Protein AF-A0A7S3HTL2-F1 (afdb_monomer)

pLDDT: mean 77.8, std 16.2, range [26.31, 96.69]

Structure (mmCIF, N/CA/C/O backbone):
data_AF-A0A7S3HTL2-F1
#
_entry.id   AF-A0A7S3HTL2-F1
#
loop_
_atom_site.group_PDB
_atom_site.id
_atom_site.type_symbol
_atom_site.label_atom_id
_atom_site.label_alt_id
_atom_site.label_comp_id
_atom_site.label_asym_id
_atom_site.label_entity_id
_atom_site.label_seq_id
_atom_site.pdbx_PDB_ins_code
_atom_site.Cartn_x
_atom_site.Cartn_y
_atom_site.Cartn_z
_atom_site.occupancy
_atom_site.B_iso_or_equiv
_atom_site.auth_seq_id
_atom_site.auth_comp_id
_atom_site.auth_asym_id
_atom_site.auth_atom_id
_atom_site.pdbx_PDB_model_num
ATOM 1 N N . MET A 1 1 ? 9.806 7.928 18.919 1.00 41.25 1 MET A N 1
ATOM 2 C CA . MET A 1 1 ? 9.685 8.512 20.273 1.00 41.25 1 MET A CA 1
ATOM 3 C C . MET A 1 1 ? 8.745 7.746 21.211 1.00 41.25 1 MET A C 1
ATOM 5 O O . MET A 1 1 ? 9.225 7.345 22.255 1.00 41.25 1 MET A O 1
ATOM 9 N N . SER A 1 2 ? 7.459 7.492 20.903 1.00 50.81 2 SER A N 1
ATOM 10 C CA . SER A 1 2 ? 6.555 6.780 21.851 1.00 50.81 2 SER A CA 1
ATOM 11 C C . SER A 1 2 ? 6.896 5.288 22.041 1.00 50.81 2 SER A C 1
ATOM 13 O O . SER A 1 2 ? 7.137 4.877 23.166 1.00 50.81 2 SER A O 1
ATOM 15 N N . VAL A 1 3 ? 7.064 4.512 20.963 1.00 52.12 3 VAL A N 1
ATOM 16 C CA . VAL A 1 3 ? 7.414 3.069 21.042 1.00 52.12 3 VAL A CA 1
ATOM 17 C C . VAL A 1 3 ? 8.802 2.819 21.659 1.00 52.12 3 VAL A C 1
ATOM 19 O O . VAL A 1 3 ? 9.073 1.770 22.239 1.00 52.12 3 VAL A O 1
ATOM 22 N N . GLU A 1 4 ? 9.711 3.784 21.521 1.00 53.56 4 GLU A N 1
ATOM 23 C CA . GLU A 1 4 ? 11.085 3.688 22.029 1.00 53.56 4 GLU A CA 1
ATOM 24 C C . GLU A 1 4 ? 11.150 3.918 23.541 1.00 53.56 4 GLU A C 1
ATOM 26 O O . GLU A 1 4 ? 11.912 3.234 24.226 1.00 53.56 4 GLU A O 1
ATOM 31 N N . ASN A 1 5 ? 10.309 4.814 24.069 1.00 58.06 5 ASN A N 1
ATOM 32 C CA . ASN A 1 5 ? 10.156 4.996 25.509 1.00 58.06 5 ASN A CA 1
ATOM 33 C C . ASN A 1 5 ? 9.540 3.745 26.143 1.00 58.06 5 ASN A C 1
ATOM 35 O O . ASN A 1 5 ? 10.072 3.257 27.136 1.00 58.06 5 ASN A O 1
ATOM 39 N N . ASP A 1 6 ? 8.510 3.161 25.524 1.00 61.03 6 ASP A N 1
ATOM 40 C CA . ASP A 1 6 ? 7.848 1.956 26.040 1.00 61.03 6 ASP A CA 1
ATOM 41 C C . ASP A 1 6 ? 8.816 0.765 26.155 1.00 61.03 6 ASP A C 1
ATOM 43 O O . ASP A 1 6 ? 8.832 0.065 27.166 1.00 61.03 6 ASP A O 1
ATOM 47 N N . ARG A 1 7 ? 9.704 0.568 25.171 1.00 66.50 7 ARG A N 1
ATOM 48 C CA . ARG A 1 7 ? 10.726 -0.498 25.221 1.00 66.50 7 ARG A CA 1
ATOM 49 C C . ARG A 1 7 ? 11.843 -0.227 26.221 1.00 66.50 7 ARG A C 1
ATOM 51 O O . ARG A 1 7 ? 12.312 -1.155 26.873 1.00 66.50 7 ARG A O 1
ATOM 58 N N . THR A 1 8 ? 12.235 1.033 26.386 1.00 71.94 8 THR A N 1
ATOM 59 C CA . THR A 1 8 ? 13.209 1.434 27.414 1.00 71.94 8 THR A CA 1
ATOM 60 C C . THR A 1 8 ? 12.638 1.202 28.820 1.00 71.94 8 THR A C 1
ATOM 62 O O . THR A 1 8 ? 13.351 0.730 29.705 1.00 71.94 8 THR A O 1
ATOM 65 N N . HIS A 1 9 ? 11.336 1.446 29.013 1.00 71.81 9 HIS A N 1
ATOM 66 C CA . HIS A 1 9 ? 10.619 1.131 30.251 1.00 71.81 9 HIS A CA 1
ATOM 67 C C . HIS A 1 9 ? 10.512 -0.377 30.503 1.00 71.81 9 HIS A C 1
ATOM 69 O O . HIS A 1 9 ? 10.766 -0.815 31.624 1.00 71.81 9 HIS A O 1
ATOM 75 N N . ILE A 1 10 ? 10.215 -1.180 29.475 1.00 74.62 10 ILE A N 1
ATOM 76 C CA . ILE A 1 10 ? 10.205 -2.649 29.581 1.00 74.62 10 ILE A CA 1
ATOM 77 C C . ILE A 1 10 ? 11.594 -3.170 29.974 1.00 74.62 10 ILE A C 1
ATOM 79 O O . ILE A 1 10 ? 11.705 -3.971 30.898 1.00 74.62 10 ILE A O 1
ATOM 83 N N . LEU A 1 11 ? 12.661 -2.687 29.330 1.00 74.69 11 LEU A N 1
ATOM 84 C CA . LEU A 1 11 ? 14.029 -3.119 29.630 1.00 74.69 11 LEU A CA 1
ATOM 85 C C . LEU A 1 11 ? 14.462 -2.711 31.047 1.00 74.69 11 LEU A C 1
ATOM 87 O O . LEU A 1 11 ? 15.056 -3.514 31.759 1.00 74.69 11 LEU A O 1
ATOM 91 N N . SER A 1 12 ? 14.101 -1.503 31.491 1.00 75.06 12 SER A N 1
ATOM 92 C CA . SER A 1 12 ? 14.340 -1.028 32.861 1.00 75.06 12 SER A CA 1
ATOM 93 C C . SER A 1 12 ? 13.610 -1.887 33.906 1.00 75.06 12 SER A C 1
ATOM 95 O O . SER A 1 12 ? 14.241 -2.306 34.878 1.00 75.06 12 SER A O 1
ATOM 97 N N . SER A 1 13 ? 12.339 -2.232 33.657 1.00 74.50 13 SER A N 1
ATOM 98 C CA . SER A 1 13 ? 11.526 -3.099 34.524 1.00 74.50 13 SER A CA 1
ATOM 99 C C . SER A 1 13 ? 12.073 -4.527 34.596 1.00 74.50 13 SER A C 1
ATOM 101 O O . SER A 1 13 ? 12.152 -5.105 35.675 1.00 74.50 13 SER A O 1
ATOM 103 N N . LEU A 1 14 ? 12.498 -5.100 33.465 1.00 71.38 14 LEU A N 1
ATOM 104 C CA . LEU A 1 14 ? 13.080 -6.446 33.427 1.00 71.38 14 LEU A CA 1
ATOM 105 C C . LEU A 1 14 ? 14.423 -6.515 34.154 1.00 71.38 14 LEU A C 1
ATOM 107 O O . LEU A 1 14 ? 14.706 -7.501 34.827 1.00 71.38 14 LEU A O 1
ATOM 111 N N . LEU A 1 15 ? 15.249 -5.475 34.035 1.00 72.81 15 LEU A N 1
ATOM 112 C CA . LEU A 1 15 ? 16.503 -5.390 34.777 1.00 72.81 15 LEU A CA 1
ATOM 113 C C . LEU A 1 15 ? 16.267 -5.209 36.291 1.00 72.81 15 LEU A C 1
ATOM 115 O O . LEU A 1 15 ? 17.137 -5.576 37.075 1.00 72.81 15 LEU A O 1
ATOM 119 N N . ASP A 1 16 ? 15.143 -4.613 36.713 1.00 70.31 16 ASP A N 1
ATOM 120 C CA . ASP A 1 16 ? 14.785 -4.440 38.134 1.00 70.31 16 ASP A CA 1
ATOM 121 C C . ASP A 1 16 ? 14.221 -5.724 38.764 1.00 70.31 16 ASP A C 1
ATOM 123 O O . ASP A 1 16 ? 14.429 -5.968 39.951 1.00 70.31 16 ASP A O 1
ATOM 127 N N . GLU A 1 17 ? 13.536 -6.563 37.983 1.00 67.44 17 GLU A N 1
ATOM 128 C CA . GLU A 1 17 ? 12.958 -7.825 38.465 1.00 67.44 17 GLU A CA 1
ATOM 129 C C . GLU A 1 17 ? 13.960 -8.982 38.572 1.00 67.44 17 GLU A C 1
ATOM 131 O O . GLU A 1 17 ? 13.698 -9.956 39.280 1.00 67.44 17 GLU A O 1
ATOM 136 N N . VAL A 1 18 ? 15.085 -8.913 37.857 1.00 64.12 18 VAL A N 1
ATOM 137 C CA . VAL A 1 18 ? 16.090 -9.981 37.835 1.00 64.12 18 VAL A CA 1
ATOM 138 C C . VAL A 1 18 ? 17.200 -9.668 38.837 1.00 64.12 18 VAL A C 1
ATOM 140 O O . VAL A 1 18 ? 17.943 -8.699 38.684 1.00 64.12 18 VAL A O 1
ATOM 143 N N . ASP A 1 19 ? 17.350 -10.514 39.858 1.00 61.75 19 ASP A N 1
ATOM 144 C CA . ASP A 1 19 ? 18.478 -10.417 40.783 1.00 61.75 19 ASP A CA 1
ATOM 145 C C . ASP A 1 19 ? 19.725 -11.085 40.185 1.00 61.75 19 ASP A C 1
ATOM 147 O O . ASP A 1 19 ? 19.813 -12.306 40.075 1.00 61.75 19 ASP A O 1
ATOM 151 N N . PHE A 1 20 ? 20.707 -10.268 39.805 1.00 63.69 20 PHE A N 1
ATOM 152 C CA . PHE A 1 20 ? 21.983 -10.710 39.232 1.00 63.69 20 PHE A CA 1
ATOM 153 C C . PHE A 1 20 ? 23.051 -11.050 40.290 1.00 63.69 20 PHE A C 1
ATOM 155 O O . PHE A 1 20 ? 24.230 -11.179 39.949 1.00 63.69 20 PHE A O 1
ATOM 162 N N . ARG A 1 21 ? 22.682 -11.122 41.580 1.00 58.19 21 ARG A N 1
ATOM 163 C CA . ARG A 1 21 ? 23.605 -11.420 42.693 1.00 58.19 21 ARG A CA 1
ATOM 164 C C . ARG A 1 21 ? 23.717 -12.914 43.003 1.00 58.19 21 ARG A C 1
ATOM 166 O O . ARG A 1 21 ? 24.769 -13.339 43.477 1.00 58.19 21 ARG A O 1
ATOM 173 N N . ASP A 1 22 ? 22.682 -13.697 42.700 1.00 50.69 22 ASP A N 1
ATOM 174 C CA . ASP A 1 22 ? 22.650 -15.144 42.926 1.00 50.69 22 ASP A CA 1
ATOM 175 C C . ASP A 1 22 ? 22.856 -15.898 41.601 1.00 50.69 22 ASP A C 1
ATOM 177 O O . ASP A 1 22 ? 22.060 -15.784 40.674 1.00 50.69 22 ASP A O 1
ATOM 181 N N . ASN A 1 23 ? 23.892 -16.741 41.521 1.00 49.59 23 ASN A N 1
ATOM 182 C CA . ASN A 1 23 ? 24.189 -17.629 40.378 1.00 49.59 23 ASN A CA 1
ATOM 183 C C . ASN A 1 23 ? 23.154 -18.771 40.179 1.00 49.59 23 ASN A C 1
ATOM 185 O O . ASN A 1 23 ? 23.486 -19.832 39.650 1.00 49.59 23 ASN A O 1
ATOM 189 N N . LEU A 1 24 ? 21.910 -18.598 40.630 1.00 51.59 24 LEU A N 1
ATOM 190 C CA . LEU A 1 24 ? 20.838 -19.588 40.542 1.00 51.59 24 LEU A CA 1
ATOM 191 C C . LEU A 1 24 ? 19.718 -19.055 39.637 1.00 51.59 24 LEU A C 1
ATOM 193 O O . LEU A 1 24 ? 19.118 -18.028 39.960 1.00 51.59 24 LEU A O 1
ATOM 197 N N . PRO A 1 25 ? 19.397 -19.743 38.525 1.00 51.69 25 PRO A N 1
ATOM 198 C CA . PRO A 1 25 ? 18.390 -19.282 37.582 1.00 51.69 25 PRO A CA 1
ATOM 199 C C . PRO A 1 25 ? 17.004 -19.498 38.193 1.00 51.69 25 PRO A C 1
ATOM 201 O O . PRO A 1 25 ? 16.420 -20.570 38.069 1.00 51.69 25 PRO A O 1
ATOM 204 N N . LYS A 1 26 ? 16.471 -18.496 38.898 1.00 55.06 26 LYS A N 1
ATOM 205 C CA . LYS A 1 26 ? 15.093 -18.566 39.409 1.00 55.06 26 LYS A CA 1
ATOM 206 C C . LYS A 1 26 ? 14.050 -18.346 38.304 1.00 55.06 26 LYS A C 1
ATOM 208 O O . LYS A 1 26 ? 12.941 -18.835 38.459 1.00 55.06 26 LYS A O 1
ATOM 213 N N . ASP A 1 27 ? 14.421 -17.720 37.178 1.00 65.56 27 ASP A N 1
ATOM 214 C CA . ASP A 1 27 ? 13.508 -17.395 36.069 1.00 65.56 27 ASP A CA 1
ATOM 215 C C . ASP A 1 27 ? 14.180 -17.481 34.673 1.00 65.56 27 ASP A C 1
ATOM 217 O O . ASP A 1 27 ? 14.493 -16.466 34.043 1.00 65.56 27 ASP A O 1
ATOM 221 N N . GLU A 1 28 ? 14.382 -18.690 34.133 1.00 68.88 28 GLU A N 1
ATOM 222 C CA . GLU A 1 28 ? 14.991 -18.900 32.797 1.00 68.88 28 GLU A CA 1
ATOM 223 C C . GLU A 1 28 ? 14.257 -18.163 31.655 1.00 68.88 28 GLU A C 1
ATOM 225 O O . GLU A 1 28 ? 14.883 -17.676 30.711 1.00 68.88 28 GLU A O 1
ATOM 230 N N . LEU A 1 29 ? 12.927 -18.032 31.744 1.00 71.75 29 LEU A N 1
ATOM 231 C CA . LEU A 1 29 ? 12.112 -17.350 30.731 1.00 71.75 29 LEU A CA 1
ATOM 232 C C . LEU A 1 29 ? 12.328 -15.831 30.724 1.00 71.75 29 LEU A C 1
ATOM 234 O O . LEU A 1 29 ? 12.401 -15.232 29.650 1.00 71.75 29 LEU A O 1
ATOM 238 N N . LYS A 1 30 ? 12.475 -15.209 31.901 1.00 72.94 30 LYS A N 1
ATOM 239 C CA . LYS A 1 30 ? 12.748 -13.768 32.009 1.00 72.94 30 LYS A CA 1
ATOM 240 C C . LYS A 1 30 ? 14.154 -13.439 31.519 1.00 72.94 30 LYS A C 1
ATOM 242 O O . LYS A 1 30 ? 14.331 -12.459 30.804 1.00 72.94 30 LYS A O 1
ATOM 247 N N . LEU A 1 31 ? 15.130 -14.296 31.829 1.00 74.94 31 LEU A N 1
ATOM 248 C CA . LEU A 1 31 ? 16.500 -14.169 31.323 1.00 74.94 31 LEU A CA 1
ATOM 249 C C . LEU A 1 31 ? 16.555 -14.272 29.795 1.00 74.94 31 LEU A C 1
ATOM 251 O O . LEU A 1 31 ? 17.228 -13.471 29.146 1.00 74.94 31 LEU A O 1
ATOM 255 N N . LYS A 1 32 ? 15.800 -15.206 29.202 1.00 77.56 32 LYS A N 1
ATOM 256 C CA . LYS A 1 32 ? 15.692 -15.328 27.742 1.00 77.56 32 LYS A CA 1
ATOM 257 C C . LYS A 1 32 ? 15.056 -14.087 27.108 1.00 77.56 32 LYS A C 1
ATOM 259 O O . LYS A 1 32 ? 15.578 -13.579 26.122 1.00 77.56 32 LYS A O 1
ATOM 264 N N . TYR A 1 33 ? 13.983 -13.567 27.700 1.00 80.31 33 TYR A N 1
ATOM 265 C CA . TYR A 1 33 ? 13.313 -12.367 27.198 1.00 80.31 33 TYR A CA 1
ATOM 266 C C . TYR A 1 33 ? 14.192 -11.111 27.312 1.00 80.31 33 TYR A C 1
ATOM 268 O O . TYR A 1 33 ? 14.291 -10.331 26.367 1.00 80.31 33 TYR A O 1
ATOM 276 N N . LEU A 1 34 ? 14.908 -10.951 28.432 1.00 79.62 34 LEU A N 1
ATOM 277 C CA . LEU A 1 34 ? 15.870 -9.866 28.629 1.00 79.62 34 LEU A CA 1
ATOM 278 C C . LEU A 1 34 ? 17.011 -9.922 27.602 1.00 79.62 34 LEU A C 1
ATOM 280 O O . LEU A 1 34 ? 17.409 -8.891 27.058 1.00 79.62 34 LEU A O 1
ATOM 284 N N . LYS A 1 35 ? 17.516 -11.127 27.309 1.00 80.69 35 LYS A N 1
ATOM 285 C CA . LYS A 1 35 ? 18.524 -11.344 26.268 1.00 80.69 35 LYS A CA 1
ATOM 286 C C . LYS A 1 35 ? 18.015 -10.895 24.897 1.00 80.69 35 LYS A C 1
ATOM 288 O O . LYS A 1 35 ? 18.709 -10.144 24.216 1.00 80.69 35 LYS A O 1
ATOM 293 N N . ASP A 1 36 ? 16.818 -11.331 24.510 1.00 80.88 36 ASP A N 1
ATOM 294 C CA . ASP A 1 36 ? 16.240 -11.025 23.199 1.00 80.88 36 ASP A CA 1
ATOM 295 C C . ASP A 1 36 ? 15.981 -9.518 23.024 1.00 80.88 36 ASP A C 1
ATOM 297 O O . ASP A 1 36 ? 16.262 -8.965 21.956 1.00 80.88 36 ASP A O 1
ATOM 301 N N . GLU A 1 37 ? 15.538 -8.822 24.077 1.00 81.00 37 GLU A N 1
ATOM 302 C CA . GLU A 1 37 ? 15.310 -7.373 24.022 1.00 81.00 37 GLU A CA 1
ATOM 303 C C . GLU A 1 37 ? 16.631 -6.580 23.956 1.00 81.00 37 GLU A C 1
ATOM 305 O O . GLU A 1 37 ? 16.741 -5.642 23.161 1.00 81.00 37 GLU A O 1
ATOM 310 N N . LEU A 1 38 ? 17.671 -6.990 24.700 1.00 80.25 38 LEU A N 1
ATOM 311 C CA . LEU A 1 38 ? 19.011 -6.383 24.628 1.00 80.25 38 LEU A CA 1
ATOM 312 C C . LEU A 1 38 ? 19.663 -6.586 23.254 1.00 80.25 38 LEU A C 1
ATOM 314 O O . LEU A 1 38 ? 20.155 -5.631 22.652 1.00 80.25 38 LEU A O 1
ATOM 318 N N . VAL A 1 39 ? 19.608 -7.801 22.702 1.00 81.62 39 VAL A N 1
ATOM 319 C CA . VAL A 1 39 ? 20.095 -8.080 21.339 1.00 81.62 39 VAL A CA 1
ATOM 320 C C . VAL A 1 39 ? 19.277 -7.305 20.302 1.00 81.62 39 VAL A C 1
ATOM 322 O O . VAL A 1 39 ? 19.821 -6.802 19.315 1.00 81.62 39 VAL A O 1
ATOM 325 N N . GLY A 1 40 ? 17.974 -7.144 20.536 1.00 80.31 40 GLY A N 1
ATOM 326 C CA . GLY A 1 40 ? 17.106 -6.279 19.747 1.00 80.31 40 GLY A CA 1
ATOM 327 C C . GLY A 1 40 ? 17.526 -4.806 19.788 1.00 80.31 40 GLY A C 1
ATOM 328 O O . GLY A 1 40 ? 17.455 -4.133 18.757 1.00 80.31 40 GLY A O 1
ATOM 329 N N . ALA A 1 41 ? 17.989 -4.309 20.938 1.00 79.50 41 ALA A N 1
ATOM 330 C CA . ALA A 1 41 ? 18.520 -2.955 21.092 1.00 79.50 41 ALA A CA 1
ATOM 331 C C . ALA A 1 41 ? 19.858 -2.770 20.354 1.00 79.50 41 ALA A C 1
ATOM 333 O O . ALA A 1 41 ? 20.038 -1.759 19.674 1.00 79.50 41 ALA A O 1
ATOM 334 N N . PHE A 1 42 ? 20.745 -3.772 20.371 1.00 80.19 42 PHE A N 1
ATOM 335 C CA . PHE A 1 42 ? 22.040 -3.735 19.666 1.00 80.19 42 PHE A CA 1
ATOM 336 C C . PHE A 1 42 ? 21.912 -3.600 18.141 1.00 80.19 42 PHE A C 1
ATOM 338 O O . PHE A 1 42 ? 22.820 -3.094 17.476 1.00 80.19 42 PHE A O 1
ATOM 345 N N . ARG A 1 43 ? 20.770 -4.004 17.571 1.00 78.94 43 ARG A N 1
ATOM 346 C CA . ARG A 1 43 ? 20.462 -3.870 16.137 1.00 78.94 43 ARG A CA 1
ATOM 347 C C . ARG A 1 43 ? 20.094 -2.446 15.710 1.00 78.94 43 ARG A C 1
ATOM 349 O O . ARG A 1 43 ? 19.949 -2.213 14.513 1.00 78.94 43 ARG A O 1
ATOM 356 N N . ARG A 1 44 ? 19.911 -1.505 16.641 1.00 77.62 44 ARG A N 1
ATOM 357 C CA . ARG A 1 44 ? 19.421 -0.142 16.360 1.00 77.62 44 ARG A CA 1
ATOM 358 C C . ARG A 1 44 ? 20.534 0.899 16.459 1.00 77.62 44 ARG A C 1
ATOM 360 O O . ARG A 1 44 ? 21.484 0.736 17.220 1.00 77.62 44 ARG A O 1
ATOM 367 N N . SER A 1 45 ? 20.397 2.001 15.724 1.00 72.94 45 SER A N 1
ATOM 368 C CA . SER A 1 45 ? 21.364 3.110 15.727 1.00 72.94 45 SER A CA 1
ATOM 369 C C . SER A 1 45 ? 21.423 3.863 17.063 1.00 72.94 45 SER A C 1
ATOM 371 O O . SER A 1 45 ? 22.471 4.389 17.422 1.00 72.94 45 SER A O 1
ATOM 373 N N . ASN A 1 46 ? 20.337 3.861 17.845 1.00 77.69 46 ASN A N 1
ATOM 374 C CA . ASN A 1 46 ? 20.239 4.491 19.168 1.00 77.69 46 ASN A CA 1
ATOM 375 C C . ASN A 1 46 ? 20.530 3.540 20.347 1.00 77.69 46 ASN A C 1
ATOM 377 O O . ASN A 1 46 ? 20.197 3.862 21.489 1.00 77.69 46 ASN A O 1
ATOM 381 N N . CYS A 1 47 ? 21.178 2.399 20.084 1.00 81.38 47 CYS A N 1
ATOM 382 C CA . CYS A 1 47 ? 21.540 1.376 21.070 1.00 81.38 47 CYS A CA 1
ATOM 383 C C . CYS A 1 47 ? 22.151 1.954 22.357 1.00 81.38 47 CYS A C 1
ATOM 385 O O . CYS A 1 47 ? 21.698 1.632 23.452 1.00 81.38 47 CYS A O 1
ATOM 387 N N . VAL A 1 48 ? 23.151 2.833 22.230 1.00 80.06 48 VAL A N 1
ATOM 388 C CA . VAL A 1 48 ? 23.870 3.406 23.380 1.00 80.06 48 VAL A CA 1
ATOM 389 C C . VAL A 1 48 ? 22.913 4.166 24.299 1.00 80.06 48 VAL A C 1
ATOM 391 O O . VAL A 1 48 ? 22.887 3.911 25.496 1.00 80.06 48 VAL A O 1
ATOM 394 N N . SER A 1 49 ? 22.064 5.036 23.744 1.00 80.19 49 SER A N 1
ATOM 395 C CA . SER A 1 49 ? 21.096 5.795 24.542 1.00 80.19 49 SER A CA 1
ATOM 396 C C . SER A 1 49 ? 20.058 4.884 25.195 1.00 80.19 49 SER A C 1
ATOM 398 O O . SER A 1 49 ? 19.755 5.074 26.364 1.00 80.19 49 SER A O 1
ATOM 400 N N . GLN A 1 50 ? 19.526 3.892 24.473 1.00 78.69 50 GLN A N 1
ATOM 401 C CA . GLN A 1 50 ? 18.496 2.991 25.007 1.00 78.69 50 GLN A CA 1
ATOM 402 C C . GLN A 1 50 ? 19.026 2.135 26.159 1.00 78.69 50 GLN A C 1
ATOM 404 O O . GLN A 1 50 ? 18.378 2.024 27.199 1.00 78.69 50 GLN A O 1
ATOM 409 N N . VAL A 1 51 ? 20.220 1.561 25.991 1.00 80.19 51 VAL A N 1
ATOM 410 C CA . VAL A 1 51 ? 20.862 0.737 27.017 1.00 80.19 51 VAL A CA 1
ATOM 411 C C . VAL A 1 51 ? 21.253 1.601 28.214 1.00 80.19 51 VAL A C 1
ATOM 413 O O . VAL A 1 51 ? 20.878 1.265 29.331 1.00 80.19 51 VAL A O 1
ATOM 416 N N . CYS A 1 52 ? 21.910 2.750 28.017 1.00 80.19 52 CYS A N 1
ATOM 417 C CA . CYS A 1 52 ? 22.259 3.635 29.133 1.00 80.19 52 CYS A CA 1
ATOM 418 C C . CYS A 1 52 ? 21.019 4.085 29.909 1.00 80.19 52 CYS A C 1
ATOM 420 O O . CYS A 1 52 ? 20.954 3.884 31.116 1.00 80.19 52 CYS A O 1
ATOM 422 N N . THR A 1 53 ? 19.990 4.599 29.229 1.00 79.44 53 THR A N 1
ATOM 423 C CA . THR A 1 53 ? 18.771 5.083 29.890 1.00 79.44 53 THR A CA 1
ATOM 424 C C . THR A 1 53 ? 18.035 3.972 30.641 1.00 79.44 53 THR A C 1
ATOM 426 O O . THR A 1 53 ? 17.516 4.212 31.727 1.00 79.44 53 THR A O 1
ATOM 429 N N . ALA A 1 54 ? 18.008 2.742 30.126 1.00 77.00 54 ALA A N 1
ATOM 430 C CA . ALA A 1 54 ? 17.359 1.637 30.826 1.00 77.00 54 ALA A CA 1
ATOM 431 C C . ALA A 1 54 ? 18.135 1.155 32.066 1.00 77.00 54 ALA A C 1
ATOM 433 O O . ALA A 1 54 ? 17.525 0.766 33.063 1.00 77.00 54 ALA A O 1
ATOM 434 N N . PHE A 1 55 ? 19.469 1.211 32.029 1.00 74.12 55 PHE A N 1
ATOM 435 C CA . PHE A 1 55 ? 20.319 0.900 33.182 1.00 74.12 55 PHE A CA 1
ATOM 436 C C . PHE A 1 55 ? 20.299 2.011 34.241 1.00 74.12 55 PHE A C 1
ATOM 438 O O . PHE A 1 55 ? 20.394 1.720 35.435 1.00 74.12 55 PHE A O 1
ATOM 445 N N . GLU A 1 56 ? 20.144 3.263 33.807 1.00 73.94 56 GLU A N 1
ATOM 446 C CA . GLU A 1 56 ? 20.102 4.473 34.639 1.00 73.94 56 GLU A CA 1
ATOM 447 C C . GLU A 1 56 ? 18.720 4.723 35.281 1.00 73.94 56 GLU A C 1
ATOM 449 O O . GLU A 1 56 ? 18.623 5.385 36.319 1.00 73.94 56 GLU A O 1
ATOM 454 N N . ASN A 1 57 ? 17.649 4.166 34.709 1.00 70.62 57 ASN A N 1
ATOM 455 C CA . ASN A 1 57 ? 16.281 4.267 35.223 1.00 70.62 57 ASN A CA 1
ATOM 456 C C . ASN A 1 57 ? 15.883 3.045 36.075 1.00 70.62 57 ASN A C 1
ATOM 458 O O . ASN A 1 57 ? 16.336 1.926 35.818 1.00 70.62 57 ASN A O 1
ATOM 462 N N . GLY A 1 58 ? 14.998 3.264 37.059 1.00 68.06 58 GLY A N 1
ATOM 463 C CA . GLY A 1 58 ? 14.407 2.212 37.905 1.00 68.06 58 GLY A CA 1
ATOM 464 C C . GLY A 1 58 ? 14.856 2.235 39.374 1.00 68.06 58 GLY A C 1
ATOM 465 O O . GLY A 1 58 ? 15.439 3.214 39.852 1.00 68.06 58 GLY A O 1
ATOM 466 N N . SER A 1 59 ? 14.618 1.137 40.098 1.00 60.25 59 SER A N 1
ATOM 467 C CA . SER A 1 59 ? 14.974 0.961 41.523 1.00 60.25 59 SER A CA 1
ATOM 468 C C . SER A 1 59 ? 16.489 1.005 41.795 1.00 60.25 59 SER A C 1
ATOM 470 O O . SER A 1 59 ? 16.925 1.218 42.928 1.00 60.25 59 SER A O 1
ATOM 472 N N . ARG A 1 60 ? 17.323 0.885 40.752 1.00 66.75 60 ARG A N 1
ATOM 473 C CA . ARG A 1 60 ? 18.789 1.032 40.825 1.00 66.75 60 ARG A CA 1
ATOM 474 C C . ARG A 1 60 ? 19.264 2.452 41.151 1.00 66.75 60 ARG A C 1
ATOM 476 O O . ARG A 1 60 ? 20.389 2.600 41.624 1.00 66.75 60 ARG A O 1
ATOM 483 N N . GLN A 1 61 ? 18.438 3.489 40.974 1.00 63.00 61 GLN A N 1
ATOM 484 C CA . GLN A 1 61 ? 18.797 4.874 41.334 1.00 63.00 61 GLN A CA 1
ATOM 485 C C . GLN A 1 61 ? 19.162 5.039 42.812 1.00 63.00 61 GLN A C 1
ATOM 487 O O . GLN A 1 61 ? 20.072 5.800 43.149 1.00 63.00 61 GLN A O 1
ATOM 492 N N . GLU A 1 62 ? 18.509 4.290 43.699 1.00 60.09 62 GLU A N 1
ATOM 493 C CA . GLU A 1 62 ? 18.864 4.266 45.119 1.00 60.09 62 GLU A CA 1
ATOM 494 C C . GLU A 1 62 ? 20.182 3.520 45.363 1.00 60.09 62 GLU A C 1
ATOM 496 O O . GLU A 1 62 ? 21.007 3.967 46.160 1.00 60.09 62 GLU A O 1
ATOM 501 N N . MET A 1 63 ? 20.446 2.448 44.610 1.00 62.00 63 MET A N 1
ATOM 502 C CA . MET A 1 63 ? 21.702 1.695 44.680 1.00 62.00 63 MET A CA 1
ATOM 503 C C . MET A 1 63 ? 22.910 2.493 44.159 1.00 62.00 63 MET A C 1
ATOM 505 O O . MET A 1 63 ? 24.006 2.361 44.711 1.00 62.00 63 MET A O 1
ATOM 509 N N . PHE A 1 64 ? 22.718 3.350 43.146 1.00 63.03 64 PHE A N 1
ATOM 510 C CA . PHE A 1 64 ? 23.738 4.295 42.674 1.00 63.03 64 PHE A CA 1
ATOM 511 C C . PHE A 1 64 ? 24.064 5.352 43.735 1.00 63.03 64 PHE A C 1
ATOM 513 O O . PHE A 1 64 ? 25.236 5.653 43.956 1.00 63.03 64 PHE A O 1
ATOM 520 N N . LYS A 1 65 ? 23.051 5.871 44.446 1.00 61.03 65 LYS A N 1
ATOM 521 C CA . LYS A 1 65 ? 23.243 6.812 45.567 1.00 61.03 65 LYS A CA 1
ATOM 522 C C . LYS A 1 65 ? 23.959 6.171 46.761 1.00 61.03 65 LYS A C 1
ATOM 524 O O . LYS A 1 65 ? 24.681 6.861 47.472 1.00 61.03 65 LYS A O 1
ATOM 529 N N . GLN A 1 66 ? 23.780 4.865 46.967 1.00 59.88 66 GLN A N 1
ATOM 530 C CA . GLN A 1 66 ? 24.411 4.093 48.046 1.00 59.88 66 GLN A CA 1
ATOM 531 C C . GLN A 1 66 ? 25.814 3.556 47.698 1.00 59.88 66 GLN A C 1
ATOM 533 O O . GLN A 1 66 ? 26.460 2.964 48.560 1.00 59.88 66 GLN A O 1
ATOM 538 N N . GLY A 1 67 ? 26.302 3.740 46.463 1.00 58.78 67 GLY A N 1
ATOM 539 C CA . GLY A 1 67 ? 27.648 3.311 46.058 1.00 58.78 67 GLY A CA 1
ATOM 540 C C . GLY A 1 67 ? 27.869 1.795 46.142 1.00 58.78 67 GLY A C 1
ATOM 541 O O . GLY A 1 67 ? 28.943 1.342 46.539 1.00 58.78 67 GLY A O 1
ATOM 542 N N . SER A 1 68 ? 26.845 0.996 45.823 1.00 66.56 68 SER A N 1
ATOM 543 C CA . SER A 1 68 ? 26.9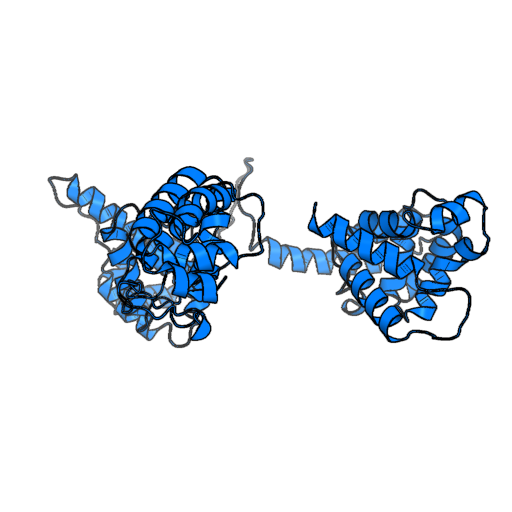12 -0.462 45.967 1.00 66.56 68 SER A CA 1
ATOM 544 C C . SER A 1 68 ? 27.953 -1.092 45.034 1.00 66.56 68 SER A C 1
ATOM 546 O O . SER A 1 68 ? 27.838 -0.999 43.812 1.00 66.56 68 SER A O 1
ATOM 548 N N . LYS A 1 69 ? 28.918 -1.830 45.604 1.00 65.69 69 LYS A N 1
ATOM 549 C CA . LYS A 1 69 ? 29.921 -2.613 44.849 1.00 65.69 69 LYS A CA 1
ATOM 550 C C . LYS A 1 69 ? 29.303 -3.669 43.925 1.00 65.69 69 LYS A C 1
ATOM 552 O O . LYS A 1 69 ? 29.938 -4.077 42.963 1.00 65.69 69 LYS A O 1
ATOM 557 N N . ALA A 1 70 ? 28.061 -4.088 44.178 1.00 65.31 70 ALA A N 1
ATOM 558 C CA . ALA A 1 70 ? 27.354 -5.039 43.318 1.00 65.31 70 ALA A CA 1
ATOM 559 C C . ALA A 1 70 ? 27.065 -4.477 41.912 1.00 65.31 70 ALA A C 1
ATOM 561 O O . ALA A 1 70 ? 26.914 -5.244 40.967 1.00 65.31 70 ALA A O 1
ATOM 562 N N . LEU A 1 71 ? 26.996 -3.147 41.762 1.00 67.25 71 LEU A N 1
ATOM 563 C CA . LEU A 1 71 ? 26.824 -2.498 40.459 1.00 67.25 71 LEU A CA 1
ATOM 564 C C . LEU A 1 71 ? 28.129 -2.432 39.660 1.00 67.25 71 LEU A C 1
ATOM 566 O O . LEU A 1 71 ? 28.082 -2.342 38.438 1.00 67.25 71 LEU A O 1
ATOM 570 N N . GLU A 1 72 ? 29.280 -2.509 40.332 1.00 71.62 72 GLU A N 1
ATOM 571 C CA . GLU A 1 72 ? 30.590 -2.495 39.679 1.00 71.62 72 GLU A CA 1
ATOM 572 C C . GLU A 1 72 ? 30.783 -3.758 38.830 1.00 71.62 72 GLU A C 1
ATOM 574 O O . GLU A 1 72 ? 31.255 -3.661 37.708 1.00 71.62 72 GLU A O 1
ATOM 579 N N . THR A 1 73 ? 30.343 -4.925 39.318 1.00 74.56 73 THR A N 1
ATOM 580 C CA . THR A 1 73 ? 30.449 -6.222 38.616 1.00 74.56 73 THR A CA 1
ATOM 581 C C . THR A 1 73 ? 29.204 -6.590 37.801 1.00 74.56 73 THR A C 1
ATOM 583 O O . THR A 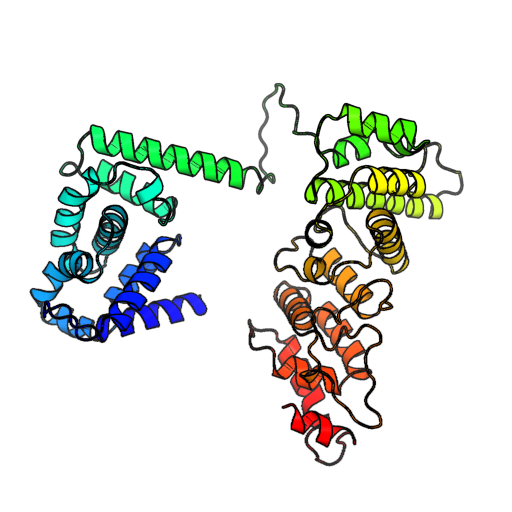1 73 ? 29.084 -7.707 37.302 1.00 74.56 73 THR A O 1
ATOM 586 N N . LEU A 1 74 ? 28.229 -5.685 37.687 1.00 76.94 74 LEU A N 1
ATOM 587 C CA . LEU A 1 74 ? 26.988 -5.951 36.958 1.00 76.94 74 LEU A CA 1
ATOM 588 C C . LEU A 1 74 ? 27.214 -6.240 35.458 1.00 76.94 74 LEU A C 1
ATOM 590 O O . LEU A 1 74 ? 26.593 -7.179 34.956 1.00 76.94 74 LEU A O 1
ATOM 594 N N . PRO A 1 75 ? 28.089 -5.513 34.727 1.00 79.56 75 PRO A N 1
ATOM 595 C CA . PRO A 1 75 ? 28.349 -5.801 33.315 1.00 79.56 75 PRO A CA 1
ATOM 596 C C . PRO A 1 75 ? 28.875 -7.224 33.084 1.00 79.56 75 PRO A C 1
ATOM 598 O O . PRO A 1 75 ? 28.405 -7.920 32.181 1.00 79.56 75 PRO A O 1
ATOM 601 N N . SER A 1 76 ? 29.815 -7.683 33.915 1.00 77.06 76 SER A N 1
ATOM 602 C CA . SER A 1 76 ? 30.371 -9.038 33.826 1.00 77.06 76 SER A CA 1
ATOM 603 C C . SER A 1 76 ? 29.344 -10.105 34.195 1.00 77.06 76 SER A C 1
ATOM 605 O O . SER A 1 76 ? 29.209 -11.083 33.457 1.00 77.06 76 SER A O 1
ATOM 607 N N . ASN A 1 77 ? 28.557 -9.884 35.251 1.00 77.06 77 ASN A N 1
ATOM 608 C CA . ASN A 1 77 ? 27.475 -10.792 35.640 1.00 77.06 77 ASN A CA 1
ATOM 609 C C . ASN A 1 77 ? 26.390 -10.902 34.558 1.00 77.06 77 ASN A C 1
ATOM 611 O O . ASN A 1 77 ? 25.872 -11.984 34.307 1.00 77.06 77 ASN A O 1
ATOM 615 N N . LEU A 1 78 ? 26.063 -9.816 33.856 1.00 76.88 78 LEU A N 1
ATOM 616 C CA . LEU A 1 78 ? 25.112 -9.863 32.742 1.00 76.88 78 LEU A CA 1
ATOM 617 C C . LEU A 1 78 ? 25.637 -10.685 31.568 1.00 76.88 78 LEU A C 1
ATOM 619 O O . LEU A 1 78 ? 24.895 -11.477 30.989 1.00 76.88 78 LEU A O 1
ATOM 623 N N . CYS A 1 79 ? 26.918 -10.527 31.234 1.00 79.31 79 CYS A N 1
ATOM 624 C CA . CYS A 1 79 ? 27.542 -11.296 30.163 1.00 79.31 79 CYS A CA 1
ATOM 625 C C . CYS A 1 79 ? 27.524 -12.804 30.455 1.00 79.31 79 CYS A C 1
ATOM 627 O O . CYS A 1 79 ? 27.287 -13.598 29.542 1.00 79.31 79 CYS A O 1
ATOM 629 N N . THR A 1 80 ? 27.740 -13.199 31.715 1.00 79.50 80 THR A N 1
ATOM 630 C CA . THR A 1 80 ? 27.742 -14.609 32.133 1.00 79.50 80 THR A CA 1
ATOM 631 C C . THR A 1 80 ? 26.331 -15.179 32.266 1.00 79.50 80 THR A C 1
ATOM 633 O O . THR A 1 80 ? 26.061 -16.241 31.710 1.00 79.50 80 THR A O 1
ATOM 636 N N . VAL A 1 81 ? 25.413 -14.469 32.929 1.00 76.88 81 VAL A N 1
ATOM 637 C CA . VAL A 1 81 ? 24.036 -14.931 33.188 1.00 76.88 81 VAL A CA 1
ATOM 638 C C . VAL A 1 81 ? 23.207 -15.012 31.902 1.00 76.88 81 VAL A C 1
ATOM 640 O O . VAL A 1 81 ? 22.435 -15.952 31.727 1.00 76.88 81 VAL A O 1
ATOM 643 N N . LEU A 1 82 ? 23.383 -14.072 30.965 1.00 76.06 82 LEU A N 1
ATOM 644 C CA . LEU A 1 82 ? 22.650 -14.063 29.689 1.00 76.06 82 LEU A CA 1
ATOM 645 C C . LEU A 1 82 ? 23.335 -14.895 28.592 1.00 76.06 82 LEU A C 1
ATOM 647 O O . LEU A 1 82 ? 22.783 -15.057 27.496 1.00 76.06 82 LEU A O 1
ATOM 651 N N . ASN A 1 83 ? 24.515 -15.458 28.877 1.00 79.00 83 ASN A N 1
ATOM 652 C CA . ASN A 1 83 ? 25.320 -16.234 27.935 1.00 79.00 83 ASN A CA 1
ATOM 653 C C . ASN A 1 83 ? 25.509 -15.485 26.598 1.00 79.00 83 ASN A C 1
ATOM 655 O O . ASN A 1 83 ? 25.103 -15.964 25.531 1.00 79.00 83 ASN A O 1
ATOM 659 N N . PHE A 1 84 ? 26.010 -14.248 26.675 1.00 80.69 84 PHE A N 1
ATOM 660 C CA . PHE A 1 84 ? 26.236 -13.401 25.503 1.00 80.69 84 PHE A CA 1
ATOM 661 C C . PHE A 1 84 ? 27.450 -13.863 24.691 1.00 80.69 84 PHE A C 1
ATOM 663 O O . PHE A 1 84 ? 28.456 -14.332 25.225 1.00 80.69 84 PHE A O 1
ATOM 670 N N . SER A 1 85 ? 27.366 -13.699 23.371 1.00 81.06 85 SER A N 1
ATOM 671 C CA . SER A 1 85 ? 28.511 -13.862 22.476 1.00 81.06 85 SER A CA 1
ATOM 672 C C . SER A 1 85 ? 29.558 -12.769 22.718 1.00 81.06 85 SER A C 1
ATOM 674 O O . SER A 1 85 ? 29.248 -11.688 23.220 1.00 81.06 85 SER A O 1
ATOM 676 N N . ALA A 1 86 ? 30.809 -13.004 22.307 1.00 76.38 86 ALA A N 1
ATOM 677 C CA . ALA A 1 86 ? 31.889 -12.027 22.485 1.00 76.38 86 ALA A CA 1
ATOM 678 C C . ALA A 1 86 ? 31.550 -10.637 21.903 1.00 76.38 86 ALA A C 1
ATOM 680 O O . ALA A 1 86 ? 31.889 -9.623 22.507 1.00 76.38 86 ALA A O 1
ATOM 681 N N . ALA A 1 87 ? 30.829 -10.576 20.779 1.00 75.56 87 ALA A N 1
ATOM 682 C CA . ALA A 1 87 ? 30.428 -9.319 20.148 1.00 75.56 87 ALA A CA 1
ATOM 683 C C . ALA A 1 87 ? 29.306 -8.589 20.914 1.00 75.56 87 ALA A C 1
ATOM 685 O O . ALA A 1 87 ? 29.317 -7.360 21.013 1.00 75.56 87 ALA A O 1
ATOM 686 N N . GLU A 1 88 ? 28.363 -9.331 21.497 1.00 80.88 88 GLU A N 1
ATOM 687 C CA . GLU A 1 88 ? 27.306 -8.782 22.356 1.00 80.88 88 GLU A CA 1
ATOM 688 C C . GLU A 1 88 ? 27.894 -8.243 23.667 1.00 80.88 88 GLU A C 1
ATOM 690 O O . GLU A 1 88 ? 27.565 -7.128 24.067 1.00 80.88 88 GLU A O 1
ATOM 695 N N . CYS A 1 89 ? 28.848 -8.962 24.272 1.00 81.25 89 CYS A N 1
ATOM 696 C CA . CYS A 1 89 ? 29.591 -8.502 25.450 1.00 81.25 89 CYS A CA 1
ATOM 697 C C . CYS A 1 89 ? 30.345 -7.194 25.176 1.00 81.25 89 CYS A C 1
ATOM 699 O O . CYS A 1 89 ? 30.294 -6.265 25.979 1.00 81.25 89 CYS A O 1
ATOM 701 N N . VAL A 1 90 ? 31.024 -7.101 24.026 1.00 79.81 90 VAL A N 1
ATOM 702 C CA . VAL A 1 90 ? 31.748 -5.890 23.606 1.00 79.81 90 VAL A CA 1
ATOM 703 C C . VAL A 1 90 ? 30.787 -4.719 23.380 1.00 79.81 90 VAL A C 1
ATOM 705 O O . VAL A 1 90 ? 31.081 -3.598 23.788 1.00 79.81 90 VAL A O 1
ATOM 708 N N . THR A 1 91 ? 29.620 -4.972 22.784 1.00 81.56 91 THR A N 1
ATOM 709 C CA . THR A 1 91 ? 28.609 -3.934 22.524 1.00 81.56 91 THR A CA 1
ATOM 710 C C . THR A 1 91 ? 27.988 -3.416 23.816 1.00 81.56 91 THR A C 1
ATOM 712 O O . THR A 1 91 ? 27.894 -2.203 24.004 1.00 81.56 91 THR A O 1
ATOM 715 N N . LEU A 1 92 ? 27.621 -4.315 24.735 1.00 83.12 92 LEU A N 1
ATOM 716 C CA . LEU A 1 92 ? 27.096 -3.954 26.050 1.00 83.12 92 LEU A CA 1
ATOM 717 C C . LEU A 1 92 ? 28.120 -3.146 26.850 1.00 83.12 92 LEU A C 1
ATOM 719 O O . LEU A 1 92 ? 27.796 -2.077 27.361 1.00 83.12 92 LEU A O 1
ATOM 723 N N . ALA A 1 93 ? 29.362 -3.631 26.914 1.00 82.19 93 ALA A N 1
ATOM 724 C CA . ALA A 1 93 ? 30.437 -2.958 27.628 1.00 82.19 93 ALA A CA 1
ATOM 725 C C . ALA A 1 93 ? 30.708 -1.563 27.050 1.00 82.19 93 ALA A C 1
ATOM 727 O O . ALA A 1 93 ? 30.831 -0.602 27.802 1.00 82.19 93 ALA A O 1
ATOM 728 N N . TYR A 1 94 ? 30.722 -1.413 25.724 1.00 81.62 94 TYR A N 1
ATOM 729 C CA . TYR A 1 94 ? 30.855 -0.100 25.099 1.00 81.62 94 TYR A CA 1
ATOM 730 C C . TYR A 1 94 ? 29.684 0.838 25.418 1.00 81.62 94 TYR A C 1
ATOM 732 O O . TYR A 1 94 ? 29.907 2.012 25.686 1.00 81.62 94 TYR A O 1
ATOM 740 N N . CYS A 1 95 ? 28.440 0.353 25.430 1.00 82.44 95 CYS A N 1
ATOM 741 C CA . CYS A 1 95 ? 27.307 1.199 25.813 1.00 82.44 95 CYS A CA 1
ATOM 742 C C . CYS A 1 95 ? 27.465 1.691 27.257 1.00 82.44 95 CYS A C 1
ATOM 744 O O . CYS A 1 95 ? 27.348 2.882 27.522 1.00 82.44 95 CYS A O 1
ATOM 746 N N . LEU A 1 96 ? 27.820 0.796 28.180 1.00 81.31 96 LEU A N 1
ATOM 747 C CA . LEU A 1 96 ? 27.952 1.128 29.597 1.00 81.31 96 LEU A CA 1
ATOM 748 C C . LEU A 1 96 ? 29.173 2.008 29.917 1.00 81.31 96 LEU A C 1
ATOM 750 O O . LEU A 1 96 ? 29.129 2.737 30.908 1.00 81.31 96 LEU A O 1
ATOM 754 N N . THR A 1 97 ? 30.222 2.042 29.081 1.00 78.81 97 THR A N 1
ATOM 755 C CA . THR A 1 97 ? 31.290 3.056 29.224 1.00 78.81 97 THR A CA 1
ATOM 756 C C . THR A 1 97 ? 30.827 4.469 28.865 1.00 78.81 97 THR A C 1
ATOM 758 O O . THR A 1 97 ? 31.451 5.429 29.314 1.00 78.81 97 THR A O 1
ATOM 761 N N . GLN A 1 98 ? 29.737 4.609 28.102 1.00 81.00 98 GLN A N 1
ATOM 762 C CA . GLN A 1 98 ? 29.111 5.894 27.768 1.00 81.00 98 GLN A CA 1
ATOM 763 C C . GLN A 1 98 ? 28.009 6.305 28.762 1.00 81.00 98 GLN A C 1
ATOM 765 O O . GLN A 1 98 ? 27.351 7.325 28.556 1.00 81.00 98 GLN A O 1
ATOM 770 N N . SER A 1 99 ? 27.777 5.522 29.822 1.00 79.00 99 SER A N 1
ATOM 771 C CA . SER A 1 99 ? 26.801 5.863 30.862 1.00 79.00 99 SER A CA 1
ATOM 772 C C . SER A 1 99 ? 27.237 7.094 31.662 1.00 79.00 99 SER A C 1
ATOM 774 O O . SER A 1 99 ? 28.426 7.360 31.855 1.00 79.00 99 SER A O 1
ATOM 776 N N . GLN A 1 100 ? 26.255 7.824 32.195 1.00 74.19 100 GLN A N 1
ATOM 777 C CA . GLN A 1 100 ? 26.481 8.961 33.089 1.00 74.19 100 GLN A CA 1
ATOM 778 C C . GLN A 1 100 ? 27.138 8.540 34.417 1.00 74.19 100 GLN A C 1
ATOM 780 O O . GLN A 1 100 ? 27.796 9.353 35.074 1.00 74.19 100 GLN A O 1
ATOM 785 N N . TYR A 1 101 ? 27.012 7.266 34.809 1.00 74.75 101 TYR A N 1
ATOM 786 C CA . TYR A 1 101 ? 27.612 6.726 36.026 1.00 74.75 101 TYR A CA 1
ATOM 787 C C . TYR A 1 101 ? 28.940 6.015 35.744 1.00 74.75 101 TYR A C 1
ATOM 789 O O . TYR A 1 101 ? 28.991 4.934 35.161 1.00 74.75 101 TYR A O 1
ATOM 797 N N . ARG A 1 102 ? 30.040 6.564 36.279 1.00 71.00 102 ARG A N 1
ATOM 798 C CA . ARG A 1 102 ? 31.391 5.986 36.124 1.00 71.00 102 ARG A CA 1
ATOM 799 C C . ARG A 1 102 ? 31.599 4.635 36.817 1.00 71.00 102 ARG A C 1
ATOM 801 O O . ARG A 1 102 ? 32.623 4.001 36.583 1.00 71.00 102 ARG A O 1
ATOM 808 N N . ILE A 1 103 ? 30.647 4.185 37.636 1.00 73.25 103 ILE A N 1
ATOM 809 C CA . ILE A 1 103 ? 30.721 2.901 38.350 1.00 73.25 103 ILE A CA 1
ATOM 810 C C . ILE A 1 103 ? 30.839 1.706 37.391 1.00 73.25 103 ILE A C 1
ATOM 812 O O . ILE A 1 103 ? 31.505 0.730 37.716 1.00 73.25 103 ILE A O 1
ATOM 816 N N . PHE A 1 104 ? 30.270 1.809 36.185 1.00 75.38 104 PHE A N 1
ATOM 817 C CA . PHE A 1 104 ? 30.325 0.751 35.173 1.00 75.38 104 PHE A CA 1
ATOM 818 C C . PHE A 1 104 ? 31.593 0.772 34.320 1.00 75.38 104 PHE A C 1
ATOM 820 O O . PHE A 1 104 ? 31.906 -0.223 33.663 1.00 75.38 104 PHE A O 1
ATOM 827 N N . ALA A 1 105 ? 32.328 1.887 34.308 1.00 73.56 105 ALA A N 1
ATOM 828 C CA . ALA A 1 105 ? 33.432 2.093 33.377 1.00 73.56 105 ALA A CA 1
ATOM 829 C C . ALA A 1 105 ? 34.580 1.099 33.612 1.00 73.56 105 ALA A C 1
ATOM 831 O O . ALA A 1 105 ? 35.140 0.579 32.651 1.00 73.56 105 ALA A O 1
ATOM 832 N N . GLY A 1 106 ? 34.897 0.793 34.875 1.00 74.00 106 GLY A N 1
ATOM 833 C CA . GLY A 1 106 ? 36.001 -0.103 35.232 1.00 74.00 106 GLY A CA 1
ATOM 834 C C . GLY A 1 106 ? 35.801 -1.542 34.748 1.00 74.00 106 GLY A C 1
ATOM 835 O O . GLY A 1 106 ? 36.684 -2.105 34.101 1.00 74.00 106 GLY A O 1
ATOM 836 N N . ASP A 1 107 ? 34.639 -2.136 35.024 1.00 76.88 107 ASP A N 1
ATOM 837 C CA . ASP A 1 107 ? 34.332 -3.516 34.621 1.00 76.88 107 ASP A CA 1
ATOM 838 C C . ASP A 1 107 ? 34.068 -3.627 33.116 1.00 76.88 107 ASP A C 1
ATOM 840 O O . ASP A 1 107 ? 34.591 -4.520 32.450 1.00 76.88 107 ASP A O 1
ATOM 844 N N . SER A 1 108 ? 33.374 -2.642 32.538 1.00 78.31 108 SER A N 1
ATOM 845 C CA . SER A 1 108 ? 33.159 -2.571 31.089 1.00 78.31 108 SER A CA 1
ATOM 846 C C . SER A 1 108 ? 34.483 -2.497 30.321 1.00 78.31 108 SER A C 1
ATOM 848 O O . SER A 1 108 ? 34.668 -3.188 29.320 1.00 78.31 108 SER A O 1
ATOM 850 N N . PHE A 1 109 ? 35.460 -1.738 30.820 1.00 74.31 109 PHE A N 1
ATOM 851 C CA . PHE A 1 109 ? 36.794 -1.672 30.226 1.00 74.31 109 PHE A CA 1
ATOM 852 C C . PHE A 1 109 ? 37.546 -3.012 30.301 1.00 74.31 109 PHE A C 1
ATOM 854 O O . PHE A 1 109 ? 38.187 -3.421 29.329 1.00 74.31 109 PHE A O 1
ATOM 861 N N . ARG A 1 110 ? 37.430 -3.747 31.417 1.00 76.25 110 ARG A N 1
ATOM 862 C CA . ARG A 1 110 ? 37.997 -5.104 31.541 1.00 76.25 110 ARG A CA 1
ATOM 863 C C . ARG A 1 110 ? 37.369 -6.073 30.538 1.00 76.25 110 ARG A C 1
ATOM 865 O O . ARG A 1 110 ? 38.099 -6.835 29.904 1.00 76.25 110 ARG A O 1
ATOM 872 N N . ILE A 1 111 ? 36.048 -6.017 30.353 1.00 77.19 111 ILE A N 1
ATOM 873 C CA . ILE A 1 111 ? 35.328 -6.845 29.374 1.00 77.19 111 ILE A CA 1
ATOM 874 C C . ILE A 1 111 ? 35.800 -6.530 27.957 1.00 77.19 111 ILE A C 1
ATOM 876 O O . ILE A 1 111 ? 36.122 -7.454 27.212 1.00 77.19 111 ILE A O 1
ATOM 880 N N . LEU A 1 112 ? 35.914 -5.248 27.596 1.00 74.88 112 LEU A N 1
ATOM 881 C CA . LEU A 1 112 ? 36.436 -4.840 26.290 1.00 74.88 112 LEU A CA 1
ATOM 882 C C . LEU A 1 112 ? 37.852 -5.385 26.064 1.00 74.88 112 LEU A C 1
ATOM 884 O O . LEU A 1 112 ? 38.130 -5.962 25.016 1.00 74.88 112 LEU A O 1
ATOM 888 N N . LYS A 1 113 ? 38.734 -5.304 27.065 1.00 72.44 113 LYS A N 1
ATOM 889 C CA . LYS A 1 113 ? 40.106 -5.821 26.959 1.00 72.44 113 LYS A CA 1
ATOM 890 C C . LYS A 1 113 ? 40.168 -7.336 26.715 1.00 72.44 113 LYS A C 1
ATOM 892 O O . LYS A 1 113 ? 41.012 -7.790 25.946 1.00 72.44 113 LYS A O 1
ATOM 897 N N . ILE A 1 114 ? 39.292 -8.112 27.355 1.00 74.69 114 ILE A N 1
ATOM 898 C CA . ILE A 1 114 ? 39.293 -9.583 27.276 1.00 74.69 114 ILE A CA 1
ATOM 899 C C . ILE A 1 114 ? 38.538 -10.088 26.039 1.00 74.69 114 ILE A C 1
ATOM 901 O O . ILE A 1 114 ? 38.986 -11.035 25.399 1.00 74.69 114 ILE A O 1
ATOM 905 N N . LYS A 1 115 ? 37.399 -9.472 25.695 1.00 76.25 115 LYS A N 1
ATOM 906 C CA . LYS A 1 115 ? 36.468 -9.979 24.673 1.00 76.25 115 LYS A CA 1
ATOM 907 C C . LYS A 1 115 ? 36.644 -9.370 23.286 1.00 76.25 115 LYS A C 1
ATOM 909 O O . LYS A 1 115 ? 36.321 -10.049 22.315 1.00 76.25 115 LYS A O 1
ATOM 914 N N . CYS A 1 116 ? 37.222 -8.173 23.144 1.00 69.38 116 CYS A N 1
ATOM 915 C CA . CYS A 1 116 ? 37.546 -7.617 21.820 1.00 69.38 116 CYS A CA 1
ATOM 916 C C . CYS A 1 116 ? 38.462 -8.527 20.968 1.00 69.38 116 CYS A C 1
ATOM 918 O O . CYS A 1 116 ? 38.177 -8.677 19.780 1.00 69.38 116 CYS A O 1
ATOM 920 N N . PRO A 1 117 ? 39.511 -9.181 21.517 1.00 66.25 117 PRO A N 1
ATOM 921 C CA . PRO A 1 117 ? 40.355 -10.107 20.753 1.00 66.25 117 PRO A CA 1
ATOM 922 C C . PRO A 1 117 ? 39.640 -11.384 20.273 1.00 66.25 117 PRO A C 1
ATOM 924 O O . PRO A 1 117 ? 40.113 -12.032 19.342 1.00 66.25 117 PRO A O 1
ATOM 927 N N . GLU A 1 118 ? 38.521 -11.769 20.898 1.00 69.19 118 GLU A N 1
ATOM 928 C CA . GLU A 1 118 ? 37.757 -12.979 20.550 1.00 69.19 118 GLU A CA 1
ATOM 929 C C . GLU A 1 118 ? 36.811 -12.758 19.349 1.00 69.19 118 GLU A C 1
ATOM 931 O O . GLU A 1 118 ? 36.319 -13.721 18.751 1.00 69.19 118 GLU A O 1
ATOM 936 N N . VAL A 1 119 ? 36.569 -11.502 18.949 1.00 66.94 119 VAL A N 1
ATOM 937 C CA . VAL A 1 119 ? 35.708 -11.144 17.811 1.00 66.94 119 VAL A CA 1
ATOM 938 C C . VAL A 1 119 ? 36.471 -11.351 16.498 1.00 66.94 119 VAL A C 1
ATOM 940 O O . VAL A 1 119 ? 37.055 -10.430 15.932 1.00 66.94 119 VAL A O 1
ATOM 943 N N . ASN A 1 120 ? 36.493 -12.598 16.022 1.00 57.34 120 ASN A N 1
ATOM 944 C CA . ASN A 1 120 ? 37.323 -12.997 14.881 1.00 57.34 120 ASN A CA 1
ATOM 945 C C . ASN A 1 120 ? 36.601 -13.014 13.521 1.00 57.34 120 ASN A C 1
ATOM 947 O O . ASN A 1 120 ? 37.265 -12.857 12.497 1.00 57.34 120 ASN A O 1
ATOM 951 N N . ASN A 1 121 ? 35.270 -13.172 13.489 1.00 61.66 121 ASN A N 1
ATOM 952 C CA . ASN A 1 121 ? 34.518 -13.459 12.258 1.00 61.66 121 ASN A CA 1
ATOM 953 C C . ASN A 1 121 ? 33.363 -12.476 12.015 1.00 61.66 121 ASN A C 1
ATOM 955 O O . ASN A 1 121 ? 32.780 -11.939 12.946 1.00 61.66 121 ASN A O 1
ATOM 959 N N . PHE A 1 122 ? 32.980 -12.295 10.749 1.00 53.16 122 PHE A N 1
ATOM 960 C CA . PHE A 1 122 ? 31.861 -11.431 10.347 1.00 53.16 122 PHE A CA 1
ATOM 961 C C . PHE A 1 122 ? 30.506 -11.883 10.924 1.00 53.16 122 PHE A C 1
ATOM 963 O O . PHE A 1 122 ? 29.686 -11.055 11.317 1.00 53.16 122 PHE A O 1
ATOM 970 N N . GLU A 1 123 ? 30.289 -13.196 11.032 1.00 57.53 123 GLU A N 1
ATOM 971 C CA . GLU A 1 123 ? 29.045 -13.778 11.552 1.00 57.53 123 GLU A CA 1
ATOM 972 C C . GLU A 1 123 ? 28.774 -13.405 13.013 1.00 57.53 123 GLU A C 1
ATOM 974 O O . GLU A 1 123 ? 27.617 -13.224 13.390 1.00 57.53 123 GLU A O 1
ATOM 979 N N . SER A 1 124 ? 29.818 -13.201 13.827 1.00 60.41 124 SER A N 1
ATOM 980 C CA . SER A 1 124 ? 29.635 -12.831 15.235 1.00 60.41 124 SER A CA 1
ATOM 981 C C . SER A 1 124 ? 29.117 -11.402 15.407 1.00 60.41 124 SER A C 1
ATOM 983 O O . SER A 1 124 ? 28.557 -11.079 16.447 1.00 60.41 124 SER A O 1
ATOM 985 N N . VAL A 1 125 ? 29.245 -10.556 14.380 1.00 64.19 125 VAL A N 1
ATOM 986 C CA . VAL A 1 125 ? 28.911 -9.124 14.424 1.00 64.19 125 VAL A CA 1
ATOM 987 C C . VAL A 1 125 ? 27.705 -8.773 13.536 1.00 64.19 125 VAL A C 1
ATOM 989 O O . VAL A 1 125 ? 27.357 -7.600 13.345 1.00 64.19 125 VAL A O 1
ATOM 992 N N . ALA A 1 126 ? 27.036 -9.787 12.976 1.00 61.56 126 ALA A N 1
ATOM 993 C CA . ALA A 1 126 ? 25.894 -9.616 12.080 1.00 61.56 126 ALA A CA 1
ATOM 994 C C . ALA A 1 126 ? 24.751 -8.832 12.753 1.00 61.56 126 ALA A C 1
ATOM 996 O O . ALA A 1 126 ? 24.195 -7.909 12.155 1.00 61.56 126 ALA A O 1
ATOM 997 N N . ASN A 1 127 ? 24.493 -9.120 14.032 1.00 67.00 127 ASN A N 1
ATOM 998 C CA . ASN A 1 127 ? 23.370 -8.592 14.810 1.00 67.00 127 ASN A CA 1
ATOM 999 C C . ASN A 1 127 ? 23.583 -7.186 15.403 1.00 67.00 127 ASN A C 1
ATOM 1001 O O . ASN A 1 127 ? 22.722 -6.721 16.138 1.00 67.00 127 ASN A O 1
ATOM 1005 N N . ILE A 1 128 ? 24.697 -6.503 15.124 1.00 72.56 128 ILE A N 1
ATOM 1006 C CA . ILE A 1 128 ? 25.003 -5.191 15.727 1.00 72.56 128 ILE A CA 1
ATOM 1007 C C . ILE A 1 128 ? 24.904 -4.081 14.677 1.00 72.56 128 ILE A C 1
ATOM 1009 O O . ILE A 1 128 ? 25.350 -4.255 13.540 1.00 72.56 128 ILE A O 1
ATOM 1013 N N . HIS A 1 129 ? 24.340 -2.927 15.033 1.00 75.06 129 HIS A N 1
ATOM 1014 C CA . HIS A 1 129 ? 24.201 -1.801 14.110 1.00 75.06 129 HIS A CA 1
ATOM 1015 C C . HIS A 1 129 ? 25.573 -1.254 13.639 1.00 75.06 129 HIS A C 1
ATOM 1017 O O . HIS A 1 129 ? 26.470 -1.073 14.465 1.00 75.06 129 HIS A O 1
ATOM 1023 N N . PRO A 1 130 ? 25.777 -0.948 12.342 1.00 68.00 130 PRO A N 1
ATOM 1024 C CA . PRO A 1 130 ? 27.095 -0.553 11.810 1.00 68.00 130 PRO A CA 1
ATOM 1025 C C . PRO A 1 130 ? 27.679 0.742 12.377 1.00 68.00 130 PRO A C 1
ATOM 1027 O O . PRO A 1 130 ? 28.892 0.824 12.577 1.00 68.00 130 PRO A O 1
ATOM 1030 N N . ASP A 1 131 ? 26.833 1.715 12.714 1.00 69.75 131 ASP A N 1
ATOM 1031 C CA . ASP A 1 131 ? 27.282 2.951 13.371 1.00 69.75 131 ASP A CA 1
ATOM 1032 C C . ASP A 1 131 ? 27.857 2.674 14.765 1.00 69.75 131 ASP A C 1
ATOM 1034 O O . ASP A 1 131 ? 28.888 3.229 15.138 1.00 69.75 131 ASP A O 1
ATOM 1038 N N . VAL A 1 132 ? 27.247 1.740 15.505 1.00 74.38 132 VAL A N 1
ATOM 1039 C CA . VAL A 1 132 ? 27.711 1.324 16.836 1.00 74.38 132 VAL A CA 1
ATOM 1040 C C . VAL A 1 132 ? 29.048 0.593 16.721 1.00 74.38 132 VAL A C 1
ATOM 1042 O O . VAL A 1 132 ? 29.959 0.855 17.496 1.00 74.38 132 VAL A O 1
ATOM 1045 N N . LEU A 1 133 ? 29.222 -0.257 15.704 1.00 70.81 133 LEU A N 1
ATOM 1046 C CA . LEU A 1 133 ? 30.503 -0.924 15.434 1.00 70.81 133 LEU A CA 1
ATOM 1047 C C . LEU A 1 133 ? 31.615 0.049 15.057 1.00 70.81 133 LEU A C 1
ATOM 1049 O O . LEU A 1 133 ? 32.757 -0.121 15.482 1.00 70.81 133 LEU A O 1
ATOM 1053 N N . THR A 1 134 ? 31.281 1.075 14.278 1.00 71.50 134 THR A N 1
ATOM 1054 C CA . THR A 1 134 ? 32.224 2.134 13.911 1.00 71.50 134 THR A CA 1
ATOM 1055 C C . THR A 1 134 ? 32.644 2.922 15.152 1.00 71.50 134 THR A C 1
ATOM 1057 O O . THR A 1 134 ? 33.835 3.160 15.349 1.00 71.50 134 THR A O 1
ATOM 1060 N N . ALA A 1 135 ? 31.692 3.245 16.030 1.00 71.81 135 ALA A N 1
ATOM 1061 C CA . ALA A 1 135 ? 31.945 3.949 17.283 1.00 71.81 135 ALA A CA 1
ATOM 1062 C C . ALA A 1 135 ? 32.786 3.113 18.273 1.00 71.81 135 ALA A C 1
ATOM 1064 O O . ALA A 1 135 ? 33.737 3.630 18.859 1.00 71.81 135 ALA A O 1
ATOM 1065 N N . ILE A 1 136 ? 32.519 1.804 18.386 1.00 72.19 136 ILE A N 1
ATOM 1066 C CA . ILE A 1 136 ? 33.350 0.857 19.151 1.00 72.19 136 ILE A CA 1
ATOM 1067 C C . ILE A 1 136 ? 34.775 0.826 18.587 1.00 72.19 136 ILE A C 1
ATOM 1069 O O . ILE A 1 136 ? 35.740 0.936 19.341 1.00 72.19 136 ILE A O 1
ATOM 1073 N N . GLY A 1 137 ? 34.924 0.710 17.264 1.00 68.75 137 GLY A N 1
ATOM 1074 C CA . GLY A 1 137 ? 36.231 0.681 16.604 1.00 68.75 137 GLY A CA 1
ATOM 1075 C C . GLY A 1 137 ? 37.043 1.958 16.835 1.00 68.75 137 GLY A C 1
ATOM 1076 O O . GLY A 1 137 ? 38.232 1.880 17.139 1.00 68.75 137 GLY A O 1
ATOM 1077 N N . GLN A 1 138 ? 36.399 3.126 16.757 1.00 69.44 138 GLN A N 1
ATOM 1078 C CA . GLN A 1 138 ? 37.024 4.415 17.068 1.00 69.44 138 GLN A CA 1
ATOM 1079 C C . GLN A 1 138 ? 37.433 4.508 18.541 1.00 69.44 138 GLN A C 1
ATOM 1081 O O . GLN A 1 138 ? 38.550 4.917 18.837 1.00 69.44 138 GLN A O 1
ATOM 1086 N N . TYR A 1 139 ? 36.577 4.065 19.462 1.00 70.75 139 TYR A N 1
ATOM 1087 C CA . TYR A 1 139 ? 36.872 4.080 20.895 1.00 70.75 139 TYR A CA 1
ATOM 1088 C C . TYR A 1 139 ? 38.045 3.165 21.271 1.00 70.75 139 TYR A C 1
ATOM 1090 O O . TYR A 1 139 ? 38.911 3.547 22.060 1.00 70.75 139 TYR A O 1
ATOM 1098 N N . VAL A 1 140 ? 38.118 1.977 20.663 1.00 68.44 140 VAL A N 1
ATOM 1099 C CA . VAL A 1 140 ? 39.244 1.044 20.823 1.00 68.44 140 VAL A CA 1
ATOM 1100 C C . VAL A 1 140 ? 40.530 1.625 20.228 1.00 68.44 140 VAL A C 1
ATOM 1102 O O . VAL A 1 140 ? 41.593 1.459 20.816 1.00 68.44 140 VAL A O 1
ATOM 1105 N N . TYR A 1 141 ? 40.442 2.341 19.102 1.00 63.88 141 TYR A N 1
ATOM 1106 C CA . TYR A 1 141 ? 41.587 3.000 18.466 1.00 63.88 141 TYR A CA 1
ATOM 1107 C C . TYR A 1 141 ? 42.121 4.193 19.276 1.00 63.88 141 TYR A C 1
ATOM 1109 O O . TYR A 1 141 ? 43.330 4.383 19.367 1.00 63.88 141 TYR A O 1
ATOM 1117 N N . SER A 1 142 ? 41.232 4.983 19.882 1.00 63.62 142 SER A N 1
ATOM 1118 C CA . SER A 1 142 ? 41.589 6.148 20.701 1.00 63.62 142 SER A CA 1
ATOM 1119 C C . SER A 1 142 ? 42.111 5.794 22.096 1.00 63.62 142 SER A C 1
ATOM 1121 O O . SER A 1 142 ? 42.681 6.654 22.762 1.00 63.62 142 SER A O 1
ATOM 1123 N N . SER A 1 143 ? 41.923 4.555 22.552 1.00 62.47 143 SER A N 1
ATOM 1124 C CA . SER A 1 143 ? 42.364 4.103 23.873 1.00 62.47 143 SER A CA 1
ATOM 1125 C C . SER A 1 143 ? 43.758 3.469 23.784 1.00 62.47 143 SER A C 1
ATOM 1127 O O . SER A 1 143 ? 43.886 2.326 23.344 1.00 62.47 143 SER A O 1
ATOM 1129 N N . GLU A 1 144 ? 44.802 4.176 24.236 1.00 56.53 144 GLU A N 1
ATOM 1130 C CA . GLU A 1 144 ? 46.203 3.695 24.225 1.00 56.53 144 GLU A CA 1
ATOM 1131 C C . GLU A 1 144 ? 46.381 2.305 24.869 1.00 56.53 144 GLU A C 1
ATOM 1133 O O . GLU A 1 144 ? 47.203 1.515 24.416 1.00 56.53 144 GLU A O 1
ATOM 1138 N N . GLU A 1 145 ? 45.568 1.960 25.871 1.00 56.53 145 GLU A N 1
ATOM 1139 C CA . GLU A 1 145 ? 45.638 0.680 26.592 1.00 56.53 145 GLU A CA 1
ATOM 1140 C C . GLU A 1 145 ? 44.933 -0.509 25.898 1.00 56.53 145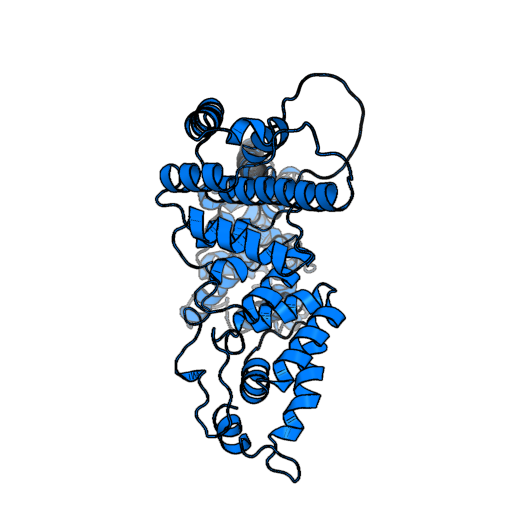 GLU A C 1
ATOM 1142 O O . GLU A 1 145 ? 45.191 -1.662 26.255 1.00 56.53 145 GLU A O 1
ATOM 1147 N N . LEU A 1 146 ? 44.043 -0.260 24.925 1.00 58.03 146 LEU A N 1
ATOM 1148 C CA . LEU A 1 146 ? 43.352 -1.301 24.135 1.00 58.03 146 LEU A CA 1
ATOM 1149 C C . LEU A 1 146 ? 43.925 -1.461 22.723 1.00 58.03 146 LEU A C 1
ATOM 1151 O O . LEU A 1 146 ? 43.593 -2.424 22.022 1.00 58.03 146 LEU A O 1
ATOM 1155 N N . SER A 1 147 ? 44.769 -0.525 22.295 1.00 51.09 147 SER A N 1
ATOM 1156 C CA . SER A 1 147 ? 45.317 -0.480 20.948 1.00 51.09 147 SER A CA 1
ATOM 1157 C C . SER A 1 147 ? 46.384 -1.560 20.757 1.00 51.09 147 SER A C 1
ATOM 1159 O O . SER A 1 147 ? 47.578 -1.339 20.936 1.00 51.09 147 SER A O 1
ATOM 1161 N N . SER A 1 148 ? 45.959 -2.765 20.366 1.00 55.91 148 SER A N 1
ATOM 1162 C CA . SER A 1 148 ? 46.837 -3.648 19.600 1.00 55.91 148 SER A CA 1
ATOM 1163 C C . SER A 1 148 ? 46.566 -3.415 18.105 1.00 55.91 148 SER A C 1
ATOM 1165 O O . SER A 1 148 ? 45.405 -3.480 17.680 1.00 55.91 148 SER A O 1
ATOM 1167 N N . PRO A 1 149 ? 47.598 -3.161 17.280 1.00 53.94 149 PRO A N 1
ATOM 1168 C CA . PRO A 1 149 ? 47.421 -2.842 15.860 1.00 53.94 149 PRO A CA 1
ATOM 1169 C C . PRO A 1 149 ? 46.720 -3.965 15.073 1.00 53.94 149 PRO A C 1
ATOM 1171 O O . PRO A 1 149 ? 46.060 -3.706 14.073 1.00 53.94 149 PRO A O 1
ATOM 1174 N N . ALA A 1 150 ? 46.781 -5.209 15.560 1.00 54.09 150 ALA A N 1
ATOM 1175 C CA . ALA A 1 150 ? 46.113 -6.357 14.950 1.00 54.09 150 ALA A CA 1
ATOM 1176 C C . ALA A 1 150 ? 44.583 -6.377 15.150 1.00 54.09 150 ALA A C 1
ATOM 1178 O O . ALA A 1 150 ? 43.870 -6.931 14.313 1.00 54.09 150 ALA A O 1
ATOM 1179 N N . ILE A 1 151 ? 44.062 -5.804 16.243 1.00 56.16 151 ILE A N 1
ATOM 1180 C CA . ILE A 1 151 ? 42.617 -5.776 16.539 1.00 56.16 151 ILE A CA 1
ATOM 1181 C C . ILE A 1 151 ? 41.945 -4.618 15.795 1.00 56.16 151 ILE A C 1
ATOM 1183 O O . ILE A 1 151 ? 40.883 -4.802 15.198 1.00 56.16 151 ILE A O 1
ATOM 1187 N N . SER A 1 152 ? 42.582 -3.444 15.766 1.00 54.25 152 SER A N 1
ATOM 1188 C CA . SER A 1 152 ? 42.057 -2.269 15.064 1.00 54.25 152 SER A 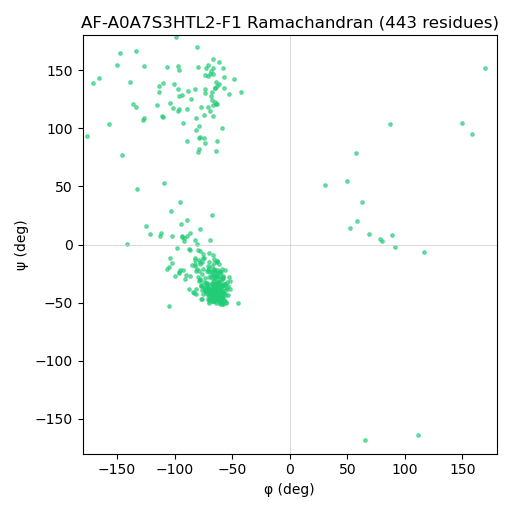CA 1
ATOM 1189 C C . SER A 1 152 ? 41.989 -2.495 13.552 1.00 54.25 152 SER A C 1
ATOM 1191 O O . SER A 1 152 ? 40.956 -2.223 12.942 1.00 54.25 152 SER A O 1
ATOM 1193 N N . GLU A 1 153 ? 43.018 -3.092 12.942 1.00 56.00 153 GLU A N 1
ATOM 1194 C CA . GLU A 1 153 ? 43.019 -3.384 11.503 1.00 56.00 153 GLU A CA 1
ATOM 1195 C C . GLU A 1 153 ? 41.941 -4.418 11.114 1.00 56.00 153 GLU A C 1
ATOM 1197 O O . GLU A 1 153 ? 41.309 -4.302 10.059 1.00 56.00 153 GLU A O 1
ATOM 1202 N N . LYS A 1 154 ? 41.671 -5.402 11.985 1.00 60.28 154 LYS A N 1
ATOM 1203 C CA . LYS A 1 154 ? 40.608 -6.404 11.788 1.00 60.28 154 LYS A CA 1
ATOM 1204 C C . LYS A 1 154 ? 39.209 -5.801 11.907 1.00 60.28 154 LYS A C 1
ATOM 1206 O O . LYS A 1 154 ? 38.381 -6.032 11.026 1.00 60.28 154 LYS A O 1
ATOM 1211 N N . LEU A 1 155 ? 38.949 -4.991 12.935 1.00 58.56 155 LEU A N 1
ATOM 1212 C CA . LEU A 1 155 ? 37.662 -4.306 13.099 1.00 58.56 155 LEU A CA 1
ATOM 1213 C C . LEU A 1 155 ? 37.403 -3.319 11.954 1.00 58.56 155 LEU A C 1
ATOM 1215 O O . LEU A 1 155 ? 36.292 -3.274 11.434 1.00 58.56 155 LEU A O 1
ATOM 1219 N N . ILE A 1 156 ? 38.432 -2.612 11.474 1.00 59.00 156 ILE A N 1
ATOM 1220 C CA . ILE A 1 156 ? 38.325 -1.728 10.304 1.00 59.00 156 ILE A CA 1
ATOM 1221 C C . ILE A 1 156 ? 37.983 -2.522 9.034 1.00 59.00 156 ILE A C 1
ATOM 1223 O O . ILE A 1 156 ? 37.158 -2.066 8.244 1.00 59.00 156 ILE A O 1
ATOM 1227 N N . LYS A 1 157 ? 38.560 -3.716 8.827 1.00 59.91 157 LYS A N 1
ATOM 1228 C CA . LYS A 1 157 ? 38.203 -4.590 7.690 1.00 59.91 157 LYS A CA 1
ATOM 1229 C C . LYS A 1 157 ? 36.750 -5.071 7.771 1.00 59.91 157 LYS A C 1
ATOM 1231 O O . LYS A 1 157 ? 36.054 -5.037 6.760 1.00 59.91 157 LYS A O 1
ATOM 1236 N N . ILE A 1 158 ? 36.271 -5.444 8.959 1.00 58.28 158 ILE A N 1
ATOM 1237 C CA . ILE A 1 158 ? 34.879 -5.876 9.184 1.00 58.28 158 ILE A CA 1
ATOM 1238 C C . ILE A 1 158 ? 33.896 -4.711 8.981 1.00 58.28 158 ILE A C 1
ATOM 1240 O O . ILE A 1 158 ? 32.877 -4.876 8.309 1.00 58.28 158 ILE A O 1
ATOM 1244 N N . VAL A 1 159 ? 34.216 -3.519 9.495 1.00 57.56 159 VAL A N 1
ATOM 1245 C CA . VAL A 1 159 ? 33.404 -2.304 9.317 1.00 57.56 159 VAL A CA 1
ATOM 1246 C C . VAL A 1 159 ? 33.361 -1.885 7.849 1.00 57.56 159 VAL A C 1
ATOM 1248 O O . VAL A 1 159 ? 32.277 -1.618 7.339 1.00 57.56 159 VAL A O 1
ATOM 1251 N N . LYS A 1 160 ? 34.496 -1.908 7.136 1.00 58.31 160 LYS A N 1
ATOM 1252 C CA . LYS A 1 160 ? 34.543 -1.618 5.694 1.00 58.31 160 LYS A CA 1
ATOM 1253 C C . LYS A 1 160 ? 33.733 -2.626 4.882 1.00 58.31 160 LYS A C 1
ATOM 1255 O O . LYS A 1 160 ? 32.979 -2.209 4.014 1.00 58.31 160 LYS A O 1
ATOM 1260 N N . ALA A 1 161 ? 33.816 -3.922 5.190 1.00 57.84 161 ALA A N 1
ATOM 1261 C CA . ALA A 1 161 ? 33.007 -4.943 4.523 1.00 57.84 161 ALA A CA 1
ATOM 1262 C C . ALA A 1 161 ? 31.498 -4.729 4.757 1.00 57.84 161 ALA A C 1
ATOM 1264 O O . ALA A 1 161 ? 30.712 -4.810 3.814 1.00 57.84 161 ALA A O 1
ATOM 1265 N N . LYS A 1 162 ? 31.089 -4.377 5.987 1.00 57.41 162 LYS A N 1
ATOM 1266 C CA . LYS A 1 162 ? 29.684 -4.094 6.330 1.00 57.41 162 LYS A CA 1
ATOM 1267 C C . LYS A 1 162 ? 29.184 -2.780 5.719 1.00 57.41 162 LYS A C 1
ATOM 1269 O O . LYS A 1 162 ? 28.061 -2.746 5.227 1.00 57.41 162 LYS A O 1
ATOM 1274 N N . GLN A 1 163 ? 30.020 -1.739 5.669 1.00 55.56 163 GLN A N 1
ATOM 1275 C CA . GLN A 1 163 ? 29.735 -0.494 4.948 1.00 55.56 163 GLN A CA 1
ATOM 1276 C C . GLN A 1 163 ? 29.651 -0.715 3.441 1.00 55.56 163 GLN A C 1
ATOM 1278 O O . GLN A 1 163 ? 28.799 -0.111 2.813 1.00 55.56 163 GLN A O 1
ATOM 1283 N N . GLN A 1 164 ? 30.459 -1.596 2.851 1.00 56.03 164 GLN A N 1
ATOM 1284 C CA . GLN A 1 164 ? 30.399 -1.897 1.420 1.00 56.03 164 GLN A CA 1
ATOM 1285 C C . GLN A 1 164 ? 29.133 -2.697 1.068 1.00 56.03 164 GLN A C 1
ATOM 1287 O O . GLN A 1 164 ? 28.496 -2.419 0.057 1.00 56.03 164 GLN A O 1
ATOM 1292 N N . GLN A 1 165 ? 28.691 -3.611 1.942 1.00 54.38 165 GLN A N 1
ATOM 1293 C CA . GLN A 1 165 ? 27.395 -4.294 1.823 1.00 54.38 165 GLN A CA 1
ATOM 1294 C C . GLN A 1 165 ? 26.209 -3.343 2.059 1.00 54.38 165 GLN A C 1
ATOM 1296 O O . GLN A 1 165 ? 25.223 -3.398 1.327 1.00 54.38 165 GLN A O 1
ATOM 1301 N N . GLN A 1 166 ? 26.316 -2.420 3.020 1.00 51.22 166 GLN A N 1
ATOM 1302 C CA . GLN A 1 166 ? 25.336 -1.350 3.210 1.00 51.22 166 GLN A CA 1
ATOM 1303 C C . GLN A 1 166 ? 25.376 -0.304 2.100 1.00 51.22 166 GLN A C 1
ATOM 1305 O O . GLN A 1 166 ? 24.338 0.266 1.828 1.00 51.22 166 GLN A O 1
ATOM 1310 N N . GLN A 1 167 ? 26.502 -0.068 1.424 1.00 46.03 167 GLN A N 1
ATOM 1311 C CA . GLN A 1 167 ? 26.607 0.798 0.247 1.00 46.03 167 GLN A CA 1
ATOM 1312 C C . GLN A 1 167 ? 26.091 0.097 -1.008 1.00 46.03 167 GLN A C 1
ATOM 1314 O O . GLN A 1 167 ? 25.506 0.757 -1.854 1.00 46.03 167 GLN A O 1
ATOM 1319 N N . LEU A 1 168 ? 26.198 -1.227 -1.127 1.00 43.56 168 LEU A N 1
ATOM 1320 C CA . LEU A 1 168 ? 25.457 -2.003 -2.130 1.00 43.56 168 LEU A CA 1
ATOM 1321 C C . LEU A 1 168 ? 23.939 -1.964 -1.852 1.00 43.56 168 LEU A C 1
ATOM 1323 O O . LEU A 1 168 ? 23.150 -1.857 -2.787 1.00 43.56 168 LEU A O 1
ATOM 1327 N N . ALA A 1 169 ? 23.530 -1.933 -0.578 1.00 39.84 169 ALA A N 1
ATOM 1328 C CA . ALA A 1 169 ? 22.133 -1.732 -0.180 1.00 39.84 169 ALA A CA 1
ATOM 1329 C C . ALA A 1 169 ? 21.659 -0.258 -0.266 1.00 39.84 169 ALA A C 1
ATOM 1331 O O . ALA A 1 169 ? 20.491 -0.012 -0.542 1.00 39.84 169 ALA A O 1
ATOM 1332 N N . ALA A 1 170 ? 22.544 0.729 -0.080 1.00 35.50 170 ALA A N 1
ATOM 1333 C CA . ALA A 1 170 ? 22.234 2.166 -0.059 1.00 35.50 170 ALA A CA 1
ATOM 1334 C C . ALA A 1 170 ? 22.451 2.858 -1.415 1.00 35.50 170 ALA A C 1
ATOM 1336 O O . ALA A 1 170 ? 21.802 3.859 -1.698 1.00 35.50 170 ALA A O 1
ATOM 1337 N N . SER A 1 171 ? 23.274 2.295 -2.307 1.00 35.84 171 SER A N 1
ATOM 1338 C CA . SER A 1 171 ? 23.298 2.664 -3.735 1.00 35.84 171 SER A CA 1
ATOM 1339 C C . SER A 1 171 ? 22.041 2.205 -4.481 1.00 35.84 171 SER A C 1
ATOM 1341 O O . SER A 1 171 ? 21.826 2.620 -5.615 1.00 35.84 171 SER A O 1
ATOM 1343 N N . SER A 1 172 ? 21.185 1.421 -3.817 1.00 39.47 172 SER A N 1
ATOM 1344 C CA . SER A 1 172 ? 19.807 1.143 -4.235 1.00 39.47 172 SER A CA 1
ATOM 1345 C C . SER A 1 172 ? 18.791 2.135 -3.631 1.00 39.47 172 SER A C 1
ATOM 1347 O O . SER A 1 172 ? 17.593 1.941 -3.791 1.00 39.47 172 SER A O 1
ATOM 1349 N N . GLY A 1 173 ? 19.230 3.184 -2.913 1.00 38.03 173 GLY A N 1
ATOM 1350 C CA . GLY A 1 173 ? 18.336 4.028 -2.104 1.00 38.03 173 GLY A CA 1
ATOM 1351 C C . GLY A 1 173 ? 18.596 5.538 -2.079 1.00 38.03 173 GLY A C 1
ATOM 1352 O O . GLY A 1 173 ? 17.846 6.240 -1.409 1.00 38.03 173 GLY A O 1
ATOM 1353 N N . ALA A 1 174 ? 19.599 6.080 -2.776 1.00 30.84 174 ALA A N 1
ATOM 1354 C CA . ALA A 1 174 ? 19.785 7.533 -2.831 1.00 30.84 174 ALA A CA 1
ATOM 1355 C C . ALA A 1 174 ? 20.574 7.986 -4.069 1.00 30.84 174 ALA A C 1
ATOM 1357 O O . ALA A 1 174 ? 21.802 7.921 -4.092 1.00 30.84 174 ALA A O 1
ATOM 1358 N N . PHE A 1 175 ? 19.879 8.534 -5.068 1.00 30.72 175 PHE A N 1
ATOM 1359 C CA . PHE A 1 175 ? 20.464 9.553 -5.937 1.00 30.72 175 PHE A CA 1
ATOM 1360 C C . PHE A 1 175 ? 19.523 10.753 -5.964 1.00 30.72 175 PHE A C 1
ATOM 1362 O O . PHE A 1 175 ? 18.428 10.702 -6.515 1.00 30.72 175 PHE A O 1
ATOM 1369 N N . GLY A 1 176 ? 19.941 11.826 -5.303 1.00 28.39 176 GLY A N 1
ATOM 1370 C CA . GLY A 1 176 ? 19.190 13.066 -5.236 1.00 28.39 176 GLY A CA 1
ATOM 1371 C C . GLY A 1 176 ? 19.970 14.133 -4.488 1.00 28.39 176 GLY A C 1
ATOM 1372 O O . GLY A 1 176 ? 19.836 14.249 -3.277 1.00 28.39 176 GLY A O 1
ATOM 1373 N N . SER A 1 177 ? 20.710 14.931 -5.263 1.00 30.20 177 SER A N 1
ATOM 1374 C CA . SER A 1 177 ? 21.329 16.216 -4.912 1.00 30.20 177 SER A CA 1
ATOM 1375 C C . SER A 1 177 ? 22.726 16.179 -4.276 1.00 30.20 177 SER A C 1
ATOM 1377 O O . SER A 1 177 ? 22.882 15.978 -3.076 1.00 30.20 177 SER A O 1
ATOM 1379 N N . LEU A 1 178 ? 23.750 16.500 -5.076 1.00 26.31 178 LEU A N 1
ATOM 1380 C CA . LEU A 1 178 ? 24.344 17.846 -5.067 1.00 26.31 178 LEU A CA 1
ATOM 1381 C C . LEU A 1 178 ? 25.340 18.015 -6.226 1.00 26.31 178 LEU A C 1
ATOM 1383 O O . LEU A 1 178 ? 26.111 17.123 -6.563 1.00 26.31 178 LEU A O 1
ATOM 1387 N N . SER A 1 179 ? 25.284 19.193 -6.836 1.00 31.17 179 SER A N 1
ATOM 1388 C CA . SER A 1 179 ? 26.164 19.695 -7.890 1.00 31.17 179 SER A CA 1
ATOM 1389 C C . SER A 1 179 ? 27.628 19.798 -7.452 1.00 31.17 179 SER A C 1
ATOM 1391 O O . SER A 1 179 ? 27.884 20.383 -6.402 1.00 31.17 179 SER A O 1
ATOM 1393 N N . LEU A 1 180 ? 28.573 19.402 -8.311 1.00 27.38 180 LEU A N 1
ATOM 1394 C CA . LEU A 1 180 ? 29.698 20.259 -8.705 1.00 27.38 180 LEU A CA 1
ATOM 1395 C C . LEU A 1 180 ? 30.415 19.699 -9.944 1.00 27.38 180 LEU A C 1
ATOM 1397 O O . LEU A 1 180 ? 30.546 18.495 -10.131 1.00 27.38 180 LEU A O 1
ATOM 1401 N N . SER A 1 181 ? 30.847 20.634 -10.777 1.00 33.66 181 SER A N 1
ATOM 1402 C CA . SER A 1 181 ? 31.528 20.527 -12.062 1.00 33.66 181 SER A CA 1
ATOM 1403 C C . SER A 1 181 ? 32.726 19.570 -12.088 1.00 33.66 181 SER A C 1
ATOM 1405 O O . SER A 1 181 ? 33.549 19.584 -11.176 1.00 33.66 181 SER A O 1
ATOM 1407 N N . GLY A 1 182 ? 32.892 18.842 -13.195 1.00 27.64 182 GLY A N 1
ATOM 1408 C CA . GLY A 1 182 ? 34.121 18.106 -13.495 1.00 27.64 182 GLY A CA 1
ATOM 1409 C C . GLY A 1 182 ? 33.894 16.969 -14.482 1.00 27.64 182 GLY A C 1
ATOM 1410 O O . GLY A 1 182 ? 33.490 15.883 -14.090 1.00 27.64 182 GLY A O 1
ATOM 1411 N N . ASP A 1 183 ? 34.139 17.259 -15.756 1.00 31.69 183 ASP A N 1
ATOM 1412 C CA . ASP A 1 183 ? 34.149 16.341 -16.895 1.00 31.69 183 ASP A CA 1
ATOM 1413 C C . ASP A 1 183 ? 34.837 14.992 -16.615 1.00 31.69 183 ASP A C 1
ATOM 1415 O O . ASP A 1 183 ? 35.976 14.966 -16.151 1.00 31.69 183 ASP A O 1
ATOM 1419 N N . LEU A 1 184 ? 34.146 13.901 -16.978 1.00 32.44 184 LEU A N 1
ATOM 1420 C CA . LEU A 1 184 ? 34.612 12.743 -17.769 1.00 32.44 184 LEU A CA 1
ATOM 1421 C C . LEU A 1 184 ? 33.878 11.449 -17.367 1.00 32.44 184 LEU A C 1
ATOM 1423 O O . LEU A 1 184 ? 34.206 10.790 -16.387 1.00 32.44 184 LEU A O 1
ATOM 1427 N N . SER A 1 185 ? 32.942 11.046 -18.236 1.00 39.50 185 SER A N 1
ATOM 1428 C CA . SER A 1 185 ? 32.607 9.646 -18.540 1.00 39.50 185 SER A CA 1
ATOM 1429 C C . SER A 1 185 ? 32.173 8.746 -17.363 1.00 39.50 185 SER A C 1
ATOM 1431 O O . SER A 1 185 ? 32.901 7.845 -16.942 1.00 39.50 185 SER A O 1
ATOM 1433 N N . LEU A 1 186 ? 30.913 8.877 -16.942 1.00 30.17 186 LEU A N 1
ATOM 1434 C CA . LEU A 1 186 ? 30.173 7.834 -16.222 1.00 30.17 186 LEU A CA 1
ATOM 1435 C C . LEU A 1 186 ? 28.852 7.588 -16.959 1.00 30.17 186 LEU A C 1
ATOM 1437 O O . LEU A 1 186 ? 27.969 8.441 -16.955 1.00 30.17 186 LEU A O 1
ATOM 1441 N N . GLN A 1 187 ? 28.718 6.436 -17.617 1.00 29.17 187 GLN A N 1
ATOM 1442 C CA . GLN A 1 187 ? 27.416 5.987 -18.112 1.00 29.17 187 GLN A CA 1
ATOM 1443 C C . GLN A 1 187 ? 26.526 5.643 -16.901 1.00 29.17 187 GLN A C 1
ATOM 1445 O O . GLN A 1 187 ? 26.970 4.880 -16.035 1.00 29.17 187 GLN A O 1
ATOM 1450 N N . PRO A 1 188 ? 25.298 6.184 -16.801 1.00 36.12 188 PRO A N 1
ATOM 1451 C CA . PRO A 1 188 ? 24.348 5.761 -15.782 1.00 36.12 188 PRO A CA 1
ATOM 1452 C C . PRO A 1 188 ? 23.933 4.315 -16.071 1.00 36.12 188 PRO A C 1
ATOM 1454 O O . PRO A 1 188 ? 23.857 3.913 -17.231 1.00 36.12 188 PRO A O 1
ATOM 1457 N N . LYS A 1 189 ? 23.665 3.512 -15.032 1.00 36.81 189 LYS A N 1
ATOM 1458 C CA . LYS A 1 189 ? 22.981 2.224 -15.217 1.00 36.81 189 LYS A CA 1
ATOM 1459 C C . LYS A 1 189 ? 21.627 2.532 -15.863 1.00 36.81 189 LYS A C 1
ATOM 1461 O O . LYS A 1 189 ? 20.726 2.989 -15.169 1.00 36.81 189 LYS A O 1
ATOM 1466 N N . SER A 1 190 ? 21.509 2.353 -17.172 1.00 53.12 190 SER A N 1
ATOM 1467 C CA . SER A 1 190 ? 20.270 2.592 -17.899 1.00 53.1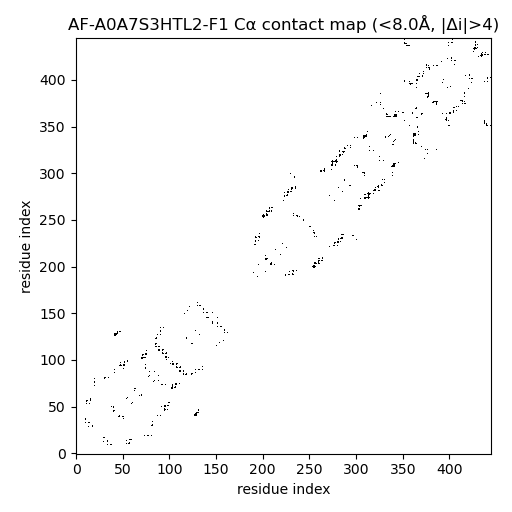2 190 SER A CA 1
ATOM 1468 C C . SER A 1 190 ? 19.239 1.564 -17.439 1.00 53.12 190 SER A C 1
ATOM 1470 O O . SER A 1 190 ? 19.381 0.366 -17.690 1.00 53.12 190 SER A O 1
ATOM 1472 N N . SER A 1 191 ? 18.217 2.018 -16.709 1.00 71.06 191 SER A N 1
ATOM 1473 C CA . SER A 1 191 ? 17.033 1.198 -16.451 1.00 71.06 191 SER A CA 1
ATOM 1474 C C . SER A 1 191 ? 16.437 0.783 -17.796 1.00 71.06 191 SER A C 1
ATOM 1476 O O . SER A 1 191 ? 16.446 1.576 -18.743 1.00 71.06 191 SER A O 1
ATOM 1478 N N . ILE A 1 192 ? 15.896 -0.438 -17.904 1.00 82.00 192 ILE A N 1
ATOM 1479 C CA . ILE A 1 192 ? 15.225 -0.885 -19.140 1.00 82.00 192 ILE A CA 1
ATOM 1480 C C . ILE A 1 192 ? 14.127 0.117 -19.504 1.00 82.00 192 ILE A C 1
ATOM 1482 O O . ILE A 1 192 ? 13.958 0.472 -20.667 1.00 82.00 192 ILE A O 1
ATOM 1486 N N . ALA A 1 193 ? 13.424 0.619 -18.489 1.00 81.94 193 ALA A N 1
ATOM 1487 C CA . ALA A 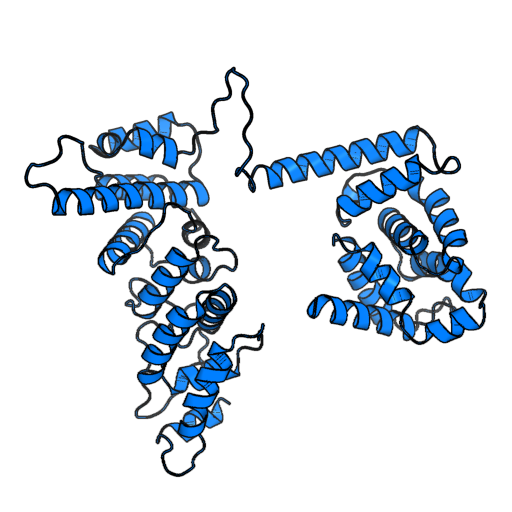1 193 ? 12.375 1.609 -18.644 1.00 81.94 193 ALA A CA 1
ATOM 1488 C C . ALA A 1 193 ? 12.886 2.935 -19.234 1.00 81.94 193 ALA A C 1
ATOM 1490 O O . ALA A 1 193 ? 12.209 3.503 -20.087 1.00 81.94 193 ALA A O 1
ATOM 1491 N N . ASP A 1 194 ? 14.072 3.402 -18.836 1.00 81.56 194 ASP A N 1
ATOM 1492 C CA . ASP A 1 194 ? 14.657 4.647 -19.351 1.00 81.56 194 ASP A CA 1
ATOM 1493 C C . ASP A 1 194 ? 15.093 4.479 -20.807 1.00 81.56 194 ASP A C 1
ATOM 1495 O O . ASP A 1 194 ? 14.747 5.301 -21.652 1.00 81.56 194 ASP A O 1
ATOM 1499 N N . ALA A 1 195 ? 15.752 3.360 -21.126 1.00 82.06 195 ALA A N 1
ATOM 1500 C CA . ALA A 1 195 ? 16.140 3.036 -22.497 1.00 82.06 195 ALA A CA 1
ATOM 1501 C C . ALA A 1 195 ? 14.916 2.908 -23.423 1.00 82.06 195 ALA A C 1
ATOM 1503 O O . ALA A 1 195 ? 14.914 3.422 -24.541 1.00 82.06 195 ALA A O 1
ATOM 1504 N N . LEU A 1 196 ? 13.840 2.266 -22.955 1.00 83.81 196 LEU A N 1
ATOM 1505 C CA . LEU A 1 196 ? 12.570 2.205 -23.683 1.00 83.81 196 LEU A CA 1
ATOM 1506 C C . LEU A 1 196 ? 11.920 3.591 -23.810 1.00 83.81 196 LEU A C 1
ATOM 1508 O O . LEU A 1 196 ? 11.370 3.919 -24.860 1.00 83.81 196 LEU A O 1
ATOM 1512 N N . GLY A 1 197 ? 12.012 4.419 -22.769 1.00 81.31 197 GLY A N 1
ATOM 1513 C CA . GLY A 1 197 ? 11.541 5.800 -22.778 1.00 81.31 197 GLY A CA 1
ATOM 1514 C C . GLY A 1 197 ? 12.254 6.676 -23.813 1.00 81.31 197 GLY A C 1
ATOM 1515 O O . GLY A 1 197 ? 11.595 7.494 -24.452 1.00 81.31 197 GLY A O 1
ATOM 1516 N N . GLU A 1 198 ? 13.563 6.486 -24.005 1.00 81.88 198 GLU A N 1
ATOM 1517 C CA . GLU A 1 198 ? 14.373 7.192 -25.010 1.00 81.88 198 GLU A CA 1
ATOM 1518 C C . GLU A 1 198 ? 14.086 6.724 -26.442 1.00 81.88 198 GLU A C 1
ATOM 1520 O O . GLU A 1 198 ? 14.001 7.544 -27.355 1.00 81.88 198 GLU A O 1
ATOM 1525 N N . LEU A 1 199 ? 13.894 5.416 -26.646 1.00 79.31 199 LEU A N 1
ATOM 1526 C CA . LEU A 1 199 ? 13.528 4.853 -27.952 1.00 79.31 199 LEU A CA 1
ATOM 1527 C C . LEU A 1 199 ? 12.112 5.265 -28.393 1.00 79.31 199 LEU A C 1
ATOM 1529 O O . LEU A 1 199 ? 11.810 5.273 -29.590 1.00 79.31 199 LEU A O 1
ATOM 1533 N N . GLY A 1 200 ? 11.248 5.611 -27.434 1.00 80.44 200 GLY A N 1
ATOM 1534 C CA . GLY A 1 200 ? 9.882 6.068 -27.672 1.00 80.44 200 GLY A CA 1
ATOM 1535 C C . GLY A 1 200 ? 8.977 4.998 -28.292 1.00 80.44 200 GLY A C 1
ATOM 1536 O O . GLY A 1 200 ? 9.328 3.820 -28.385 1.00 80.44 200 GLY A O 1
ATOM 1537 N N . GLY A 1 201 ? 7.793 5.404 -28.762 1.00 79.19 201 GLY A N 1
ATOM 1538 C CA . GLY A 1 201 ? 6.777 4.475 -29.274 1.00 79.19 201 GLY A CA 1
ATOM 1539 C C . GLY A 1 201 ? 7.193 3.682 -30.522 1.00 79.19 201 GLY A C 1
ATOM 1540 O O . GLY A 1 201 ? 6.586 2.650 -30.813 1.00 79.19 201 GLY A O 1
ATOM 1541 N N . ALA A 1 202 ? 8.275 4.071 -31.211 1.00 79.81 202 ALA A N 1
ATOM 1542 C CA . ALA A 1 202 ? 8.828 3.337 -32.353 1.00 79.81 202 ALA A CA 1
ATOM 1543 C C . ALA A 1 202 ? 9.192 1.885 -32.002 1.00 79.81 202 ALA A C 1
ATOM 1545 O O . ALA A 1 202 ? 8.940 0.979 -32.801 1.00 79.81 202 ALA A O 1
ATOM 1546 N N . CYS A 1 203 ? 9.714 1.646 -30.790 1.00 81.75 203 CYS A N 1
ATOM 1547 C CA . CYS A 1 203 ? 10.071 0.297 -30.340 1.00 81.75 203 CYS A CA 1
ATOM 1548 C C . CYS A 1 203 ? 8.849 -0.623 -30.186 1.00 81.75 203 CYS A C 1
ATOM 1550 O O . CYS A 1 203 ? 8.985 -1.839 -30.265 1.00 81.75 203 CYS A O 1
ATOM 1552 N N . SER A 1 204 ? 7.651 -0.051 -30.027 1.00 85.12 204 SER A N 1
ATOM 1553 C CA . SER A 1 204 ? 6.386 -0.780 -29.890 1.00 85.12 204 SER A CA 1
ATOM 1554 C C . SER A 1 204 ? 5.632 -0.975 -31.212 1.00 85.12 204 SER A C 1
ATOM 1556 O O . SER A 1 204 ? 4.508 -1.470 -31.210 1.00 85.12 204 SER A O 1
ATOM 1558 N N . SER A 1 205 ? 6.226 -0.615 -32.358 1.00 83.19 205 SER A N 1
ATOM 1559 C CA . SER A 1 205 ? 5.555 -0.721 -33.665 1.00 83.19 205 SER A CA 1
ATOM 1560 C C . SER A 1 205 ? 5.229 -2.168 -34.071 1.00 83.19 205 SER A C 1
ATOM 1562 O O . SER A 1 205 ? 4.255 -2.409 -34.783 1.00 83.19 205 SER A O 1
ATOM 1564 N N . SER A 1 206 ? 6.012 -3.141 -33.591 1.00 86.81 206 SER A N 1
ATOM 1565 C CA . SER A 1 206 ? 5.773 -4.576 -33.769 1.00 86.81 206 SER A CA 1
ATOM 1566 C C . SER A 1 206 ? 6.319 -5.383 -32.588 1.00 86.81 206 SER A C 1
ATOM 1568 O O . SER A 1 206 ? 7.264 -4.967 -31.915 1.00 86.81 206 SER A O 1
ATOM 1570 N N . ALA A 1 207 ? 5.742 -6.565 -32.352 1.00 86.19 207 ALA A N 1
ATOM 1571 C CA . ALA A 1 207 ? 6.151 -7.444 -31.254 1.00 86.19 207 ALA A CA 1
ATOM 1572 C C . ALA A 1 207 ? 7.608 -7.919 -31.386 1.00 86.19 207 ALA A C 1
ATOM 1574 O O . ALA A 1 207 ? 8.312 -8.057 -30.389 1.00 86.19 207 ALA A O 1
ATOM 1575 N N . GLU A 1 208 ? 8.078 -8.141 -32.616 1.00 86.62 208 GLU A N 1
ATOM 1576 C CA . GLU A 1 208 ? 9.455 -8.560 -32.897 1.00 86.62 208 GLU A CA 1
ATOM 1577 C C . GLU A 1 208 ? 10.464 -7.456 -32.580 1.00 86.62 208 GLU A C 1
ATOM 1579 O O . GLU A 1 208 ? 11.491 -7.729 -31.961 1.00 86.62 208 GLU A O 1
ATOM 1584 N N . GLN A 1 209 ? 10.154 -6.205 -32.940 1.00 85.25 209 GLN A N 1
ATOM 1585 C CA . GLN A 1 209 ? 11.015 -5.067 -32.620 1.00 85.25 209 GLN A CA 1
ATOM 1586 C C . GLN A 1 209 ? 11.094 -4.841 -31.113 1.00 85.25 209 GLN A C 1
ATOM 1588 O O . GLN A 1 209 ? 12.200 -4.726 -30.588 1.00 85.25 209 GLN A O 1
ATOM 1593 N N . PHE A 1 210 ? 9.958 -4.872 -30.411 1.00 86.88 210 PHE A N 1
ATOM 1594 C CA . PHE A 1 210 ? 9.939 -4.687 -28.961 1.00 86.88 210 PHE A CA 1
ATOM 1595 C C . PHE A 1 210 ? 10.681 -5.815 -28.226 1.00 86.88 210 PHE A C 1
ATOM 1597 O O . PHE A 1 210 ? 11.447 -5.580 -27.292 1.00 86.88 210 PHE A O 1
ATOM 1604 N N . ARG A 1 211 ? 10.525 -7.063 -28.685 1.00 87.31 211 ARG A N 1
ATOM 1605 C CA . ARG A 1 211 ? 11.283 -8.201 -28.151 1.00 87.31 211 ARG A CA 1
ATOM 1606 C C . ARG A 1 211 ? 12.780 -8.064 -28.434 1.00 87.31 211 ARG A C 1
ATOM 1608 O O . ARG A 1 211 ? 13.598 -8.317 -27.553 1.00 87.31 211 ARG A O 1
ATOM 1615 N N . SER A 1 212 ? 13.154 -7.635 -29.639 1.00 83.94 212 SER A N 1
ATOM 1616 C CA . SER A 1 212 ? 14.556 -7.400 -29.979 1.00 83.94 212 SER A CA 1
ATOM 1617 C C . SER A 1 212 ? 15.165 -6.301 -29.113 1.00 83.94 212 SER A C 1
ATOM 1619 O O . SER A 1 212 ? 16.297 -6.468 -28.665 1.00 83.94 212 SER A O 1
ATOM 1621 N N . THR A 1 213 ? 14.446 -5.207 -28.841 1.00 84.44 213 THR A N 1
ATOM 1622 C CA . THR A 1 213 ? 14.947 -4.143 -27.961 1.00 84.44 213 THR A CA 1
ATOM 1623 C C . THR A 1 213 ? 15.125 -4.647 -26.534 1.00 84.44 213 THR A C 1
ATOM 1625 O O . THR A 1 213 ? 16.173 -4.397 -25.948 1.00 84.44 213 THR A O 1
ATOM 1628 N N . LEU A 1 214 ? 14.183 -5.437 -26.006 1.00 84.19 214 LEU A N 1
ATOM 1629 C CA . LEU A 1 214 ? 14.328 -6.065 -24.688 1.00 84.19 214 LEU A CA 1
ATOM 1630 C C . LEU A 1 214 ? 15.540 -7.010 -24.616 1.00 84.19 214 LEU A C 1
ATOM 1632 O O . LEU A 1 214 ? 16.339 -6.912 -23.687 1.00 84.19 214 LEU A O 1
ATOM 1636 N N . HIS A 1 215 ? 15.739 -7.885 -25.607 1.00 83.25 215 HIS A N 1
ATOM 1637 C CA . HIS A 1 215 ? 16.888 -8.800 -25.614 1.00 83.25 215 HIS A CA 1
ATOM 1638 C C . HIS A 1 215 ? 18.232 -8.084 -25.797 1.00 83.25 215 HIS A C 1
ATOM 1640 O O . HIS A 1 215 ? 19.237 -8.505 -25.217 1.00 83.25 215 HIS A O 1
ATOM 1646 N N . ASN A 1 216 ? 18.262 -6.990 -26.561 1.00 82.75 216 ASN A N 1
ATOM 1647 C CA . ASN A 1 216 ? 19.475 -6.203 -26.777 1.00 82.75 216 ASN A CA 1
ATOM 1648 C C . ASN A 1 216 ? 19.970 -5.525 -25.491 1.00 82.75 216 ASN A C 1
ATOM 1650 O O . ASN A 1 216 ? 21.175 -5.322 -25.346 1.00 82.75 216 ASN A O 1
ATOM 1654 N N . LEU A 1 217 ? 19.075 -5.240 -24.540 1.00 77.56 217 LEU A N 1
ATOM 1655 C CA . LEU A 1 217 ? 19.426 -4.637 -23.251 1.00 77.56 217 LEU A CA 1
ATOM 1656 C C . LEU A 1 217 ? 20.112 -5.625 -22.284 1.00 77.56 217 LEU A C 1
ATOM 1658 O O . LEU A 1 217 ? 20.715 -5.191 -21.307 1.00 77.56 217 LEU A O 1
ATOM 1662 N N . ARG A 1 218 ? 20.103 -6.941 -22.580 1.00 69.88 218 ARG A N 1
ATOM 1663 C CA . ARG A 1 218 ? 20.794 -8.031 -21.842 1.00 69.88 218 ARG A CA 1
ATOM 1664 C C . ARG A 1 218 ? 20.535 -8.094 -20.327 1.00 69.88 218 ARG A C 1
ATOM 1666 O O . ARG A 1 218 ? 21.230 -8.814 -19.610 1.00 69.88 218 ARG A O 1
ATOM 1673 N N . THR A 1 219 ? 19.530 -7.388 -19.836 1.00 73.88 219 THR A N 1
ATOM 1674 C CA . THR A 1 219 ? 19.106 -7.360 -18.438 1.00 73.88 219 THR A CA 1
ATOM 1675 C C . THR A 1 219 ? 17.889 -8.259 -18.250 1.00 73.88 219 THR A C 1
ATOM 1677 O O . THR A 1 219 ? 16.984 -8.305 -19.082 1.00 73.88 219 THR A O 1
ATOM 1680 N N . LYS A 1 220 ? 17.875 -9.029 -17.158 1.00 79.75 220 LYS A N 1
ATOM 1681 C CA . LYS A 1 220 ? 16.716 -9.852 -16.807 1.00 79.75 220 LYS A CA 1
ATOM 1682 C C . LYS A 1 220 ? 15.605 -8.937 -16.294 1.00 79.75 220 LYS A C 1
ATOM 1684 O O . LYS A 1 220 ? 15.870 -8.083 -15.454 1.00 79.75 220 LYS A O 1
ATOM 1689 N N . ILE A 1 221 ? 14.381 -9.144 -16.774 1.00 85.88 221 ILE A N 1
ATOM 1690 C CA . ILE A 1 221 ? 13.205 -8.441 -16.259 1.00 85.88 221 ILE A CA 1
ATOM 1691 C C . ILE A 1 221 ? 12.857 -9.050 -14.896 1.00 85.88 221 ILE A C 1
ATOM 1693 O O . ILE A 1 221 ? 12.475 -10.219 -14.812 1.00 85.88 221 ILE A O 1
ATOM 1697 N N . ASP A 1 222 ? 13.052 -8.273 -13.837 1.00 89.25 222 ASP A N 1
ATOM 1698 C CA . ASP A 1 222 ? 12.556 -8.557 -12.491 1.00 89.25 222 ASP A CA 1
ATOM 1699 C C . ASP A 1 222 ? 11.262 -7.765 -12.217 1.00 89.25 222 ASP A C 1
ATOM 1701 O O . ASP A 1 222 ? 10.762 -7.028 -13.074 1.00 89.25 222 ASP A O 1
ATOM 1705 N N . GLU A 1 223 ? 10.672 -7.945 -11.034 1.00 91.31 223 GLU A N 1
ATOM 1706 C CA . GLU A 1 223 ? 9.416 -7.289 -10.665 1.00 91.31 223 GLU A CA 1
ATOM 1707 C C . GLU A 1 223 ? 9.506 -5.757 -10.629 1.00 91.31 223 GLU A C 1
ATOM 1709 O O . GLU A 1 223 ? 8.519 -5.080 -10.923 1.00 91.31 223 GLU A O 1
ATOM 1714 N N . GLU A 1 224 ? 10.671 -5.212 -10.280 1.00 90.00 224 GLU A N 1
ATOM 1715 C CA . GLU A 1 224 ? 10.911 -3.771 -10.197 1.00 90.00 224 GLU A CA 1
ATOM 1716 C C . GLU A 1 224 ? 11.071 -3.163 -11.594 1.00 90.00 224 GLU A C 1
ATOM 1718 O O . GLU A 1 224 ? 10.406 -2.180 -11.926 1.00 90.00 224 GLU A O 1
ATOM 1723 N N . GLN A 1 225 ? 11.877 -3.793 -12.453 1.00 89.31 225 GLN A N 1
ATOM 1724 C CA . GLN A 1 225 ? 12.042 -3.401 -13.848 1.00 89.31 225 GLN A CA 1
ATOM 1725 C C . GLN A 1 225 ? 10.717 -3.486 -14.599 1.00 89.31 225 GLN A C 1
ATOM 1727 O O . GLN A 1 225 ? 10.391 -2.570 -15.350 1.00 89.31 225 GLN A O 1
ATOM 1732 N N . LEU A 1 226 ? 9.911 -4.530 -14.377 1.00 92.12 226 LEU A N 1
ATOM 1733 C CA . LEU A 1 226 ? 8.595 -4.618 -15.007 1.00 92.12 226 LEU A CA 1
ATOM 1734 C C . LEU A 1 226 ? 7.676 -3.476 -14.564 1.00 92.12 226 LEU A C 1
ATOM 1736 O O . LEU A 1 226 ? 7.016 -2.867 -15.405 1.00 92.12 226 LEU A O 1
ATOM 1740 N N . ALA A 1 227 ? 7.640 -3.156 -13.269 1.00 91.56 227 ALA A N 1
ATOM 1741 C CA . ALA A 1 227 ? 6.839 -2.042 -12.776 1.00 91.56 227 ALA A CA 1
ATOM 1742 C C . ALA A 1 227 ? 7.310 -0.699 -13.359 1.00 91.56 227 ALA A C 1
ATOM 1744 O O . ALA A 1 227 ? 6.480 0.099 -13.797 1.00 91.56 227 ALA A O 1
ATOM 1745 N N . ALA A 1 228 ? 8.624 -0.481 -13.459 1.00 90.12 228 ALA A N 1
ATOM 1746 C CA . ALA A 1 228 ? 9.194 0.704 -14.093 1.00 90.12 228 ALA A CA 1
ATOM 1747 C C . ALA A 1 228 ? 8.831 0.790 -15.586 1.00 90.12 228 ALA A C 1
ATOM 1749 O O . ALA A 1 228 ? 8.421 1.850 -16.057 1.00 90.12 228 ALA A O 1
ATOM 1750 N N . ILE A 1 229 ? 8.898 -0.322 -16.329 1.00 90.25 229 ILE A N 1
ATOM 1751 C CA . ILE A 1 229 ? 8.461 -0.381 -17.734 1.00 90.25 229 ILE A CA 1
ATOM 1752 C C . ILE A 1 229 ? 6.973 -0.033 -17.831 1.00 90.25 229 ILE A C 1
ATOM 1754 O O . ILE A 1 229 ? 6.589 0.782 -18.671 1.00 90.25 229 ILE A O 1
ATOM 1758 N N . ILE A 1 230 ? 6.135 -0.599 -16.956 1.00 91.88 230 ILE A N 1
ATOM 1759 C CA . ILE A 1 230 ? 4.698 -0.310 -16.923 1.00 91.88 230 ILE A CA 1
ATOM 1760 C C . ILE A 1 230 ? 4.455 1.185 -16.715 1.00 91.88 230 ILE A C 1
ATOM 1762 O O . ILE A 1 230 ? 3.730 1.804 -17.491 1.00 91.88 230 ILE A O 1
ATOM 1766 N N . VAL A 1 231 ? 5.086 1.782 -15.704 1.00 91.44 231 VAL A N 1
ATOM 1767 C CA . VAL A 1 231 ? 4.897 3.200 -15.390 1.00 91.44 231 VAL A CA 1
ATOM 1768 C C . VAL A 1 231 ? 5.414 4.094 -16.512 1.00 91.44 231 VAL A C 1
ATOM 1770 O O . VAL A 1 231 ? 4.708 5.016 -16.909 1.00 91.44 231 VAL A O 1
ATOM 1773 N N . THR A 1 232 ? 6.609 3.841 -17.045 1.00 87.31 232 THR A N 1
ATOM 1774 C CA . THR A 1 232 ? 7.207 4.705 -18.072 1.00 87.31 232 THR A CA 1
ATOM 1775 C C . THR A 1 232 ? 6.425 4.650 -19.381 1.00 87.31 232 THR A C 1
ATOM 1777 O O . THR A 1 232 ? 6.134 5.697 -19.961 1.00 87.31 232 THR A O 1
ATOM 1780 N N . THR A 1 233 ? 6.012 3.460 -19.822 1.00 86.31 233 THR A N 1
ATOM 1781 C CA . THR A 1 233 ? 5.195 3.311 -21.040 1.00 86.31 233 THR A CA 1
ATOM 1782 C C . THR A 1 233 ? 3.822 3.963 -20.886 1.00 86.31 233 THR A C 1
ATOM 1784 O O . THR A 1 233 ? 3.379 4.687 -21.779 1.00 86.31 233 THR A O 1
ATOM 1787 N N . LEU A 1 234 ? 3.177 3.801 -19.725 1.00 86.62 234 LEU A N 1
ATOM 1788 C CA . LEU A 1 234 ? 1.905 4.457 -19.426 1.00 86.62 234 LEU A CA 1
ATOM 1789 C C . LEU A 1 234 ? 2.037 5.975 -19.327 1.00 86.62 234 LEU A C 1
ATOM 1791 O O . LEU A 1 234 ? 1.231 6.686 -19.920 1.00 86.62 234 LEU A O 1
ATOM 1795 N N . ALA A 1 235 ? 3.046 6.487 -18.621 1.00 85.50 235 ALA A N 1
ATOM 1796 C CA . ALA A 1 235 ? 3.256 7.922 -18.461 1.00 85.50 235 ALA A CA 1
ATOM 1797 C C . ALA A 1 235 ? 3.435 8.609 -19.822 1.00 85.50 235 ALA A C 1
ATOM 1799 O O . ALA A 1 235 ? 2.843 9.662 -20.060 1.00 85.50 235 ALA A O 1
ATOM 1800 N N . ARG A 1 236 ? 4.179 7.982 -20.745 1.00 82.75 236 ARG A N 1
ATOM 1801 C CA . ARG A 1 236 ? 4.342 8.475 -22.119 1.00 82.75 236 ARG A CA 1
ATOM 1802 C C . ARG A 1 236 ? 3.043 8.399 -22.921 1.00 82.75 236 ARG A C 1
ATOM 1804 O O . ARG A 1 236 ? 2.642 9.406 -23.495 1.00 82.75 236 ARG A O 1
ATOM 1811 N N . ALA A 1 237 ? 2.326 7.276 -22.882 1.00 82.19 237 ALA A N 1
ATOM 1812 C CA . ALA A 1 237 ? 1.032 7.148 -23.560 1.00 82.19 237 ALA A CA 1
ATOM 1813 C C . ALA A 1 237 ? -0.015 8.161 -23.043 1.00 82.19 237 ALA A C 1
ATOM 1815 O O . ALA A 1 237 ? -0.818 8.704 -23.803 1.00 82.19 237 ALA A O 1
ATOM 1816 N N . MET A 1 238 ? 0.000 8.454 -21.742 1.00 83.06 238 MET A N 1
ATOM 1817 C CA . MET A 1 238 ? -0.878 9.442 -21.114 1.00 83.06 238 MET A CA 1
ATOM 1818 C C . MET A 1 238 ? -0.507 10.887 -21.464 1.00 83.06 238 MET A C 1
ATOM 1820 O O . MET A 1 238 ? -1.396 11.736 -21.547 1.00 83.06 238 MET A O 1
ATOM 1824 N N . GLN A 1 239 ? 0.780 11.184 -21.661 1.00 80.50 239 GLN A N 1
ATOM 1825 C CA . GLN A 1 239 ? 1.240 12.480 -22.168 1.00 80.50 239 GLN A CA 1
ATOM 1826 C C . GLN A 1 239 ? 0.793 12.686 -23.618 1.00 80.50 239 GLN A C 1
ATOM 1828 O O . GLN A 1 239 ? 0.150 13.692 -23.909 1.00 80.50 239 GLN A O 1
ATOM 1833 N N . GLU A 1 240 ? 1.008 11.691 -24.483 1.00 76.19 240 GLU A N 1
ATOM 1834 C CA . GLU A 1 240 ? 0.585 11.734 -25.889 1.00 76.19 240 GLU A CA 1
ATOM 1835 C C . GLU A 1 240 ? -0.928 11.956 -26.032 1.00 76.19 240 GLU A C 1
ATOM 1837 O O . GLU A 1 240 ? -1.375 12.731 -26.875 1.00 76.19 240 GLU A O 1
ATOM 1842 N N . ASN A 1 241 ? -1.741 11.300 -25.198 1.00 74.31 241 ASN A N 1
ATOM 1843 C CA . ASN A 1 241 ? -3.194 11.482 -25.223 1.00 74.31 241 ASN A CA 1
ATOM 1844 C C . ASN A 1 241 ? -3.630 12.896 -24.811 1.00 74.31 241 ASN A C 1
ATOM 1846 O O . ASN A 1 241 ? -4.644 13.388 -25.305 1.00 74.31 241 ASN A O 1
ATOM 1850 N N . GLU A 1 242 ? -2.893 13.559 -23.920 1.00 74.69 242 GLU A N 1
ATOM 1851 C CA . GLU A 1 242 ? -3.171 14.947 -23.535 1.00 74.69 242 GLU A CA 1
ATOM 1852 C C . GLU A 1 242 ? -2.699 15.952 -24.591 1.00 74.69 242 GLU A C 1
ATOM 1854 O O . GLU A 1 242 ? -3.370 16.959 -24.815 1.00 74.69 242 GLU A O 1
ATOM 1859 N N . GLU A 1 243 ? -1.587 15.679 -25.271 1.00 74.56 243 GLU A N 1
ATOM 1860 C CA . GLU A 1 243 ? -1.097 16.490 -26.392 1.00 74.56 243 GLU A CA 1
ATOM 1861 C C . GLU A 1 243 ? -2.042 16.396 -27.595 1.00 74.56 243 GLU A C 1
ATOM 1863 O O . GLU A 1 243 ? -2.482 17.422 -28.111 1.00 74.56 243 GLU A O 1
ATOM 1868 N N . LYS A 1 244 ? -2.498 15.188 -27.951 1.00 70.56 244 LYS A N 1
ATOM 1869 C CA . LYS A 1 244 ? -3.489 14.969 -29.023 1.00 70.56 244 LYS A CA 1
ATOM 1870 C C . LYS A 1 244 ? -4.819 15.688 -28.793 1.00 70.56 244 LYS A C 1
ATOM 1872 O O . LYS A 1 244 ? -5.490 16.043 -29.754 1.00 70.56 244 LYS A O 1
ATOM 1877 N N . LYS A 1 245 ? -5.226 15.911 -27.538 1.00 69.88 245 LYS A N 1
ATOM 1878 C CA . LYS A 1 245 ? -6.429 16.709 -27.224 1.00 69.88 245 LYS A CA 1
ATOM 1879 C C . LYS A 1 245 ? -6.229 18.207 -27.474 1.00 69.88 245 LYS A C 1
ATOM 1881 O O . LYS A 1 245 ? -7.216 18.925 -27.610 1.00 69.88 245 LYS A O 1
ATOM 1886 N N . LYS A 1 246 ? -4.982 18.686 -27.471 1.00 69.94 246 LYS A N 1
ATOM 1887 C CA . LYS A 1 246 ? -4.620 20.105 -27.612 1.00 69.94 246 LYS A CA 1
ATOM 1888 C C . LYS A 1 246 ? -4.189 20.464 -29.034 1.00 69.94 246 LYS A C 1
ATOM 1890 O O . LYS A 1 246 ? -4.343 21.616 -29.431 1.00 69.94 246 LYS A O 1
ATOM 1895 N N . GLU A 1 247 ? -3.660 19.508 -29.792 1.00 62.91 247 GLU A N 1
ATOM 1896 C CA . GLU A 1 247 ? -3.178 19.720 -31.156 1.00 62.91 247 GLU A CA 1
ATOM 1897 C C . GLU A 1 247 ? -4.281 19.521 -32.211 1.00 62.91 247 GLU A C 1
ATOM 1899 O O . GLU A 1 247 ? -5.002 18.529 -32.217 1.00 62.91 247 GLU A O 1
ATOM 1904 N N . ILE A 1 248 ? -4.392 20.473 -33.145 1.00 60.28 248 ILE A N 1
ATOM 1905 C CA . ILE A 1 248 ? -5.293 20.405 -34.316 1.00 60.28 248 ILE A CA 1
ATOM 1906 C C . ILE A 1 248 ? -4.649 19.583 -35.456 1.00 60.28 248 ILE A C 1
ATOM 1908 O O . ILE A 1 248 ? -5.338 19.110 -36.359 1.00 60.28 248 ILE A O 1
ATOM 1912 N N . ILE A 1 249 ? -3.324 19.402 -35.415 1.00 56.91 249 ILE A N 1
ATOM 1913 C CA . ILE A 1 249 ? -2.518 18.697 -36.420 1.00 56.91 249 ILE A CA 1
ATOM 1914 C C . ILE A 1 249 ? -1.958 17.422 -35.768 1.00 56.91 249 ILE A C 1
ATOM 1916 O O . ILE A 1 249 ? -1.416 17.522 -34.672 1.00 56.91 249 ILE A O 1
ATOM 1920 N N . PRO A 1 250 ? -2.065 16.237 -36.397 1.00 57.53 250 PRO A N 1
ATOM 1921 C CA . PRO A 1 250 ? -1.559 15.002 -35.807 1.00 57.53 250 PRO A CA 1
ATOM 1922 C C . PRO A 1 250 ? -0.029 15.017 -35.665 1.00 57.53 250 PRO A C 1
ATOM 1924 O O . PRO A 1 250 ? 0.684 15.376 -36.605 1.00 57.53 250 PRO A O 1
ATOM 1927 N N . SER A 1 251 ? 0.466 14.587 -34.502 1.00 57.59 251 SER A N 1
ATOM 1928 C CA . SER A 1 251 ? 1.897 14.483 -34.210 1.00 57.59 251 SER A CA 1
ATOM 1929 C C . SER A 1 251 ? 2.601 13.456 -35.116 1.00 57.59 251 SER A C 1
ATOM 1931 O O . SER A 1 251 ? 2.068 12.386 -35.408 1.00 57.59 251 SER A O 1
ATOM 1933 N N . LEU A 1 252 ? 3.821 13.780 -35.573 1.00 57.81 252 LEU A N 1
ATOM 1934 C CA . LEU A 1 252 ? 4.650 12.899 -36.421 1.00 57.81 252 LEU A CA 1
ATOM 1935 C C . LEU A 1 252 ? 5.393 11.804 -35.631 1.00 57.81 252 LEU A C 1
ATOM 1937 O O . LEU A 1 252 ? 6.065 10.962 -36.231 1.00 57.81 252 LEU A O 1
ATOM 1941 N N . HIS A 1 253 ? 5.313 11.812 -34.300 1.00 60.91 253 HIS A N 1
ATOM 1942 C CA . HIS A 1 253 ? 6.004 10.834 -33.467 1.00 60.91 253 HIS A CA 1
ATOM 1943 C C . HIS A 1 253 ? 5.200 9.524 -33.374 1.00 60.91 253 HIS A C 1
ATOM 1945 O O . HIS A 1 253 ? 3.989 9.566 -33.144 1.00 60.91 253 HIS A O 1
ATOM 1951 N N . PRO A 1 254 ? 5.843 8.352 -33.545 1.00 66.06 254 PRO A N 1
ATOM 1952 C CA . PRO A 1 254 ? 5.164 7.067 -33.425 1.00 66.06 254 PRO A CA 1
ATOM 1953 C C . PRO A 1 254 ? 4.658 6.871 -31.994 1.00 66.06 254 PRO A C 1
ATOM 1955 O O . PRO A 1 254 ? 5.450 6.872 -31.053 1.00 66.06 254 PRO A O 1
ATOM 1958 N N . SER A 1 255 ? 3.343 6.697 -31.847 1.00 76.50 255 SER A N 1
ATOM 1959 C CA . SER A 1 255 ? 2.694 6.515 -30.547 1.00 76.50 255 SER A CA 1
ATOM 1960 C C . SER A 1 255 ? 2.965 5.142 -29.949 1.00 76.50 255 SER A C 1
ATOM 1962 O O . SER A 1 255 ? 3.100 4.157 -30.680 1.00 76.50 255 SER A O 1
ATOM 1964 N N . TRP A 1 256 ? 2.943 5.057 -28.621 1.00 83.44 256 TRP A N 1
ATOM 1965 C CA . TRP A 1 256 ? 3.058 3.782 -27.913 1.00 83.44 256 TRP A CA 1
ATOM 1966 C C . TRP A 1 256 ? 1.891 2.841 -28.229 1.00 83.44 256 TRP A C 1
ATOM 1968 O O . TRP A 1 256 ? 0.730 3.138 -27.944 1.00 83.44 256 TRP A O 1
ATOM 1978 N N . ASN A 1 257 ? 2.202 1.663 -28.769 1.00 86.25 257 ASN A N 1
ATOM 1979 C CA . ASN A 1 257 ? 1.240 0.582 -28.931 1.00 86.25 257 ASN A CA 1
ATOM 1980 C C . ASN A 1 257 ? 1.234 -0.293 -27.673 1.00 86.25 257 ASN A C 1
ATOM 1982 O O . ASN A 1 257 ? 1.969 -1.277 -27.564 1.00 86.25 257 ASN A O 1
ATOM 1986 N N . LEU A 1 258 ? 0.391 0.085 -26.711 1.00 87.44 258 LEU A N 1
ATOM 1987 C CA . LEU A 1 258 ? 0.278 -0.614 -25.430 1.00 87.44 258 LEU A CA 1
ATOM 1988 C C . LEU A 1 258 ? -0.143 -2.081 -25.590 1.00 87.44 258 LEU A C 1
ATOM 1990 O O . LEU A 1 258 ? 0.239 -2.906 -24.769 1.00 87.44 258 LEU A O 1
ATOM 1994 N N . GLU A 1 259 ? -0.864 -2.441 -26.652 1.00 87.88 259 GLU A N 1
ATOM 1995 C CA . GLU A 1 259 ? -1.275 -3.833 -26.862 1.00 87.88 259 GLU A CA 1
ATOM 1996 C C . GLU A 1 259 ? -0.090 -4.718 -27.241 1.00 87.88 259 GLU A C 1
ATOM 1998 O O . GLU A 1 259 ? 0.097 -5.785 -26.661 1.00 87.88 259 GLU A O 1
ATOM 2003 N N . VAL A 1 260 ? 0.771 -4.235 -28.140 1.00 88.75 260 VAL A N 1
ATOM 2004 C CA . VAL A 1 260 ? 2.009 -4.936 -28.511 1.00 88.75 260 VAL A CA 1
ATOM 2005 C C . VAL A 1 260 ? 2.932 -5.078 -27.303 1.00 88.75 260 VAL A C 1
ATOM 2007 O O . VAL A 1 260 ? 3.472 -6.159 -27.068 1.00 88.75 260 VAL A O 1
ATOM 2010 N N . VAL A 1 261 ? 3.092 -4.009 -26.516 1.00 89.81 261 VAL A N 1
ATOM 2011 C CA . VAL A 1 261 ? 3.917 -4.045 -25.301 1.00 89.81 261 VAL A CA 1
ATOM 2012 C C . VAL A 1 261 ? 3.359 -5.063 -24.306 1.00 89.81 261 VAL A C 1
ATOM 2014 O O . VAL A 1 261 ? 4.113 -5.891 -23.798 1.00 89.81 261 VAL A O 1
ATOM 2017 N N . ALA A 1 262 ? 2.048 -5.046 -24.056 1.00 90.94 262 ALA A N 1
ATOM 2018 C CA . ALA A 1 262 ? 1.421 -5.967 -23.119 1.00 90.94 262 ALA A CA 1
ATOM 2019 C C . ALA A 1 262 ? 1.564 -7.429 -23.561 1.00 90.94 262 ALA A C 1
ATOM 2021 O O . ALA A 1 262 ? 1.910 -8.280 -22.744 1.00 90.94 262 ALA A O 1
ATOM 2022 N N . ASP A 1 263 ? 1.351 -7.713 -24.848 1.00 90.75 263 ASP A N 1
ATOM 2023 C CA . ASP A 1 263 ? 1.410 -9.070 -25.393 1.00 90.75 263 ASP A CA 1
ATOM 2024 C C . ASP A 1 263 ? 2.830 -9.652 -25.344 1.00 90.75 263 ASP A C 1
ATOM 2026 O O . ASP A 1 263 ? 3.004 -10.840 -25.057 1.00 90.75 263 ASP A O 1
ATOM 2030 N N . VAL A 1 264 ? 3.859 -8.828 -25.575 1.00 90.38 264 VAL A N 1
ATOM 2031 C CA . VAL A 1 264 ? 5.256 -9.259 -25.420 1.00 90.38 264 VAL A CA 1
ATOM 2032 C C . VAL A 1 264 ? 5.593 -9.464 -23.943 1.00 90.38 264 VAL A C 1
ATOM 2034 O O . VAL A 1 264 ? 6.105 -10.523 -23.586 1.00 90.38 264 VAL A O 1
ATOM 2037 N N . LEU A 1 265 ? 5.263 -8.511 -23.063 1.00 90.44 265 LEU A N 1
ATOM 2038 C CA . LEU A 1 265 ? 5.562 -8.630 -21.629 1.00 90.44 265 LEU A CA 1
ATOM 2039 C C . LEU A 1 265 ? 4.852 -9.828 -20.983 1.00 90.44 265 LEU A C 1
ATOM 2041 O O . LEU A 1 265 ? 5.464 -10.518 -20.173 1.00 90.44 265 LEU A O 1
ATOM 2045 N N . LEU A 1 266 ? 3.619 -10.144 -21.388 1.00 90.25 266 LEU A N 1
ATOM 2046 C CA . LEU A 1 266 ? 2.896 -11.345 -20.952 1.00 90.25 266 LEU A CA 1
ATOM 2047 C C . LEU A 1 266 ? 3.662 -12.646 -21.273 1.00 90.25 266 LEU A C 1
ATOM 2049 O O . LEU A 1 266 ? 3.580 -13.632 -20.535 1.00 90.25 266 LEU A O 1
ATOM 2053 N N . GLN A 1 267 ? 4.395 -12.680 -22.389 1.00 88.12 267 GLN A N 1
ATOM 2054 C CA . GLN A 1 267 ? 5.185 -13.845 -22.797 1.00 88.12 267 GLN A CA 1
ATOM 2055 C C . GLN A 1 267 ? 6.537 -13.902 -22.076 1.00 88.12 267 GLN A C 1
ATOM 2057 O O . GLN A 1 267 ? 6.925 -14.977 -21.620 1.00 88.12 267 GLN A O 1
ATOM 2062 N N . GLU A 1 268 ? 7.216 -12.762 -21.938 1.00 84.62 268 GLU A N 1
ATOM 2063 C CA . GLU A 1 268 ? 8.565 -12.676 -21.362 1.00 84.62 268 GLU A CA 1
ATOM 2064 C C . GLU A 1 268 ? 8.574 -12.709 -19.819 1.00 84.62 268 GLU A C 1
ATOM 2066 O O . GLU A 1 268 ? 9.536 -13.178 -19.215 1.00 84.62 268 GLU A O 1
ATOM 2071 N N . CYS A 1 269 ? 7.504 -12.255 -19.157 1.00 84.81 269 CYS A N 1
ATOM 2072 C CA . CYS A 1 269 ? 7.467 -12.029 -17.702 1.00 84.81 269 CYS A CA 1
ATOM 2073 C C . CYS A 1 269 ? 6.709 -13.118 -16.920 1.00 84.81 269 CYS A C 1
ATOM 2075 O O . CYS A 1 269 ? 6.116 -12.861 -15.868 1.00 84.81 269 CYS A O 1
ATOM 2077 N N . ARG A 1 270 ? 6.694 -14.357 -17.425 1.00 81.50 270 ARG A N 1
ATOM 2078 C CA . ARG A 1 270 ? 5.983 -15.465 -16.768 1.00 81.50 270 ARG A CA 1
ATOM 2079 C C . ARG A 1 270 ? 6.649 -15.845 -15.443 1.00 81.50 270 ARG A C 1
ATOM 2081 O O . ARG A 1 270 ? 7.846 -16.103 -15.392 1.00 81.50 270 ARG A O 1
ATOM 2088 N N . GLY A 1 271 ? 5.842 -15.957 -14.388 1.00 81.94 271 GLY A N 1
ATOM 2089 C CA . GLY A 1 271 ? 6.289 -16.424 -13.070 1.00 81.94 271 GLY A CA 1
ATOM 2090 C C . GLY A 1 271 ? 6.802 -15.335 -12.124 1.00 81.94 271 GLY A C 1
ATOM 2091 O O . GLY A 1 271 ? 7.308 -15.674 -11.057 1.00 81.94 271 GLY A O 1
ATOM 2092 N N . LEU A 1 272 ? 6.661 -14.055 -12.482 1.00 90.94 272 LEU A N 1
ATOM 2093 C CA . LEU A 1 272 ? 6.953 -12.940 -11.581 1.00 90.94 272 LEU A CA 1
ATOM 2094 C C . LEU A 1 272 ? 5.917 -12.812 -10.458 1.00 90.94 272 LEU A C 1
ATOM 2096 O O . LEU A 1 272 ? 4.749 -13.190 -10.599 1.00 90.94 272 LEU A O 1
ATOM 2100 N N . ASN A 1 273 ? 6.336 -12.228 -9.337 1.00 92.94 273 ASN A N 1
ATOM 2101 C CA . ASN A 1 273 ? 5.442 -11.947 -8.225 1.00 92.94 273 ASN A CA 1
ATOM 2102 C C . ASN A 1 273 ? 4.648 -10.650 -8.454 1.00 92.94 273 ASN A C 1
ATOM 2104 O O . ASN A 1 273 ? 5.103 -9.550 -8.141 1.00 92.94 273 ASN A O 1
ATOM 2108 N N . TRP A 1 274 ? 3.402 -10.782 -8.911 1.00 94.12 274 TRP A N 1
ATOM 2109 C CA . TRP A 1 274 ? 2.512 -9.646 -9.182 1.00 94.12 274 TRP A CA 1
ATOM 2110 C C . TRP A 1 274 ? 2.206 -8.765 -7.964 1.00 94.12 274 TRP A C 1
ATOM 2112 O O . TRP A 1 274 ? 1.886 -7.589 -8.132 1.00 94.12 274 TRP A O 1
ATOM 2122 N N . VAL A 1 275 ? 2.328 -9.290 -6.738 1.00 93.69 275 VAL A N 1
ATOM 2123 C CA . VAL A 1 275 ? 2.206 -8.484 -5.510 1.00 93.69 275 VAL A CA 1
ATOM 2124 C C . VAL A 1 275 ? 3.382 -7.515 -5.396 1.00 93.69 275 VAL A C 1
ATOM 2126 O O . VAL A 1 275 ? 3.186 -6.352 -5.046 1.00 93.69 275 VAL A O 1
ATOM 2129 N N . LEU A 1 276 ? 4.595 -7.974 -5.719 1.00 93.06 276 LEU A N 1
ATOM 2130 C CA . LEU A 1 276 ? 5.783 -7.124 -5.745 1.00 93.06 276 LEU A CA 1
ATOM 2131 C C . LEU A 1 276 ? 5.734 -6.138 -6.912 1.00 93.06 276 LEU A C 1
ATOM 2133 O O . LEU A 1 276 ? 6.001 -4.965 -6.686 1.00 93.06 276 LEU A O 1
ATOM 2137 N N . VAL A 1 277 ? 5.300 -6.558 -8.106 1.00 94.19 277 VAL A N 1
ATOM 2138 C CA . VAL A 1 277 ? 5.108 -5.633 -9.241 1.00 94.19 277 VAL A CA 1
ATOM 2139 C C . VAL A 1 277 ? 4.139 -4.510 -8.855 1.00 94.19 277 VAL A C 1
ATOM 2141 O O . VAL A 1 277 ? 4.459 -3.340 -9.028 1.00 94.19 277 VAL A O 1
ATOM 2144 N N . ALA A 1 278 ? 2.987 -4.839 -8.254 1.00 94.56 278 ALA A N 1
ATOM 2145 C CA . ALA A 1 278 ? 2.020 -3.841 -7.790 1.00 94.56 278 ALA A CA 1
ATOM 2146 C C . ALA A 1 278 ? 2.583 -2.920 -6.693 1.00 94.56 278 ALA A C 1
ATOM 2148 O O . ALA A 1 278 ? 2.231 -1.745 -6.648 1.00 94.56 278 ALA A O 1
ATOM 2149 N N . LYS A 1 279 ? 3.469 -3.428 -5.827 1.00 93.56 279 LYS A N 1
ATOM 2150 C CA . LYS A 1 279 ? 4.198 -2.619 -4.839 1.00 93.56 279 LYS A CA 1
ATOM 2151 C C . LYS A 1 279 ? 5.204 -1.671 -5.505 1.00 93.56 279 LYS A C 1
ATOM 2153 O O . LYS A 1 279 ? 5.330 -0.534 -5.065 1.00 93.56 279 LYS A O 1
ATOM 2158 N N . PHE A 1 280 ? 5.909 -2.127 -6.539 1.00 93.31 280 PHE A N 1
ATOM 2159 C CA . PHE A 1 280 ? 6.916 -1.349 -7.267 1.00 93.31 280 PHE A CA 1
ATOM 2160 C C . PHE A 1 280 ? 6.325 -0.386 -8.307 1.00 93.31 280 PHE A C 1
ATOM 2162 O O . PHE A 1 280 ? 7.067 0.358 -8.938 1.00 93.31 280 PHE A O 1
ATOM 2169 N N . LEU A 1 281 ? 4.994 -0.328 -8.451 1.00 93.81 281 LEU A N 1
ATOM 2170 C CA . LEU A 1 281 ? 4.330 0.763 -9.177 1.00 93.81 281 LEU A CA 1
ATOM 2171 C C . LEU A 1 281 ? 4.555 2.132 -8.512 1.00 93.81 281 LEU A C 1
ATOM 2173 O O . LEU A 1 281 ? 4.293 3.158 -9.140 1.00 93.81 281 LEU A O 1
ATOM 2177 N N . ASP A 1 282 ? 5.033 2.159 -7.263 1.00 92.00 282 ASP A N 1
ATOM 2178 C CA . ASP A 1 282 ? 5.497 3.370 -6.594 1.00 92.00 282 ASP A CA 1
ATOM 2179 C C . ASP A 1 282 ? 6.705 3.979 -7.314 1.00 92.00 282 ASP A C 1
ATOM 2181 O O . ASP A 1 282 ? 7.863 3.679 -7.031 1.00 92.00 282 ASP A O 1
ATOM 2185 N N . HIS A 1 283 ? 6.412 4.849 -8.270 1.00 90.12 283 HIS A N 1
ATOM 2186 C CA . HIS A 1 283 ? 7.409 5.474 -9.116 1.00 90.12 283 HIS A CA 1
ATOM 2187 C C . HIS A 1 283 ? 7.061 6.957 -9.313 1.00 90.12 283 HIS A C 1
ATOM 2189 O O . HIS A 1 283 ? 5.885 7.294 -9.500 1.00 90.12 283 HIS A O 1
ATOM 2195 N N . PRO A 1 284 ? 8.042 7.880 -9.298 1.00 87.19 284 PRO A N 1
ATOM 2196 C CA . PRO A 1 284 ? 7.782 9.321 -9.379 1.00 87.19 284 PRO A CA 1
ATOM 2197 C C . PRO A 1 284 ? 7.131 9.755 -10.700 1.00 87.19 284 PRO A C 1
ATOM 2199 O O . PRO A 1 284 ? 6.402 10.741 -10.726 1.00 87.19 284 PRO A O 1
ATOM 2202 N N . ALA A 1 285 ? 7.352 9.012 -11.790 1.00 87.62 285 ALA A N 1
ATOM 2203 C CA . ALA A 1 285 ? 6.718 9.292 -13.081 1.00 87.62 285 ALA A CA 1
ATOM 2204 C C . ALA A 1 285 ? 5.235 8.873 -13.152 1.00 87.62 285 ALA A C 1
ATOM 2206 O O . ALA A 1 285 ? 4.547 9.240 -14.105 1.00 87.62 285 ALA A O 1
ATOM 2207 N N . LEU A 1 286 ? 4.730 8.107 -12.176 1.00 91.88 286 LEU A N 1
ATOM 2208 C CA . LEU A 1 286 ? 3.332 7.691 -12.159 1.00 91.88 286 LEU A CA 1
ATOM 2209 C C . LEU A 1 286 ? 2.448 8.853 -11.703 1.00 91.88 286 LEU A C 1
ATOM 2211 O O . LEU A 1 286 ? 2.556 9.330 -10.574 1.00 91.88 286 LEU A O 1
ATOM 2215 N N . VAL A 1 287 ? 1.536 9.287 -12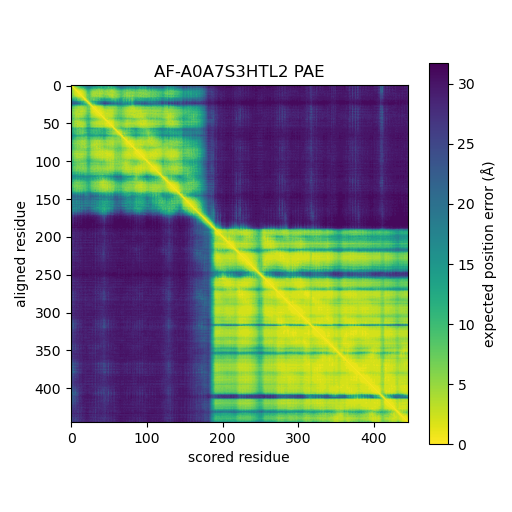.570 1.00 91.69 287 VAL A N 1
ATOM 2216 C CA . VAL A 1 287 ? 0.588 10.364 -12.269 1.00 91.69 287 VAL A CA 1
ATOM 2217 C C . VAL A 1 287 ? -0.801 9.928 -12.710 1.00 91.69 287 VAL A C 1
ATOM 2219 O O . VAL A 1 287 ? -1.020 9.707 -13.892 1.00 91.69 287 VAL A O 1
ATOM 2222 N N . ILE A 1 288 ? -1.749 9.834 -11.777 1.00 93.62 288 ILE A N 1
ATOM 2223 C CA . ILE A 1 288 ? -3.151 9.497 -12.058 1.00 93.62 288 ILE A CA 1
ATOM 2224 C C . ILE A 1 288 ? -3.997 10.749 -11.828 1.00 93.62 288 ILE A C 1
ATOM 2226 O O . ILE A 1 288 ? -4.149 11.186 -10.689 1.00 93.62 288 ILE A O 1
ATOM 2230 N N . ARG A 1 289 ? -4.522 11.349 -12.903 1.00 89.75 289 ARG A N 1
ATOM 2231 C CA . ARG A 1 289 ? -5.291 12.612 -12.847 1.00 89.75 289 ARG A CA 1
ATOM 2232 C C . ARG A 1 289 ? -6.788 12.396 -13.020 1.00 89.75 289 ARG A C 1
ATOM 2234 O O . ARG A 1 289 ? -7.580 13.274 -12.695 1.00 89.75 289 ARG A O 1
ATOM 2241 N N . SER A 1 290 ? -7.172 11.254 -13.576 1.00 90.94 290 SER A N 1
ATOM 2242 C CA . SER A 1 290 ? -8.545 10.958 -13.966 1.00 90.94 290 SER A CA 1
ATOM 2243 C C . SER A 1 290 ? -8.867 9.475 -13.813 1.00 90.94 290 SER A C 1
ATOM 2245 O O . SER A 1 290 ? -7.976 8.627 -13.732 1.00 90.94 290 SER A O 1
ATOM 2247 N N . GLU A 1 291 ? -10.157 9.144 -13.836 1.00 91.44 291 GLU A N 1
ATOM 2248 C CA . GLU A 1 291 ? -10.596 7.750 -13.888 1.00 91.44 291 GLU A CA 1
ATOM 2249 C C . GLU A 1 291 ? -10.112 7.051 -15.170 1.00 91.44 291 GLU A C 1
ATOM 2251 O O . GLU A 1 291 ? -9.737 5.883 -15.122 1.00 91.44 291 GLU A O 1
ATOM 2256 N N . SER A 1 292 ? -10.030 7.763 -16.302 1.00 90.81 292 SER A N 1
ATOM 2257 C CA . SER A 1 292 ? -9.492 7.202 -17.548 1.00 90.81 292 SER A CA 1
ATOM 2258 C C . SER A 1 292 ? -8.026 6.785 -17.431 1.00 90.81 292 SER A C 1
ATOM 2260 O O . SER A 1 292 ? -7.658 5.739 -17.963 1.00 90.81 292 SER A O 1
ATOM 2262 N N . ASP A 1 293 ? -7.210 7.545 -16.695 1.00 92.38 293 ASP A N 1
ATOM 2263 C CA . ASP A 1 293 ? -5.801 7.209 -16.451 1.00 92.38 293 ASP A CA 1
ATOM 2264 C C . ASP A 1 293 ? -5.681 5.910 -15.644 1.00 92.38 293 ASP A C 1
ATOM 2266 O O . ASP A 1 293 ? -4.909 5.010 -15.975 1.00 92.38 293 ASP A O 1
ATOM 2270 N N . TYR A 1 294 ? -6.508 5.780 -14.606 1.00 94.88 294 TYR A N 1
ATOM 2271 C CA . TYR A 1 294 ? -6.578 4.571 -13.792 1.00 94.88 294 TYR A CA 1
ATOM 2272 C C . TYR A 1 294 ? -7.099 3.366 -14.583 1.00 94.88 294 TYR A C 1
ATOM 2274 O O . TYR A 1 294 ? -6.558 2.265 -14.474 1.00 94.88 294 TYR A O 1
ATOM 2282 N N . GLN A 1 295 ? -8.117 3.554 -15.425 1.00 94.19 295 GLN A N 1
ATOM 2283 C CA . GLN A 1 295 ? -8.607 2.495 -16.306 1.00 94.19 295 GLN A CA 1
ATOM 2284 C C . GLN A 1 295 ? -7.529 2.037 -17.298 1.00 94.19 295 GLN A C 1
ATOM 2286 O O . GLN A 1 295 ? -7.446 0.849 -17.597 1.00 94.19 295 GLN A O 1
ATOM 2291 N N . LEU A 1 296 ? -6.690 2.950 -17.795 1.00 93.00 296 LEU A N 1
ATOM 2292 C CA . LEU A 1 296 ? -5.571 2.596 -18.665 1.00 93.00 296 LEU A CA 1
ATOM 2293 C C . LEU A 1 296 ? -4.519 1.770 -17.913 1.00 93.00 296 LEU A C 1
ATOM 2295 O O . LEU A 1 296 ? -4.153 0.693 -18.380 1.00 93.00 296 LEU A O 1
ATOM 2299 N N . LEU A 1 297 ? -4.107 2.225 -16.722 1.00 95.12 297 LEU A N 1
ATOM 2300 C CA . LEU A 1 297 ? -3.184 1.493 -15.846 1.00 95.12 297 LEU A CA 1
ATOM 2301 C C . LEU A 1 297 ? -3.698 0.083 -15.542 1.00 95.12 297 LEU A C 1
ATOM 2303 O O . LEU A 1 297 ? -2.965 -0.893 -15.685 1.00 95.12 297 LEU A O 1
ATOM 2307 N N . THR A 1 298 ? -4.961 -0.032 -15.136 1.00 95.12 298 THR A N 1
ATOM 2308 C CA . THR A 1 298 ? -5.540 -1.313 -14.721 1.00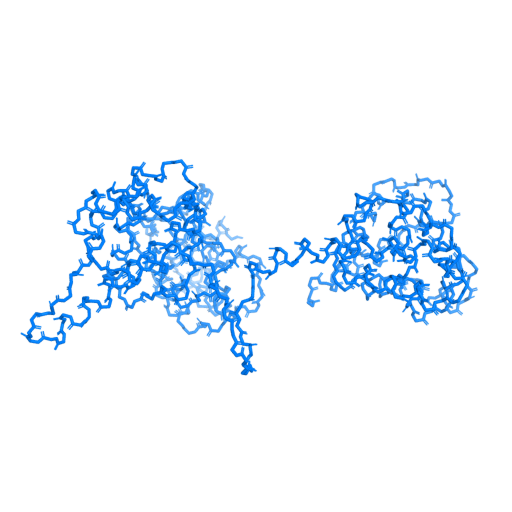 95.12 298 THR A CA 1
ATOM 2309 C C . THR A 1 298 ? -5.721 -2.281 -15.879 1.00 95.12 298 THR A C 1
ATOM 2311 O O . THR A 1 298 ? -5.341 -3.442 -15.747 1.00 95.12 298 THR A O 1
ATOM 2314 N N . ARG A 1 299 ? -6.206 -1.817 -17.039 1.00 94.38 299 ARG A N 1
ATOM 2315 C CA . ARG A 1 299 ? -6.292 -2.647 -18.253 1.00 94.38 299 ARG A CA 1
ATOM 2316 C C . ARG A 1 299 ? -4.921 -3.154 -18.677 1.00 94.38 299 ARG A C 1
ATOM 2318 O O . ARG A 1 299 ? -4.777 -4.340 -18.957 1.00 94.38 299 ARG A O 1
ATOM 2325 N N . PHE A 1 300 ? -3.919 -2.279 -18.683 1.00 94.12 300 PHE A N 1
ATOM 2326 C CA . PHE A 1 300 ? -2.566 -2.641 -19.084 1.00 94.12 300 PHE A CA 1
ATOM 2327 C C . PHE A 1 300 ? -1.932 -3.641 -18.107 1.00 94.12 300 PHE A C 1
ATOM 2329 O O . PHE A 1 300 ? -1.460 -4.697 -18.525 1.00 94.12 300 PHE A O 1
ATOM 2336 N N . PHE A 1 301 ? -2.026 -3.383 -16.798 1.00 95.19 301 PHE A N 1
ATOM 2337 C CA . PHE A 1 301 ? -1.545 -4.306 -15.766 1.00 95.19 301 PHE A CA 1
ATOM 2338 C C . PHE A 1 301 ? -2.235 -5.674 -15.851 1.00 95.19 301 PHE A C 1
ATOM 2340 O O . PHE A 1 301 ? -1.574 -6.711 -15.798 1.00 95.19 301 PHE A O 1
ATOM 2347 N N . MET A 1 302 ? -3.563 -5.701 -15.993 1.00 94.31 302 MET A N 1
ATOM 2348 C CA . MET A 1 302 ? -4.330 -6.946 -16.082 1.00 94.31 302 MET A CA 1
ATOM 2349 C C . MET A 1 302 ? -4.014 -7.726 -17.359 1.00 94.31 302 MET A C 1
ATOM 2351 O O . MET A 1 302 ? -3.990 -8.953 -17.323 1.00 94.31 302 MET A O 1
ATOM 2355 N N . ARG A 1 303 ? -3.739 -7.044 -18.478 1.00 92.81 303 ARG A N 1
ATOM 2356 C CA . ARG A 1 303 ? -3.348 -7.703 -19.731 1.00 92.81 303 ARG A CA 1
ATOM 2357 C C . ARG A 1 303 ? -1.978 -8.372 -19.619 1.00 92.81 303 ARG A C 1
ATOM 2359 O O . ARG A 1 303 ? -1.818 -9.488 -20.101 1.00 92.81 303 ARG A O 1
ATOM 2366 N N . ILE A 1 304 ? -1.025 -7.727 -18.943 1.00 93.19 304 ILE A N 1
ATOM 2367 C CA . ILE A 1 304 ? 0.323 -8.276 -18.722 1.00 93.19 304 ILE A CA 1
ATOM 2368 C C . ILE A 1 304 ? 0.304 -9.416 -17.698 1.00 93.19 304 ILE A C 1
ATOM 2370 O O . ILE A 1 304 ? 0.985 -10.422 -17.876 1.00 93.19 304 ILE A O 1
ATOM 2374 N N . SER A 1 305 ? -0.459 -9.260 -16.615 1.00 91.75 305 SER A N 1
ATOM 2375 C CA . SER A 1 305 ? -0.463 -10.225 -15.508 1.00 91.75 305 SER A CA 1
ATOM 2376 C C . SER A 1 305 ? -1.427 -11.393 -15.702 1.00 91.75 305 SER A C 1
ATOM 2378 O O . SER A 1 305 ? -1.213 -12.467 -15.141 1.00 91.75 305 SER A O 1
ATOM 2380 N N . GLY A 1 306 ? -2.500 -11.200 -16.472 1.00 90.06 306 GLY A N 1
ATOM 2381 C CA . GLY A 1 306 ? -3.607 -12.148 -16.577 1.00 90.06 306 GLY A CA 1
ATOM 2382 C C . GLY A 1 306 ? -4.449 -12.261 -15.299 1.00 90.06 306 GLY A C 1
ATOM 2383 O O . GLY A 1 306 ? -5.292 -13.152 -15.208 1.00 90.06 306 GLY A O 1
ATOM 2384 N N . THR A 1 307 ? -4.238 -11.389 -14.305 1.00 90.94 307 THR A N 1
ATOM 2385 C CA . THR A 1 307 ? -4.934 -11.423 -13.009 1.00 90.94 307 THR A CA 1
ATOM 2386 C C . THR A 1 307 ? -5.437 -10.039 -12.601 1.00 90.94 307 THR A C 1
ATOM 2388 O O . THR A 1 307 ? -5.013 -9.021 -13.143 1.00 90.94 307 THR A O 1
ATOM 2391 N N . THR A 1 308 ? -6.317 -9.979 -11.597 1.00 93.31 308 THR A N 1
ATOM 2392 C CA . THR A 1 308 ? -6.678 -8.718 -10.923 1.00 93.31 308 THR A CA 1
ATOM 2393 C C . THR A 1 308 ? -5.457 -8.085 -10.257 1.00 93.31 308 THR A C 1
ATOM 2395 O O . THR A 1 308 ? -4.513 -8.795 -9.899 1.00 93.31 308 THR A O 1
ATOM 2398 N N . ILE A 1 309 ? -5.485 -6.772 -10.014 1.00 95.12 309 ILE A N 1
ATOM 2399 C CA . ILE A 1 309 ? -4.383 -6.096 -9.318 1.00 95.12 309 ILE A CA 1
ATOM 2400 C C . ILE A 1 309 ? -4.331 -6.571 -7.858 1.00 95.12 309 ILE A C 1
ATOM 2402 O O . ILE A 1 309 ? -5.327 -6.434 -7.139 1.00 95.12 309 ILE A O 1
ATOM 2406 N N . PRO A 1 310 ? -3.188 -7.096 -7.378 1.00 94.38 310 PRO A N 1
ATOM 2407 C CA . PRO A 1 310 ? -3.092 -7.580 -6.009 1.00 94.38 310 PRO A CA 1
ATOM 2408 C C . PRO A 1 310 ? -3.149 -6.442 -4.984 1.00 94.38 310 PRO A C 1
ATOM 2410 O O . PRO A 1 310 ? -2.222 -5.638 -4.859 1.00 94.38 310 PRO A O 1
ATOM 2413 N N . VAL A 1 311 ? -4.214 -6.425 -4.176 1.00 94.06 311 VAL A N 1
ATOM 2414 C CA . VAL A 1 311 ? -4.422 -5.426 -3.111 1.00 94.06 311 VAL A CA 1
ATOM 2415 C C . VAL A 1 311 ? -3.273 -5.369 -2.108 1.00 94.06 311 VAL A C 1
ATOM 2417 O O . VAL A 1 311 ? -2.926 -4.293 -1.638 1.00 94.06 311 VAL A O 1
ATOM 2420 N N . ALA A 1 312 ? -2.631 -6.502 -1.816 1.00 92.44 312 ALA A N 1
ATOM 2421 C CA . ALA A 1 312 ? -1.506 -6.556 -0.886 1.00 92.44 312 ALA A CA 1
ATOM 2422 C C . ALA A 1 312 ? -0.307 -5.703 -1.348 1.00 92.44 312 ALA A C 1
ATOM 2424 O O . ALA A 1 312 ? 0.393 -5.138 -0.510 1.00 92.44 312 ALA A O 1
ATOM 2425 N N . GLY A 1 313 ? -0.093 -5.576 -2.664 1.00 92.62 313 GLY A N 1
ATOM 2426 C CA . GLY A 1 313 ? 0.976 -4.747 -3.228 1.00 92.62 313 GLY A CA 1
ATOM 2427 C C . GLY A 1 313 ? 0.643 -3.258 -3.157 1.00 92.62 313 GLY A C 1
ATOM 2428 O O . GLY A 1 313 ? 1.471 -2.453 -2.731 1.00 92.62 313 GLY A O 1
ATOM 2429 N N . LEU A 1 314 ? -0.606 -2.907 -3.481 1.00 94.00 314 LEU A N 1
ATOM 2430 C CA . LEU A 1 314 ? -1.107 -1.533 -3.363 1.00 94.00 314 LEU A CA 1
ATOM 2431 C C . LEU A 1 314 ? -1.097 -1.041 -1.910 1.00 94.00 314 LEU A C 1
ATOM 2433 O O . LEU A 1 314 ? -0.793 0.112 -1.652 1.00 94.00 314 LEU A O 1
ATOM 2437 N N . LEU A 1 315 ? -1.388 -1.920 -0.948 1.00 93.25 315 LEU A N 1
ATOM 2438 C CA . LEU A 1 315 ? -1.447 -1.595 0.480 1.00 93.25 315 LEU A CA 1
ATOM 2439 C C . LEU A 1 315 ? -0.091 -1.763 1.193 1.00 93.25 315 LEU A C 1
ATOM 2441 O O . LEU A 1 315 ? -0.046 -1.896 2.421 1.00 93.25 315 LEU A O 1
ATOM 2445 N N . ALA A 1 316 ? 1.029 -1.749 0.471 1.00 84.31 316 ALA A N 1
ATOM 2446 C CA . ALA A 1 316 ? 2.359 -1.806 1.073 1.00 84.31 316 ALA A CA 1
ATOM 2447 C C . ALA A 1 316 ? 2.712 -0.507 1.840 1.00 84.31 316 ALA A C 1
ATOM 2449 O O . ALA A 1 316 ? 2.326 0.593 1.456 1.00 84.31 316 ALA A O 1
ATOM 2450 N N . ASN A 1 317 ? 3.486 -0.621 2.928 1.00 68.81 317 ASN A N 1
ATOM 2451 C CA . ASN A 1 317 ? 3.888 0.494 3.815 1.00 68.81 317 ASN A CA 1
ATOM 2452 C C . ASN A 1 317 ? 4.877 1.512 3.186 1.00 68.81 317 ASN A C 1
ATOM 2454 O O . ASN A 1 317 ? 5.354 2.389 3.899 1.00 68.81 317 ASN A O 1
ATOM 2458 N N . SER A 1 318 ? 5.236 1.393 1.903 1.00 71.56 318 SER A N 1
ATOM 2459 C CA . SER A 1 318 ? 6.468 1.989 1.353 1.00 71.56 318 SER A CA 1
ATOM 2460 C C . SER A 1 318 ? 6.291 2.982 0.202 1.00 71.56 318 SER A C 1
ATOM 2462 O O . SER A 1 318 ? 7.300 3.344 -0.390 1.00 71.56 318 SER A O 1
ATOM 2464 N N . TRP A 1 319 ? 5.068 3.409 -0.133 1.00 90.44 319 TRP A N 1
ATOM 2465 C CA . TRP A 1 319 ? 4.869 4.312 -1.274 1.00 90.44 319 TRP A CA 1
ATOM 2466 C C . TRP A 1 319 ? 5.404 5.729 -0.995 1.00 90.44 319 TRP A C 1
ATOM 2468 O O . TRP A 1 319 ? 4.916 6.418 -0.094 1.00 90.44 319 TRP A O 1
ATOM 2478 N N . GLN A 1 320 ? 6.378 6.176 -1.785 1.00 90.44 320 GLN A N 1
ATOM 2479 C CA . GLN A 1 320 ? 6.952 7.520 -1.777 1.00 90.44 320 GLN A CA 1
ATOM 2480 C C . GLN A 1 320 ? 6.083 8.506 -2.565 1.00 90.44 320 GLN A C 1
ATOM 2482 O O . GLN A 1 320 ? 5.885 9.644 -2.129 1.00 90.44 320 GLN A O 1
ATOM 2487 N N . ASN A 1 321 ? 5.506 8.075 -3.691 1.00 92.50 321 ASN A N 1
ATOM 2488 C CA . ASN A 1 321 ? 4.590 8.876 -4.495 1.00 92.50 321 ASN A CA 1
ATOM 2489 C C . ASN A 1 321 ? 3.180 8.874 -3.877 1.00 92.50 321 ASN A C 1
ATOM 2491 O O . ASN A 1 321 ? 2.270 8.153 -4.293 1.00 92.50 321 ASN A O 1
ATOM 2495 N N . ARG A 1 322 ? 3.000 9.712 -2.849 1.00 92.44 322 ARG A N 1
ATOM 2496 C CA . ARG A 1 322 ? 1.752 9.807 -2.068 1.00 92.44 322 ARG A CA 1
ATOM 2497 C C . ARG A 1 322 ? 0.543 10.197 -2.916 1.00 92.44 322 ARG A C 1
ATOM 2499 O O . ARG A 1 322 ? -0.539 9.663 -2.693 1.00 92.44 322 ARG A O 1
ATOM 2506 N N . ALA A 1 323 ? 0.729 11.088 -3.890 1.00 93.50 323 ALA A N 1
ATOM 2507 C CA . ALA A 1 323 ? -0.348 11.558 -4.757 1.00 93.50 323 ALA A CA 1
ATOM 2508 C C . ALA A 1 323 ? -0.896 10.424 -5.635 1.00 93.50 323 ALA A C 1
ATOM 2510 O O . ALA A 1 323 ? -2.107 10.196 -5.661 1.00 93.50 323 ALA A O 1
ATOM 2511 N N . ALA A 1 324 ? -0.011 9.664 -6.292 1.00 94.12 324 ALA A N 1
ATOM 2512 C CA . ALA A 1 324 ? -0.417 8.501 -7.076 1.00 94.12 324 ALA A CA 1
ATOM 2513 C C . ALA A 1 324 ? -1.041 7.418 -6.189 1.00 94.12 324 ALA A C 1
ATOM 2515 O O . ALA A 1 324 ? -2.096 6.886 -6.530 1.00 94.12 324 ALA A O 1
ATOM 2516 N N . HIS A 1 325 ? -0.441 7.141 -5.028 1.00 95.56 325 HIS A N 1
ATOM 2517 C CA . HIS A 1 325 ? -0.962 6.154 -4.086 1.00 95.56 325 HIS A CA 1
ATOM 2518 C C . HIS A 1 325 ? -2.387 6.499 -3.630 1.00 95.56 325 HIS A C 1
ATOM 2520 O O . HIS A 1 325 ? -3.285 5.665 -3.725 1.00 95.56 325 HIS A O 1
ATOM 2526 N N . PHE A 1 326 ? -2.625 7.742 -3.204 1.00 95.81 326 PHE A N 1
ATOM 2527 C CA . PHE A 1 326 ? -3.949 8.215 -2.807 1.00 95.81 326 PHE A CA 1
ATOM 2528 C C . PHE A 1 326 ? -4.981 8.089 -3.938 1.00 95.81 326 PHE A C 1
ATOM 2530 O O . PHE A 1 326 ? -6.079 7.569 -3.714 1.00 95.81 326 PHE A O 1
ATOM 2537 N N . ALA A 1 327 ? -4.629 8.520 -5.154 1.00 96.38 327 ALA A N 1
ATOM 2538 C CA . ALA A 1 327 ? -5.514 8.435 -6.313 1.00 96.38 327 ALA A CA 1
ATOM 2539 C C . ALA A 1 327 ? -5.867 6.976 -6.649 1.00 96.38 327 ALA A C 1
ATOM 2541 O O . ALA A 1 327 ? -7.040 6.642 -6.827 1.00 96.38 327 ALA A O 1
ATOM 2542 N N . ILE A 1 328 ? -4.866 6.090 -6.660 1.00 96.62 328 ILE A N 1
ATOM 2543 C CA . ILE A 1 328 ? -5.043 4.659 -6.925 1.00 96.62 328 ILE A CA 1
ATOM 2544 C C . ILE A 1 328 ? -5.920 4.011 -5.859 1.00 96.62 328 ILE A C 1
ATOM 2546 O O . ILE A 1 328 ? -6.851 3.302 -6.223 1.00 96.62 328 ILE A O 1
ATOM 2550 N N . LEU A 1 329 ? -5.679 4.254 -4.566 1.00 96.69 329 LEU A N 1
ATOM 2551 C CA . LEU A 1 329 ? -6.499 3.671 -3.498 1.00 96.69 329 LEU A CA 1
ATOM 2552 C C . LEU A 1 329 ? -7.951 4.148 -3.561 1.00 96.69 329 LEU A C 1
ATOM 2554 O O . LEU A 1 329 ? -8.867 3.345 -3.388 1.00 96.69 329 LEU A O 1
ATOM 2558 N N . THR A 1 330 ? -8.168 5.433 -3.840 1.00 96.50 330 THR A N 1
ATOM 2559 C CA . THR A 1 330 ? -9.512 6.017 -3.955 1.00 96.50 330 THR A CA 1
ATOM 2560 C C . THR A 1 330 ? -10.305 5.374 -5.094 1.00 96.50 330 THR A C 1
ATOM 2562 O O . THR A 1 330 ? -11.460 4.976 -4.910 1.00 96.50 330 THR A O 1
ATOM 2565 N N . LEU A 1 331 ? -9.676 5.215 -6.261 1.00 96.62 331 LEU A N 1
ATOM 2566 C CA . LEU A 1 331 ? -10.299 4.595 -7.432 1.00 96.62 331 LEU A CA 1
ATOM 2567 C C . LEU A 1 331 ? -10.443 3.077 -7.260 1.00 96.62 331 LEU A C 1
ATOM 2569 O O . LEU A 1 331 ? -11.502 2.522 -7.557 1.00 96.62 331 LEU A O 1
ATOM 2573 N N . ALA A 1 332 ? -9.442 2.408 -6.686 1.00 96.19 332 ALA A N 1
ATOM 2574 C CA . ALA A 1 332 ? -9.489 0.983 -6.373 1.00 96.19 332 ALA A CA 1
ATOM 2575 C C . ALA A 1 332 ? -10.624 0.649 -5.401 1.00 96.19 332 ALA A C 1
ATOM 2577 O O . ALA A 1 332 ? -11.340 -0.326 -5.615 1.00 96.19 332 ALA A O 1
ATOM 2578 N N . ALA A 1 333 ? -10.850 1.477 -4.376 1.00 95.69 333 ALA A N 1
ATOM 2579 C CA . ALA A 1 333 ? -11.924 1.265 -3.410 1.00 95.69 333 ALA A CA 1
ATOM 2580 C C . ALA A 1 333 ? -13.323 1.296 -4.050 1.00 95.69 333 ALA A C 1
ATOM 2582 O O . ALA A 1 333 ? -14.225 0.618 -3.560 1.00 95.69 333 ALA A O 1
ATOM 2583 N N . SER A 1 334 ? -13.485 2.021 -5.160 1.00 92.81 334 SER A N 1
ATOM 2584 C CA . SER A 1 334 ? -14.747 2.136 -5.908 1.00 92.81 334 SER A CA 1
ATOM 2585 C C . SER A 1 334 ? -14.828 1.205 -7.126 1.00 92.81 334 SER A C 1
ATOM 2587 O O . SER A 1 334 ? -15.852 1.167 -7.804 1.00 92.81 334 SER A O 1
ATOM 2589 N N . SER A 1 335 ? -13.761 0.460 -7.421 1.00 93.50 335 SER A N 1
ATOM 2590 C CA . SER A 1 335 ? -13.671 -0.371 -8.621 1.00 93.50 335 SER A CA 1
ATOM 2591 C C . SER A 1 335 ? -14.422 -1.699 -8.482 1.00 93.50 335 SER A C 1
ATOM 2593 O O . SER A 1 335 ? -14.535 -2.238 -7.379 1.00 93.50 335 SER A O 1
ATOM 2595 N N . PRO A 1 336 ? -14.893 -2.292 -9.594 1.00 92.88 336 PRO A N 1
ATOM 2596 C CA . PRO A 1 336 ? -15.406 -3.655 -9.593 1.00 92.88 336 PRO A CA 1
ATOM 2597 C C . PRO A 1 336 ? -14.368 -4.666 -9.096 1.00 92.88 336 PRO A C 1
ATOM 2599 O O . PRO A 1 336 ? -13.164 -4.514 -9.320 1.00 92.88 336 PRO A O 1
ATOM 2602 N N . ARG A 1 337 ? -14.854 -5.767 -8.515 1.00 92.00 337 ARG A N 1
ATOM 2603 C CA . ARG A 1 337 ? -14.017 -6.884 -8.046 1.00 92.00 337 ARG A CA 1
ATOM 2604 C C . ARG A 1 337 ? -13.156 -7.500 -9.152 1.00 92.00 337 ARG A C 1
ATOM 2606 O O . ARG A 1 337 ? -12.068 -7.989 -8.886 1.00 92.00 337 ARG A O 1
ATOM 2613 N N . THR A 1 338 ? -13.625 -7.442 -10.398 1.00 92.69 338 THR A N 1
ATOM 2614 C CA . THR A 1 338 ? -12.888 -7.919 -11.579 1.00 92.69 338 THR A CA 1
ATOM 2615 C C . THR A 1 338 ? -11.620 -7.118 -11.872 1.00 92.69 338 THR A C 1
ATOM 2617 O O . THR A 1 338 ? -10.829 -7.548 -12.702 1.00 92.69 338 THR A O 1
ATOM 2620 N N . ILE A 1 339 ? -11.436 -5.956 -11.235 1.00 94.00 339 ILE A N 1
ATOM 2621 C CA . ILE A 1 339 ? -10.230 -5.130 -11.347 1.00 94.00 339 ILE A CA 1
ATOM 2622 C C . ILE A 1 339 ? -9.389 -5.264 -10.076 1.00 94.00 339 ILE A C 1
ATOM 2624 O O . ILE A 1 339 ? -8.200 -5.580 -10.144 1.00 94.00 339 ILE A O 1
ATOM 2628 N N . VAL A 1 340 ? -10.018 -5.043 -8.917 1.00 94.94 340 VAL A N 1
ATOM 2629 C CA . VAL A 1 340 ? -9.373 -5.102 -7.601 1.00 94.94 340 VAL A CA 1
ATOM 2630 C C . VAL A 1 340 ? -10.275 -5.849 -6.627 1.00 94.94 340 VAL A C 1
ATOM 2632 O O . VAL A 1 340 ? -11.398 -5.418 -6.363 1.00 94.94 340 VAL A O 1
ATOM 2635 N N . ASP A 1 341 ? -9.771 -6.943 -6.059 1.00 92.94 341 ASP A N 1
ATOM 2636 C CA . ASP A 1 341 ? -10.503 -7.762 -5.095 1.00 92.94 341 ASP A CA 1
ATOM 2637 C C . ASP A 1 341 ? -9.903 -7.640 -3.687 1.00 92.94 341 ASP A C 1
ATOM 2639 O O . ASP A 1 341 ? -8.812 -8.145 -3.419 1.00 92.94 341 ASP A O 1
ATOM 2643 N N . PHE A 1 342 ? -10.627 -6.991 -2.767 1.00 95.12 342 PHE A N 1
ATOM 2644 C CA . PHE A 1 342 ? -10.196 -6.874 -1.372 1.00 95.12 342 PHE A CA 1
ATOM 2645 C C . PHE A 1 342 ? -10.537 -8.100 -0.523 1.00 95.12 342 PHE A C 1
ATOM 2647 O O . PHE A 1 342 ? -9.998 -8.210 0.575 1.00 95.12 342 PHE A O 1
ATOM 2654 N N . SER A 1 343 ? -11.369 -9.040 -0.995 1.00 91.62 343 SER A N 1
ATOM 2655 C CA . SER A 1 343 ? -11.808 -10.195 -0.188 1.00 91.62 343 SER A CA 1
ATOM 2656 C C . SER A 1 343 ? -10.675 -11.060 0.335 1.00 91.62 343 SER A C 1
ATOM 2658 O O . SER A 1 343 ? -10.809 -11.639 1.406 1.00 91.62 343 SER A O 1
ATOM 2660 N N . VAL A 1 344 ? -9.544 -11.096 -0.370 1.00 88.31 344 VAL A N 1
ATOM 2661 C CA . VAL A 1 344 ? -8.344 -11.830 0.054 1.00 88.31 344 VAL A CA 1
ATOM 2662 C C . VAL A 1 344 ? -7.762 -11.319 1.379 1.00 88.31 344 VAL A C 1
ATOM 2664 O O . VAL A 1 344 ? -6.974 -12.021 2.003 1.00 88.31 344 VAL A O 1
ATOM 2667 N N . LEU A 1 345 ? -8.148 -10.115 1.816 1.00 90.25 345 LEU A N 1
ATOM 2668 C CA . LEU A 1 345 ? -7.755 -9.504 3.090 1.00 90.25 345 LEU A CA 1
ATOM 2669 C C . LEU A 1 345 ? -8.922 -9.382 4.086 1.00 90.25 345 LEU A C 1
ATOM 2671 O O . LEU A 1 345 ? -8.776 -8.685 5.090 1.00 90.25 345 LEU A O 1
ATOM 2675 N N . ILE A 1 346 ? -10.074 -10.001 3.803 1.00 91.56 346 ILE A N 1
ATOM 2676 C CA . ILE A 1 346 ? -11.279 -9.925 4.638 1.00 91.56 346 ILE A CA 1
ATOM 2677 C C . ILE A 1 346 ? -11.587 -11.288 5.251 1.00 91.56 346 ILE A C 1
ATOM 2679 O O . ILE A 1 346 ? -11.574 -12.308 4.565 1.00 91.56 346 ILE A O 1
ATOM 2683 N N . THR A 1 347 ? -11.943 -11.306 6.533 1.00 87.62 347 THR A N 1
ATOM 2684 C CA . THR A 1 347 ? -12.484 -12.492 7.205 1.00 87.62 347 THR A CA 1
ATOM 2685 C C . THR A 1 347 ? -14.012 -12.448 7.253 1.00 87.62 347 THR A C 1
ATOM 2687 O O . THR A 1 347 ? -14.630 -11.381 7.259 1.00 87.62 347 THR A O 1
ATOM 2690 N N . ALA A 1 348 ? -14.656 -13.619 7.325 1.00 84.19 348 ALA A N 1
ATOM 2691 C CA . ALA A 1 348 ? -16.118 -13.714 7.413 1.00 84.19 348 ALA A CA 1
ATOM 2692 C C . ALA A 1 348 ? -16.693 -12.970 8.636 1.00 84.19 348 ALA A C 1
ATOM 2694 O O . ALA A 1 348 ? -17.819 -12.480 8.601 1.00 84.19 348 ALA A O 1
ATOM 2695 N N . GLU A 1 349 ? -15.904 -12.831 9.702 1.00 84.56 349 GLU A N 1
ATOM 2696 C CA . GLU A 1 349 ? -16.279 -12.113 10.920 1.00 84.56 349 GLU A CA 1
ATOM 2697 C C . GLU A 1 349 ? -16.437 -10.603 10.706 1.00 84.56 349 GLU A C 1
ATOM 2699 O O . GLU A 1 349 ? -17.172 -9.959 11.454 1.00 84.56 349 GLU A O 1
ATOM 2704 N N . GLN A 1 350 ? -15.810 -10.031 9.676 1.00 87.25 350 GLN A N 1
ATOM 2705 C CA . GLN A 1 350 ? -15.934 -8.607 9.355 1.00 87.25 350 GLN A CA 1
ATOM 2706 C C . GLN A 1 350 ? -17.240 -8.273 8.622 1.00 87.25 350 GLN A C 1
ATOM 2708 O O . GLN A 1 350 ? -17.613 -7.104 8.521 1.00 87.25 350 GLN A O 1
ATOM 2713 N N . LEU A 1 351 ? -17.970 -9.277 8.124 1.00 90.88 351 LEU A N 1
ATOM 2714 C CA . LEU A 1 351 ? -19.277 -9.061 7.514 1.00 90.88 351 LEU A CA 1
ATOM 2715 C C . LEU A 1 351 ? -20.325 -8.752 8.590 1.00 90.88 351 LEU A C 1
ATOM 2717 O O . LEU A 1 351 ? -20.479 -9.465 9.588 1.00 90.88 351 LEU A O 1
ATOM 2721 N N . ILE A 1 352 ? -21.072 -7.675 8.356 1.00 88.81 352 ILE A N 1
ATOM 2722 C CA . ILE A 1 352 ? -22.222 -7.279 9.161 1.00 88.81 352 ILE A CA 1
ATOM 2723 C C . ILE A 1 352 ? -23.472 -7.705 8.396 1.00 88.81 352 ILE A C 1
ATOM 2725 O O . ILE A 1 352 ? -23.703 -7.252 7.278 1.00 88.81 352 ILE A O 1
ATOM 2729 N N . THR A 1 353 ? -24.258 -8.600 8.987 1.00 85.00 353 THR A N 1
ATOM 2730 C CA . THR A 1 353 ? -25.521 -9.070 8.416 1.00 85.00 353 THR A CA 1
ATOM 2731 C C . THR A 1 353 ? -26.688 -8.289 9.013 1.00 85.00 353 THR A C 1
ATOM 2733 O O . THR A 1 353 ? -26.765 -8.077 10.226 1.00 85.00 353 THR A O 1
ATOM 2736 N N . GLY A 1 354 ? -27.605 -7.846 8.157 1.00 81.88 354 GLY A N 1
ATOM 2737 C CA . GLY A 1 354 ? -28.797 -7.115 8.572 1.00 81.88 354 GLY A CA 1
ATOM 2738 C C . GLY A 1 354 ? -29.539 -6.507 7.389 1.00 81.88 354 GLY A C 1
ATOM 2739 O O . GLY A 1 354 ? -28.943 -6.199 6.358 1.00 81.88 354 GLY A O 1
ATOM 2740 N N . GLU A 1 355 ? -30.848 -6.340 7.541 1.00 81.81 355 GLU A N 1
ATOM 2741 C CA . GLU A 1 355 ? -31.676 -5.646 6.557 1.00 81.81 355 GLU A CA 1
ATOM 2742 C C . GLU A 1 355 ? -31.272 -4.163 6.478 1.00 81.81 355 GLU A C 1
ATOM 2744 O O . GLU A 1 355 ? -31.038 -3.516 7.500 1.00 81.81 355 GLU A O 1
ATOM 2749 N N . GLY A 1 356 ? -31.143 -3.631 5.260 1.00 82.50 356 GLY A N 1
ATOM 2750 C CA . GLY A 1 356 ? -30.741 -2.238 5.029 1.00 82.50 356 GLY A CA 1
ATOM 2751 C C . GLY A 1 356 ? -29.241 -1.946 5.173 1.00 82.50 356 GLY A C 1
ATOM 2752 O O . GLY A 1 356 ? -28.850 -0.786 5.049 1.00 82.50 356 GLY A O 1
ATOM 2753 N N . ILE A 1 357 ? -28.396 -2.962 5.399 1.00 89.56 357 ILE A N 1
ATOM 2754 C CA . ILE A 1 357 ? -26.933 -2.814 5.411 1.00 89.56 357 ILE A CA 1
ATOM 2755 C C . ILE A 1 357 ? -26.399 -3.025 3.994 1.00 89.56 357 ILE A C 1
ATOM 2757 O O . ILE A 1 357 ? -26.530 -4.106 3.423 1.00 89.56 357 ILE A O 1
ATOM 2761 N N . ASN A 1 358 ? -25.791 -1.987 3.422 1.00 90.69 358 ASN A N 1
ATOM 2762 C CA . ASN A 1 358 ? -25.215 -2.050 2.083 1.00 90.69 358 ASN A CA 1
ATOM 2763 C C . ASN A 1 358 ? -23.781 -2.588 2.138 1.00 90.69 358 ASN A C 1
ATOM 2765 O O . ASN A 1 358 ? -22.947 -2.017 2.835 1.00 90.69 358 ASN A O 1
ATOM 2769 N N . THR A 1 359 ? -23.467 -3.644 1.388 1.00 90.56 359 THR A N 1
ATOM 2770 C CA . THR A 1 359 ? -22.114 -4.214 1.323 1.00 90.56 359 THR A CA 1
ATOM 2771 C C . THR A 1 359 ? -21.353 -3.661 0.110 1.00 90.56 359 THR A C 1
ATOM 2773 O O . THR A 1 359 ? -21.855 -3.768 -1.010 1.00 90.56 359 THR A O 1
ATOM 2776 N N . PRO A 1 360 ? -20.132 -3.111 0.278 1.00 91.19 360 PRO A N 1
ATOM 2777 C CA . PRO A 1 360 ? -19.320 -2.648 -0.845 1.00 91.19 360 PRO A CA 1
ATOM 2778 C C . PRO A 1 360 ? -19.060 -3.776 -1.860 1.00 91.19 360 PRO A C 1
ATOM 2780 O O . PRO A 1 360 ? -18.663 -4.872 -1.455 1.00 91.19 360 PRO A O 1
ATOM 2783 N N . PRO A 1 361 ? -19.198 -3.535 -3.176 1.00 89.56 361 PRO A N 1
ATOM 2784 C CA . PRO A 1 361 ? -19.166 -4.593 -4.197 1.00 89.56 361 PRO A CA 1
ATOM 2785 C C . PRO A 1 361 ? -17.835 -5.368 -4.250 1.00 89.56 361 PRO A C 1
ATOM 2787 O O . PRO A 1 361 ? -17.808 -6.584 -4.470 1.00 89.56 361 PRO A O 1
ATOM 2790 N N . ASN A 1 362 ? -16.722 -4.681 -3.999 1.00 91.69 362 ASN A N 1
ATOM 2791 C CA . ASN A 1 362 ? -15.376 -5.253 -3.929 1.00 91.69 362 ASN A CA 1
ATOM 2792 C C . ASN A 1 362 ? -14.867 -5.446 -2.486 1.00 91.69 362 ASN A C 1
ATOM 2794 O O . ASN A 1 362 ? -13.703 -5.785 -2.309 1.00 91.69 362 ASN A O 1
ATOM 2798 N N . LEU A 1 363 ? -15.720 -5.239 -1.472 1.00 94.38 363 LEU A N 1
ATOM 2799 C CA . LEU A 1 363 ? -15.407 -5.315 -0.033 1.00 94.38 363 LEU A CA 1
ATOM 2800 C C . LEU A 1 363 ? -14.303 -4.359 0.455 1.00 94.38 363 LEU A C 1
ATOM 2802 O O . LEU A 1 363 ? -13.738 -4.569 1.527 1.00 94.38 363 LEU A O 1
ATOM 2806 N N . SER A 1 364 ? -14.014 -3.289 -0.289 1.00 95.00 364 SER A N 1
ATOM 2807 C CA . SER A 1 364 ? -12.970 -2.315 0.055 1.00 95.00 364 SER A CA 1
ATOM 2808 C C . SER A 1 364 ? -13.148 -1.718 1.453 1.00 95.00 364 SER A C 1
ATOM 2810 O O . SER A 1 364 ? -12.233 -1.774 2.271 1.00 95.00 364 SER A O 1
ATOM 2812 N N . TRP A 1 365 ? -14.348 -1.232 1.779 1.00 95.00 365 TRP A N 1
ATOM 2813 C CA . TRP A 1 365 ? -14.644 -0.574 3.060 1.00 95.00 365 TRP A CA 1
ATOM 2814 C C . TRP A 1 365 ? -14.835 -1.525 4.248 1.00 95.00 365 TRP A C 1
ATOM 2816 O O . TRP A 1 365 ? -15.298 -1.097 5.299 1.00 95.00 365 TRP A O 1
ATOM 2826 N N . LEU A 1 366 ? -14.465 -2.799 4.099 1.00 93.81 366 LEU A N 1
ATOM 2827 C CA . LEU A 1 366 ? -14.278 -3.745 5.205 1.00 93.81 366 LEU A CA 1
ATOM 2828 C C . LEU A 1 366 ? -12.785 -3.942 5.524 1.00 93.81 366 LEU A C 1
ATOM 2830 O O . LEU A 1 366 ? -12.428 -4.485 6.566 1.00 93.81 366 LEU A O 1
ATOM 2834 N N . CYS A 1 367 ? -11.894 -3.543 4.614 1.00 93.69 367 CYS A N 1
ATOM 2835 C CA . CYS A 1 367 ? -10.475 -3.861 4.672 1.00 93.69 367 CYS A CA 1
ATOM 2836 C C . CYS A 1 367 ? -9.757 -2.944 5.666 1.00 93.69 367 CYS A C 1
ATOM 2838 O O . CYS A 1 367 ? -9.430 -1.806 5.336 1.00 93.69 367 CYS A O 1
ATOM 2840 N N . LEU A 1 368 ? -9.462 -3.439 6.875 1.00 92.75 368 LEU A N 1
ATOM 2841 C CA . LEU A 1 368 ? -8.732 -2.664 7.891 1.00 92.75 368 LEU A CA 1
ATOM 2842 C C . LEU A 1 368 ? -7.402 -2.094 7.362 1.00 92.75 368 LEU A C 1
ATOM 2844 O O . LEU A 1 368 ? -7.163 -0.903 7.569 1.00 92.75 368 LEU A O 1
ATOM 2848 N N . PRO A 1 369 ? -6.575 -2.853 6.607 1.00 92.44 369 PRO A N 1
ATOM 2849 C CA . PRO A 1 369 ? -5.374 -2.292 5.993 1.00 92.44 369 PRO A CA 1
ATOM 2850 C C . PRO A 1 369 ? -5.642 -1.100 5.062 1.00 92.44 369 PRO A C 1
ATOM 2852 O O . PRO A 1 369 ? -4.836 -0.173 5.040 1.00 92.44 369 PRO A O 1
ATOM 2855 N N . LEU A 1 370 ? -6.765 -1.071 4.332 1.00 94.69 370 LEU A N 1
ATOM 2856 C CA . LEU A 1 370 ? -7.136 0.075 3.491 1.00 94.69 370 LEU A CA 1
ATOM 2857 C C . LEU A 1 370 ? -7.396 1.325 4.337 1.00 94.69 370 LEU A C 1
ATOM 2859 O O . LEU A 1 370 ? -6.874 2.397 4.027 1.00 94.69 370 LEU A O 1
ATOM 2863 N N . PHE A 1 371 ? -8.143 1.192 5.434 1.00 93.81 371 PHE A N 1
ATOM 2864 C CA . PHE A 1 371 ? -8.343 2.302 6.366 1.00 93.81 371 PHE A CA 1
ATOM 2865 C C . PHE A 1 371 ? -7.013 2.773 6.957 1.00 93.81 371 PHE A C 1
ATOM 28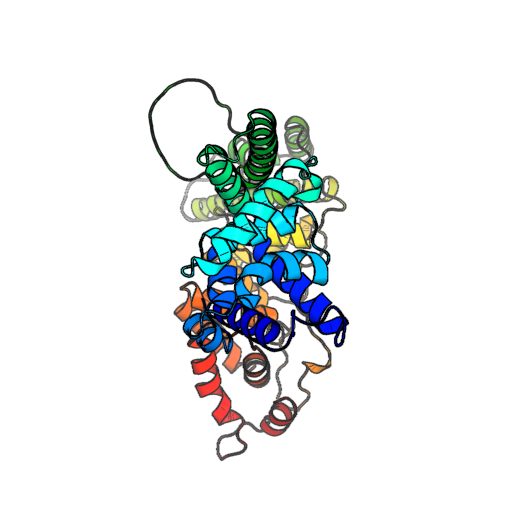67 O O . PHE A 1 371 ? -6.720 3.964 6.898 1.00 93.81 371 PHE A O 1
ATOM 2874 N N . SER A 1 372 ? -6.171 1.860 7.452 1.00 92.06 372 SER A N 1
ATOM 2875 C CA . SER A 1 372 ? -4.840 2.203 7.969 1.00 92.06 372 SER A CA 1
ATOM 2876 C C . SER A 1 372 ? -3.999 2.970 6.942 1.00 92.06 372 SER A C 1
ATOM 2878 O O . SER A 1 372 ? -3.299 3.912 7.309 1.00 92.06 372 SER A O 1
ATOM 2880 N N . ARG A 1 373 ? -4.102 2.634 5.648 1.00 92.44 373 ARG A N 1
ATOM 2881 C CA . ARG A 1 373 ? -3.407 3.358 4.570 1.00 92.44 373 ARG A CA 1
ATOM 2882 C C . ARG A 1 373 ? -3.917 4.772 4.375 1.00 92.44 373 ARG A C 1
ATOM 2884 O O . ARG A 1 373 ? -3.105 5.691 4.324 1.00 92.44 373 ARG A O 1
ATOM 2891 N N . PHE A 1 374 ? -5.231 4.961 4.313 1.00 94.06 374 PHE A N 1
ATOM 2892 C CA . PHE A 1 374 ? -5.811 6.300 4.242 1.00 94.06 374 PHE A CA 1
ATOM 2893 C C . PHE A 1 374 ? -5.421 7.146 5.457 1.00 94.06 374 PHE A C 1
ATOM 2895 O O . PHE A 1 374 ? -5.012 8.294 5.299 1.00 94.06 374 PHE A O 1
ATOM 2902 N N . LEU A 1 375 ? -5.465 6.575 6.665 1.00 92.75 375 LEU A N 1
ATOM 2903 C CA . LEU A 1 375 ? -5.066 7.294 7.875 1.00 92.75 375 LEU A CA 1
ATOM 2904 C C . LEU A 1 375 ? -3.571 7.654 7.873 1.00 92.75 375 LEU A C 1
ATOM 2906 O O . LEU A 1 375 ? -3.223 8.764 8.266 1.00 92.75 375 LEU A O 1
ATOM 2910 N N . ALA A 1 376 ? -2.698 6.771 7.380 1.00 91.06 376 ALA A N 1
ATOM 2911 C CA . ALA A 1 376 ? -1.275 7.069 7.222 1.00 91.06 376 ALA A CA 1
ATOM 2912 C C . ALA A 1 376 ? -1.023 8.189 6.194 1.00 91.06 376 ALA A C 1
ATOM 2914 O O . ALA A 1 376 ? -0.197 9.067 6.439 1.00 91.06 376 ALA A O 1
ATOM 2915 N N . LEU A 1 377 ? -1.756 8.201 5.073 1.00 91.94 377 LEU A N 1
ATOM 2916 C CA . LEU A 1 377 ? -1.692 9.278 4.074 1.00 91.94 377 LEU A CA 1
ATOM 2917 C C . LEU A 1 377 ? -2.164 10.620 4.651 1.00 91.94 377 LEU A C 1
ATOM 2919 O O . LEU A 1 377 ? -1.537 11.649 4.395 1.00 91.94 377 LEU A O 1
ATOM 2923 N N . ALA A 1 378 ? -3.213 10.610 5.479 1.00 92.62 378 ALA A N 1
ATOM 2924 C CA . ALA A 1 378 ? -3.667 11.801 6.192 1.00 92.62 378 ALA A CA 1
ATOM 2925 C C . ALA A 1 378 ? -2.574 12.337 7.130 1.00 92.62 378 ALA A C 1
ATOM 2927 O O . ALA A 1 378 ? -2.205 13.507 7.040 1.00 92.62 378 ALA A O 1
ATOM 2928 N N . SER A 1 379 ? -1.975 11.471 7.956 1.00 89.69 379 SER A N 1
ATOM 2929 C CA . SER A 1 379 ? -0.861 11.852 8.838 1.00 89.69 379 SER A CA 1
ATOM 2930 C C . SER A 1 379 ? 0.387 12.320 8.070 1.00 89.69 379 SER A C 1
ATOM 2932 O O . SER A 1 379 ? 1.198 13.061 8.620 1.00 89.69 379 SER A O 1
ATOM 2934 N N . ALA A 1 380 ? 0.530 11.941 6.796 1.00 88.62 380 ALA A N 1
ATOM 2935 C CA . ALA A 1 380 ? 1.604 12.377 5.902 1.00 88.62 380 ALA A CA 1
ATOM 2936 C C . ALA A 1 380 ? 1.291 13.664 5.103 1.00 88.62 380 ALA A C 1
ATOM 2938 O O . ALA A 1 380 ? 2.077 14.035 4.225 1.00 88.62 380 ALA A O 1
ATOM 2939 N N . GLY A 1 381 ? 0.171 14.339 5.396 1.00 89.50 381 GLY A N 1
ATOM 2940 C CA . GLY A 1 381 ? -0.171 15.662 4.861 1.00 89.50 381 GLY A CA 1
ATOM 2941 C C . GLY A 1 381 ? -1.420 15.725 3.976 1.00 89.50 381 GLY A C 1
ATOM 2942 O O . GLY A 1 381 ? -1.839 16.828 3.650 1.00 89.50 381 GLY A O 1
ATOM 2943 N N . MET A 1 382 ? -2.053 14.596 3.632 1.00 91.88 382 MET A N 1
ATOM 2944 C CA . MET A 1 382 ? -3.236 14.549 2.745 1.00 91.88 382 MET A CA 1
ATOM 2945 C C . MET A 1 382 ? -4.565 14.540 3.522 1.00 91.88 382 MET A C 1
ATOM 2947 O O . MET A 1 382 ? -5.499 13.804 3.204 1.00 91.88 382 MET A O 1
ATOM 2951 N N . THR A 1 383 ? -4.633 15.279 4.632 1.00 93.25 383 THR A N 1
ATOM 2952 C CA . THR A 1 383 ? -5.754 15.206 5.585 1.00 93.25 383 THR A CA 1
ATOM 2953 C C . THR A 1 383 ? -7.095 15.574 4.950 1.00 93.25 383 THR A C 1
ATOM 2955 O O . THR A 1 383 ? -8.087 14.897 5.218 1.00 93.25 383 THR A O 1
ATOM 2958 N N . GLN A 1 384 ? -7.149 16.634 4.137 1.00 94.06 384 GLN A N 1
ATOM 2959 C CA . GLN A 1 384 ? -8.408 17.111 3.553 1.00 94.06 384 GLN A CA 1
ATOM 2960 C C . GLN A 1 384 ? -8.935 16.142 2.495 1.00 94.06 384 GLN A C 1
ATOM 2962 O O . GLN A 1 384 ? -10.102 15.760 2.546 1.00 94.06 384 GLN A O 1
ATOM 2967 N N . GLU A 1 385 ? -8.064 15.693 1.599 1.00 95.00 385 GLU A N 1
ATOM 2968 C CA . GLU A 1 385 ? -8.391 14.789 0.502 1.00 95.00 385 GLU A CA 1
ATOM 2969 C C . GLU A 1 385 ? -8.847 13.428 1.038 1.00 95.00 385 GLU A C 1
ATOM 2971 O O . GLU A 1 385 ? -9.869 12.883 0.617 1.00 95.00 385 GLU A O 1
ATOM 2976 N N . VAL A 1 386 ? -8.136 12.900 2.040 1.00 95.69 386 VAL A N 1
ATOM 2977 C CA . VAL A 1 386 ? -8.535 11.663 2.720 1.00 95.69 386 VAL A CA 1
ATOM 2978 C C . VAL A 1 386 ? -9.873 11.836 3.435 1.00 95.69 386 VAL A C 1
ATOM 2980 O O . VAL A 1 386 ? -10.736 10.963 3.331 1.00 95.69 386 VAL A O 1
ATOM 2983 N N . MET A 1 387 ? -10.074 12.947 4.148 1.00 95.00 387 MET A N 1
ATOM 2984 C CA . MET A 1 387 ? -11.333 13.211 4.842 1.00 95.00 387 MET A CA 1
ATOM 2985 C C . MET A 1 387 ? -12.512 13.266 3.864 1.00 95.00 387 MET A C 1
ATOM 2987 O O . MET A 1 387 ? -13.554 12.680 4.147 1.00 95.00 387 MET A O 1
ATOM 2991 N N . GLU A 1 388 ? -12.358 13.913 2.708 1.00 95.75 388 GLU A N 1
ATOM 2992 C CA . GLU A 1 388 ? -13.403 13.998 1.683 1.00 95.75 388 GLU A CA 1
ATOM 2993 C C . GLU A 1 388 ? -13.815 12.610 1.170 1.00 95.75 388 GLU A C 1
ATOM 2995 O O . GLU A 1 388 ? -15.003 12.266 1.178 1.00 95.75 388 GLU A O 1
ATOM 3000 N N . VAL A 1 389 ? -12.835 11.779 0.797 1.00 96.19 389 VAL A N 1
ATOM 3001 C CA . VAL A 1 389 ? -13.079 10.412 0.312 1.00 96.19 389 VAL A CA 1
ATOM 3002 C C . VAL A 1 389 ? -13.766 9.563 1.380 1.00 96.19 389 VAL A C 1
ATOM 3004 O O . VAL A 1 389 ? -14.774 8.907 1.099 1.00 96.19 389 VAL A O 1
ATOM 3007 N N . LEU A 1 390 ? -13.258 9.595 2.615 1.00 96.06 390 LEU A N 1
ATOM 3008 C CA . LEU A 1 390 ? -13.794 8.787 3.706 1.00 96.06 390 LEU A CA 1
ATOM 3009 C C . LEU A 1 390 ? -15.189 9.247 4.137 1.00 96.06 390 LEU A C 1
ATOM 3011 O O . LEU A 1 390 ? -16.046 8.400 4.362 1.00 96.06 390 LEU A O 1
ATOM 3015 N N . VAL A 1 391 ? -15.462 10.554 4.205 1.00 95.50 391 VAL A N 1
ATOM 3016 C CA . VAL A 1 391 ? -16.811 11.066 4.502 1.00 95.50 391 VAL A CA 1
ATOM 3017 C C . VAL A 1 391 ? -17.794 10.624 3.430 1.00 95.50 391 VAL A C 1
ATOM 3019 O O . VAL A 1 391 ? -18.869 10.124 3.764 1.00 95.50 391 VAL A O 1
ATOM 3022 N N . LYS A 1 392 ? -17.429 10.759 2.149 1.00 95.56 392 LYS A N 1
ATOM 3023 C CA . LYS A 1 392 ? -18.285 10.340 1.037 1.00 95.56 392 LYS A CA 1
ATOM 3024 C C . LYS A 1 392 ? -18.610 8.851 1.133 1.00 95.56 392 LYS A C 1
ATOM 3026 O O . LYS A 1 392 ? -19.781 8.483 1.088 1.00 95.56 392 LYS A O 1
ATOM 3031 N N . ALA A 1 393 ? -17.609 8.000 1.332 1.00 95.50 393 ALA A N 1
ATOM 3032 C CA . ALA A 1 393 ? -17.815 6.562 1.476 1.00 95.50 393 ALA A CA 1
ATOM 3033 C C . ALA A 1 393 ? -18.619 6.198 2.741 1.00 95.50 393 ALA A C 1
ATOM 3035 O O . ALA A 1 393 ? -19.507 5.345 2.677 1.00 95.50 393 ALA A O 1
ATOM 3036 N N . ALA A 1 394 ? -18.398 6.899 3.856 1.00 95.00 394 ALA A N 1
ATOM 3037 C CA . ALA A 1 394 ? -19.133 6.699 5.101 1.00 95.00 394 ALA A CA 1
ATOM 3038 C C . ALA A 1 394 ? -20.634 7.002 4.973 1.00 95.00 394 ALA A C 1
ATOM 3040 O O . ALA A 1 394 ? -21.426 6.431 5.714 1.00 95.00 394 ALA A O 1
ATOM 3041 N N . THR A 1 395 ? -21.062 7.846 4.025 1.00 93.62 395 THR A N 1
ATOM 3042 C CA . THR A 1 395 ? -22.504 8.036 3.769 1.00 93.62 395 THR A CA 1
ATOM 3043 C C . THR A 1 395 ? -23.172 6.774 3.219 1.00 93.62 395 THR A C 1
ATOM 3045 O O . THR A 1 395 ? -24.330 6.502 3.535 1.00 93.62 395 THR A O 1
ATOM 3048 N N . SER A 1 396 ? -22.433 5.998 2.419 1.00 93.31 396 SER A N 1
ATOM 3049 C CA . SER A 1 396 ? -22.925 4.803 1.724 1.00 93.31 396 SER A CA 1
ATOM 3050 C C . SER A 1 396 ? -22.733 3.519 2.534 1.00 93.31 396 SER A C 1
ATOM 3052 O O . SER A 1 396 ? -23.533 2.598 2.394 1.00 93.31 396 SER A O 1
ATOM 3054 N N . TYR A 1 397 ? -21.697 3.469 3.379 1.00 94.88 397 TYR A N 1
ATOM 3055 C CA . TYR A 1 397 ? -21.308 2.286 4.160 1.00 94.88 397 TYR A CA 1
ATOM 3056 C C . TYR A 1 397 ? -21.039 2.589 5.655 1.00 94.88 397 TYR A C 1
ATOM 3058 O O . TYR A 1 397 ? -20.005 2.178 6.191 1.00 94.88 397 TYR A O 1
ATOM 3066 N N . PRO A 1 398 ? -21.917 3.326 6.359 1.00 94.56 398 PRO A N 1
ATOM 3067 C CA . PRO A 1 398 ? -21.627 3.853 7.696 1.00 94.56 398 PRO A CA 1
ATOM 3068 C C . PRO A 1 398 ? -21.411 2.765 8.753 1.00 94.56 398 PRO A C 1
ATOM 3070 O O . PRO A 1 398 ? -20.578 2.952 9.638 1.00 94.56 398 PRO A O 1
ATOM 3073 N N . GLU A 1 399 ? -22.108 1.630 8.648 1.00 94.62 399 GLU A N 1
ATOM 3074 C CA . GLU A 1 399 ? -21.981 0.476 9.548 1.00 94.62 399 GLU A CA 1
ATOM 3075 C C . GLU A 1 399 ? -20.565 -0.112 9.514 1.00 94.62 399 GLU A C 1
ATOM 3077 O O . GLU A 1 399 ? -19.969 -0.390 10.553 1.00 94.62 399 GLU A O 1
ATOM 3082 N N . TYR A 1 400 ? -19.992 -0.263 8.318 1.00 94.50 400 TYR A N 1
ATOM 3083 C CA . TYR A 1 400 ? -18.635 -0.784 8.171 1.00 94.50 400 TYR A CA 1
ATOM 3084 C C . TYR A 1 400 ? -17.583 0.236 8.599 1.00 94.50 400 TYR A C 1
ATOM 3086 O O . TYR A 1 400 ? -16.562 -0.151 9.164 1.00 94.50 400 TYR A O 1
ATOM 3094 N N . PHE A 1 401 ? -17.835 1.531 8.389 1.00 94.81 401 PHE A N 1
ATOM 3095 C CA . PHE A 1 401 ? -16.930 2.591 8.830 1.00 94.81 401 PHE A CA 1
ATOM 3096 C C . PHE A 1 401 ? -16.824 2.664 10.352 1.00 94.81 401 PHE A C 1
ATOM 3098 O O . PHE A 1 401 ? -15.711 2.699 10.867 1.00 94.81 401 PHE A O 1
ATOM 3105 N N . ILE A 1 402 ? -17.943 2.664 11.086 1.00 93.44 402 ILE A N 1
ATOM 3106 C CA . ILE A 1 402 ? -17.902 2.756 12.554 1.00 93.44 402 ILE A CA 1
ATOM 3107 C C . ILE A 1 402 ? -17.207 1.538 13.186 1.00 93.44 402 ILE A C 1
ATOM 3109 O O . ILE A 1 402 ? -16.406 1.712 14.102 1.00 93.44 402 ILE A O 1
ATOM 3113 N N . VAL A 1 403 ? -17.441 0.330 12.656 1.00 92.62 403 VAL A N 1
ATOM 3114 C CA . VAL A 1 403 ? -16.793 -0.908 13.128 1.00 92.62 403 VAL A CA 1
ATOM 3115 C C . VAL A 1 403 ? -15.314 -0.951 12.740 1.00 92.62 403 VAL A C 1
ATOM 3117 O O . VAL A 1 403 ? -14.458 -1.222 13.573 1.00 92.62 403 VAL A O 1
ATOM 3120 N N . SER A 1 404 ? -14.970 -0.644 11.490 1.00 92.19 404 SER A N 1
ATOM 3121 C CA . SER A 1 404 ? -13.572 -0.705 11.040 1.00 92.19 404 SER A CA 1
ATOM 3122 C C . SER A 1 404 ? -12.715 0.359 11.722 1.00 92.19 404 SER A C 1
ATOM 3124 O O . SER A 1 404 ? -11.594 0.088 12.154 1.00 92.19 404 SER A O 1
ATOM 3126 N N . LEU A 1 405 ? -13.249 1.576 11.869 1.00 91.62 405 LEU A N 1
ATOM 3127 C CA . LEU A 1 405 ? -12.548 2.661 12.544 1.00 91.62 405 LEU A CA 1
ATOM 3128 C C . LEU A 1 405 ? -12.417 2.432 14.046 1.00 91.62 405 LEU A C 1
ATOM 3130 O O . LEU A 1 405 ? -11.500 3.004 14.612 1.00 91.62 405 LEU A O 1
ATOM 3134 N N . SER A 1 406 ? -13.264 1.642 14.710 1.00 88.69 406 SER A N 1
ATOM 3135 C CA . SER A 1 406 ? -13.065 1.329 16.132 1.00 88.69 406 SER A CA 1
ATOM 3136 C C . SER A 1 406 ? -11.947 0.302 16.344 1.00 88.69 406 SER A C 1
ATOM 3138 O O . SER A 1 406 ? -11.171 0.435 17.288 1.00 88.69 406 SER A O 1
ATOM 3140 N N . GLN A 1 407 ? -11.810 -0.662 15.429 1.00 88.69 407 GLN A N 1
ATOM 3141 C CA . GLN A 1 407 ? -10.869 -1.786 15.531 1.00 88.69 407 GLN A CA 1
ATOM 3142 C C . GLN A 1 407 ? -9.410 -1.425 15.240 1.00 88.69 407 GLN A C 1
ATOM 3144 O O . GLN A 1 407 ? -8.496 -2.102 15.709 1.00 88.69 407 GLN A O 1
ATOM 3149 N N . ILE A 1 408 ? -9.155 -0.373 14.463 1.00 86.00 408 ILE A N 1
ATOM 3150 C CA . ILE A 1 408 ? -7.783 0.046 14.158 1.00 86.00 408 ILE A CA 1
ATOM 3151 C C . ILE A 1 408 ? -7.132 0.553 15.454 1.00 86.00 408 ILE A C 1
ATOM 3153 O O . ILE A 1 408 ? -7.628 1.497 16.059 1.00 86.00 408 ILE A O 1
ATOM 3157 N N . GLN A 1 409 ? -6.037 -0.057 15.897 1.00 71.31 409 GLN A N 1
ATOM 3158 C CA . GLN A 1 409 ? -5.342 0.348 17.131 1.00 71.31 409 GLN A CA 1
ATOM 3159 C C . GLN A 1 409 ? -4.226 1.362 16.872 1.00 71.31 409 GLN A C 1
ATOM 3161 O O . GLN A 1 409 ? -3.846 2.110 17.769 1.00 71.31 409 GLN A O 1
ATOM 3166 N N . ASP A 1 410 ? -3.720 1.411 15.639 1.00 64.31 410 ASP A N 1
ATOM 3167 C CA . ASP A 1 410 ? -2.602 2.272 15.274 1.00 64.31 410 ASP A CA 1
ATOM 3168 C C . ASP A 1 410 ? -3.098 3.712 15.067 1.00 64.31 410 ASP A C 1
ATOM 3170 O O . ASP A 1 410 ? -3.619 4.096 14.015 1.00 64.31 410 ASP A O 1
ATOM 3174 N N . THR A 1 411 ? -3.044 4.491 16.147 1.00 56.59 411 THR A N 1
ATOM 3175 C CA . THR A 1 411 ? -3.558 5.859 16.242 1.00 56.59 411 THR A CA 1
ATOM 3176 C C . THR A 1 411 ? -2.420 6.863 16.327 1.00 56.59 411 THR A C 1
ATOM 3178 O O . THR A 1 411 ? -2.406 7.707 17.223 1.00 56.59 411 THR A O 1
ATOM 3181 N N . THR A 1 412 ? -1.462 6.824 15.400 1.00 54.06 412 THR A N 1
ATOM 3182 C CA . THR A 1 412 ? -0.543 7.954 15.206 1.00 54.06 412 THR A CA 1
ATOM 3183 C C . THR A 1 412 ? -1.345 9.180 14.741 1.00 54.06 412 THR A C 1
ATOM 3185 O O . THR A 1 412 ? -1.474 9.438 13.546 1.00 54.06 412 THR A O 1
ATOM 3188 N N . ASN A 1 413 ? -1.971 9.861 15.708 1.00 55.84 413 ASN A N 1
ATOM 3189 C CA . ASN A 1 413 ? -2.728 11.115 15.671 1.00 55.84 413 ASN A CA 1
ATOM 3190 C C . ASN A 1 413 ? -3.463 11.438 14.359 1.00 55.84 413 ASN A C 1
ATOM 3192 O O . ASN A 1 413 ? -3.380 12.548 13.839 1.00 55.84 413 ASN A O 1
ATOM 3196 N N . SER A 1 414 ? -4.249 10.492 13.845 1.00 68.31 414 SER A N 1
ATOM 3197 C CA . SER A 1 414 ? -5.166 10.772 12.742 1.00 68.31 414 SER A CA 1
ATOM 3198 C C . SER A 1 414 ? -6.405 11.497 13.284 1.00 68.31 414 SER A C 1
ATOM 3200 O O . SER A 1 414 ? -7.387 10.881 13.704 1.00 68.31 414 SER A O 1
ATOM 3202 N N . GLY A 1 415 ? -6.371 12.835 13.274 1.00 85.19 415 GLY A N 1
ATOM 3203 C CA . GLY A 1 415 ? -7.550 13.665 13.559 1.00 85.19 415 GLY A CA 1
ATOM 3204 C C . GLY A 1 415 ? -8.753 13.290 12.681 1.00 85.19 415 GLY A C 1
ATOM 3205 O O . GLY A 1 415 ? -9.891 13.375 13.136 1.00 85.19 415 GLY A O 1
ATOM 3206 N N . VAL A 1 416 ? -8.494 12.765 11.476 1.00 91.06 416 VAL A N 1
ATOM 3207 C CA . VAL A 1 416 ? -9.494 12.215 10.546 1.00 91.06 416 VAL A CA 1
ATOM 3208 C C . VAL A 1 416 ? -10.302 11.088 11.185 1.00 91.06 416 VAL A C 1
ATOM 3210 O O . VAL A 1 416 ? -11.529 11.108 11.132 1.00 91.06 416 VAL A O 1
ATOM 3213 N N . ARG A 1 417 ? -9.645 10.121 11.839 1.00 91.56 417 ARG A N 1
ATOM 3214 C CA . ARG A 1 417 ? -10.335 9.011 12.512 1.00 91.56 417 ARG A CA 1
ATOM 3215 C C . ARG A 1 417 ? -11.261 9.531 13.608 1.00 91.56 417 ARG A C 1
ATOM 3217 O O . ARG A 1 417 ? -12.432 9.165 13.638 1.00 91.56 417 ARG A O 1
ATOM 3224 N N . SER A 1 418 ? -10.744 10.375 14.500 1.00 90.38 418 SER A N 1
ATOM 3225 C CA . SER A 1 418 ? -11.521 10.918 15.621 1.00 90.38 418 SER A CA 1
ATOM 3226 C C . SER A 1 418 ? -12.709 11.748 15.140 1.00 90.38 418 SER A C 1
ATOM 3228 O O . SER A 1 418 ? -13.793 11.663 15.711 1.00 90.38 418 SER A O 1
ATOM 3230 N N . GLU A 1 419 ? -12.526 12.518 14.069 1.00 92.38 419 GLU A N 1
ATOM 3231 C CA . GLU A 1 419 ? -13.588 13.297 13.438 1.00 92.38 419 GLU A CA 1
ATOM 3232 C C . GLU A 1 419 ? -14.673 12.398 12.826 1.00 92.38 419 GLU A C 1
ATOM 3234 O O . GLU A 1 419 ? -15.859 12.610 13.079 1.00 92.38 419 GLU A O 1
ATOM 3239 N N . LEU A 1 420 ? -14.290 11.362 12.073 1.00 93.25 420 LEU A N 1
ATOM 3240 C CA . LEU A 1 420 ? -15.235 10.402 11.496 1.00 93.25 420 LEU A CA 1
ATOM 3241 C C . LEU A 1 420 ? -16.005 9.643 12.582 1.00 93.25 420 LEU A C 1
ATOM 3243 O O . LEU A 1 420 ? -17.227 9.547 12.504 1.00 93.25 420 LEU A O 1
ATOM 3247 N N . LEU A 1 421 ? -15.321 9.163 13.625 1.00 92.50 421 LEU A N 1
ATOM 3248 C CA . LEU A 1 421 ? -15.967 8.500 14.759 1.00 92.50 421 LEU A CA 1
ATOM 3249 C C . LEU A 1 421 ? -16.945 9.438 15.474 1.00 92.50 421 LEU A C 1
ATOM 3251 O O . LEU A 1 421 ? -18.063 9.027 15.770 1.00 92.50 421 LEU A O 1
ATOM 3255 N N . ARG A 1 422 ? -16.581 10.709 15.689 1.00 92.12 422 ARG A N 1
ATOM 3256 C CA . ARG A 1 422 ? -17.472 11.702 16.313 1.00 92.12 422 ARG A CA 1
ATOM 3257 C C . ARG A 1 422 ? -18.747 11.934 15.499 1.00 92.12 422 ARG A C 1
ATOM 3259 O O . ARG A 1 422 ? -19.804 12.145 16.085 1.00 92.12 422 ARG A O 1
ATOM 3266 N N . ARG A 1 423 ? -18.656 11.883 14.167 1.00 92.88 423 ARG A N 1
ATOM 3267 C CA . ARG A 1 423 ? -19.810 12.023 13.261 1.00 92.88 423 ARG A CA 1
ATOM 3268 C C . ARG A 1 423 ? -20.674 10.766 13.204 1.00 92.88 423 ARG A C 1
ATOM 3270 O O . ARG A 1 423 ? -21.892 10.876 13.126 1.00 92.88 423 ARG A O 1
ATOM 3277 N N . LEU A 1 424 ? -20.053 9.588 13.216 1.00 93.00 424 LEU A N 1
ATOM 3278 C CA . LEU A 1 424 ? -20.742 8.316 12.992 1.00 93.00 424 LEU A CA 1
ATOM 3279 C C . LEU A 1 424 ? -21.326 7.712 14.268 1.00 93.00 424 LEU A C 1
ATOM 3281 O O . LEU A 1 424 ? -22.422 7.164 14.220 1.00 93.00 424 LEU A O 1
ATOM 3285 N N . LEU A 1 425 ? -20.633 7.818 15.404 1.00 91.75 425 LEU A N 1
ATOM 3286 C CA . LEU A 1 425 ? -21.036 7.170 16.654 1.00 91.75 425 LEU A CA 1
ATOM 3287 C C . LEU A 1 425 ? -22.463 7.542 17.099 1.00 91.75 425 LEU A C 1
ATOM 3289 O O . LEU A 1 425 ? -23.212 6.616 17.413 1.00 91.75 425 LEU A O 1
ATOM 3293 N N . PRO A 1 426 ? -22.910 8.818 17.044 1.00 91.88 426 PRO A N 1
ATOM 3294 C CA . PRO A 1 426 ? -24.285 9.189 17.394 1.00 91.88 426 PRO A CA 1
ATOM 3295 C C . PRO A 1 426 ? -25.362 8.409 16.628 1.00 91.88 426 PRO A C 1
ATOM 3297 O O . PRO A 1 426 ? -26.412 8.112 17.195 1.00 91.88 426 PRO A O 1
ATOM 3300 N N . LEU A 1 427 ? -25.085 8.015 15.377 1.00 91.25 427 LEU A N 1
ATOM 3301 C CA . LEU A 1 427 ? -26.023 7.290 14.513 1.00 91.25 427 LEU A CA 1
ATOM 3302 C C . LEU A 1 427 ? -26.286 5.849 14.974 1.00 91.25 427 LEU A C 1
ATOM 3304 O O . LEU A 1 427 ? -27.235 5.229 14.498 1.00 91.25 427 LEU A O 1
ATOM 3308 N N . PHE A 1 428 ? -25.460 5.312 15.874 1.00 91.62 428 PHE A N 1
ATOM 3309 C CA . PHE A 1 428 ? -25.503 3.911 16.295 1.00 91.62 428 PHE A CA 1
ATOM 3310 C C . PHE A 1 428 ? -25.636 3.739 17.817 1.00 91.62 428 PHE A C 1
ATOM 3312 O O . PHE A 1 428 ? -25.425 2.647 18.334 1.00 91.62 428 PHE A O 1
ATOM 3319 N N . THR A 1 429 ? -26.022 4.795 18.542 1.00 86.31 429 THR A N 1
ATOM 3320 C CA . THR A 1 429 ? -26.165 4.768 20.014 1.00 86.31 429 THR A CA 1
ATOM 3321 C C . THR A 1 429 ? -27.446 4.092 20.511 1.00 86.31 429 THR A C 1
ATOM 3323 O O . THR A 1 429 ? -27.545 3.767 21.691 1.00 86.31 429 THR A O 1
ATOM 3326 N N . GLY A 1 430 ? -28.445 3.906 19.644 1.00 82.12 430 GLY A N 1
ATOM 3327 C CA . GLY A 1 430 ? -29.783 3.434 20.025 1.00 82.12 430 GLY A CA 1
ATOM 3328 C C . GLY A 1 430 ? -30.691 4.532 20.599 1.00 82.12 430 GLY A C 1
ATOM 3329 O O . GLY A 1 430 ? -31.825 4.253 20.981 1.00 82.12 430 GLY A O 1
ATOM 3330 N N . LEU A 1 431 ? -30.221 5.785 20.643 1.00 87.31 431 LEU A N 1
ATOM 3331 C CA . LEU A 1 431 ? -31.017 6.959 21.010 1.00 87.31 431 LEU A CA 1
ATOM 3332 C C . LEU A 1 431 ? -31.870 7.452 19.828 1.00 87.31 431 LEU A C 1
ATOM 3334 O O . LEU A 1 431 ? -31.691 7.009 18.689 1.00 87.31 431 LEU A O 1
ATOM 3338 N N . GLN A 1 432 ? -32.789 8.392 20.080 1.00 78.88 432 GLN A N 1
ATOM 3339 C CA . GLN A 1 432 ? -33.604 9.003 19.022 1.00 78.88 432 GLN A CA 1
ATOM 3340 C C . GLN A 1 432 ? -32.723 9.549 17.884 1.00 78.88 432 GLN A C 1
ATOM 3342 O O . GLN A 1 432 ? -31.759 10.268 18.130 1.00 78.88 432 GLN A O 1
ATOM 3347 N N . GLY A 1 433 ? -33.056 9.189 16.639 1.00 79.56 433 GLY A N 1
ATOM 3348 C CA . GLY A 1 433 ? -32.259 9.518 15.449 1.00 79.56 433 GLY A CA 1
ATOM 3349 C C . GLY A 1 433 ? -31.212 8.465 15.057 1.00 79.56 433 GLY A C 1
ATOM 3350 O O . GLY A 1 433 ? -30.556 8.626 14.029 1.00 79.56 433 GLY A O 1
ATOM 3351 N N . SER A 1 434 ? -31.073 7.377 15.825 1.00 86.62 434 SER A N 1
ATOM 3352 C CA . SER A 1 434 ? -30.208 6.249 15.451 1.00 86.62 434 SER A CA 1
ATOM 3353 C C . SER A 1 434 ? -30.746 5.488 14.241 1.00 86.62 434 SER A C 1
ATOM 3355 O O . SER A 1 434 ? -31.957 5.372 14.036 1.00 86.62 434 SER A O 1
ATOM 3357 N N . ARG A 1 435 ? -29.837 4.915 13.451 1.00 88.19 435 ARG A N 1
ATOM 3358 C CA . ARG A 1 435 ? -30.190 4.068 12.309 1.00 88.19 435 ARG A CA 1
ATOM 3359 C C . ARG A 1 435 ? -30.765 2.734 12.794 1.00 88.19 435 ARG A C 1
ATOM 3361 O O . ARG A 1 435 ? -30.239 2.180 13.759 1.00 88.19 435 ARG A O 1
ATOM 3368 N N . PRO A 1 436 ? -31.747 2.142 12.090 1.00 86.00 436 PRO A N 1
ATOM 3369 C CA . PRO A 1 436 ? -32.290 0.817 12.421 1.00 86.00 436 PRO A CA 1
ATOM 3370 C C . PRO A 1 436 ? -31.237 -0.303 12.473 1.00 86.00 436 PRO A C 1
ATOM 3372 O O . PRO A 1 436 ? -31.437 -1.322 13.126 1.00 86.00 436 PRO A O 1
ATOM 3375 N N . THR A 1 437 ? -30.095 -0.103 11.813 1.00 91.12 437 THR A N 1
ATOM 3376 C CA . THR A 1 437 ? -28.963 -1.035 11.748 1.00 91.12 437 THR A CA 1
ATOM 3377 C C . THR A 1 437 ? -28.090 -1.037 13.013 1.00 91.12 437 THR A C 1
ATOM 3379 O O . THR A 1 437 ? -27.218 -1.899 13.146 1.00 91.12 437 THR A O 1
ATOM 3382 N N . TYR A 1 438 ? -28.339 -0.144 13.985 1.00 89.19 438 TYR A N 1
ATOM 3383 C CA . TYR A 1 438 ? -27.556 -0.048 15.226 1.00 89.19 438 TYR A CA 1
ATOM 3384 C C . TYR A 1 438 ? -27.390 -1.365 16.006 1.00 89.19 438 TYR A C 1
ATOM 3386 O O . TYR A 1 438 ? -26.277 -1.607 16.475 1.00 89.19 438 TYR A O 1
ATOM 3394 N N . PRO A 1 439 ? -28.383 -2.276 16.117 1.00 87.94 439 PRO A N 1
ATOM 3395 C CA . PRO A 1 439 ? -28.200 -3.500 16.893 1.00 87.94 439 PRO A CA 1
ATOM 3396 C C . PRO A 1 439 ? -27.182 -4.447 16.251 1.00 87.94 439 PRO A C 1
ATOM 3398 O O . PRO A 1 439 ? -26.542 -5.228 16.949 1.00 87.94 439 PRO A O 1
ATOM 3401 N N . ALA A 1 440 ? -27.047 -4.409 14.921 1.00 88.31 440 ALA A N 1
ATOM 3402 C CA . ALA A 1 440 ? -26.073 -5.219 14.196 1.00 88.31 440 ALA A CA 1
ATOM 3403 C C . ALA A 1 440 ? -24.649 -4.677 14.376 1.00 88.31 440 ALA A C 1
ATOM 3405 O O . ALA A 1 440 ? -23.719 -5.459 14.560 1.00 88.31 440 ALA A O 1
ATOM 3406 N N . VAL A 1 441 ? -24.499 -3.350 14.386 1.00 89.25 441 VAL A N 1
ATOM 3407 C CA . VAL A 1 441 ? -23.224 -2.664 14.641 1.00 89.25 441 VAL A CA 1
ATOM 3408 C C . VAL A 1 441 ? -22.763 -2.863 16.084 1.00 89.25 441 VAL A C 1
ATOM 3410 O O . VAL A 1 441 ? -21.627 -3.262 16.307 1.00 89.25 441 VAL A O 1
ATOM 3413 N N . MET A 1 442 ? -23.647 -2.661 17.064 1.00 87.06 442 MET A N 1
ATOM 3414 C CA . MET A 1 442 ? -23.315 -2.786 18.491 1.00 87.06 442 MET A CA 1
ATOM 3415 C C . MET A 1 442 ? -22.958 -4.215 18.918 1.00 87.06 442 MET A C 1
ATOM 3417 O O . MET A 1 442 ? -22.398 -4.404 19.984 1.00 87.06 442 MET A O 1
ATOM 3421 N N . ARG A 1 443 ? -23.272 -5.233 18.106 1.00 86.81 443 ARG A N 1
ATOM 3422 C CA . ARG A 1 443 ? -22.793 -6.611 18.318 1.00 86.81 443 ARG A CA 1
ATOM 3423 C C . ARG A 1 443 ? -21.339 -6.826 17.879 1.00 86.81 443 ARG A C 1
ATOM 3425 O O . ARG A 1 443 ? -20.779 -7.879 18.166 1.00 86.81 443 ARG A O 1
ATOM 3432 N N . LYS A 1 444 ? -20.777 -5.897 17.102 1.00 85.75 444 LYS A N 1
ATOM 3433 C CA . LYS A 1 444 ? -19.421 -5.959 16.530 1.00 85.75 444 LYS A CA 1
ATOM 3434 C C . LYS A 1 444 ? -18.436 -5.012 17.217 1.00 85.75 444 LYS A C 1
ATOM 3436 O O . LYS A 1 444 ? -17.231 -5.198 17.051 1.00 85.75 444 LYS A O 1
ATOM 3441 N N . LEU A 1 445 ? -18.957 -3.990 17.895 1.00 82.81 445 LEU A N 1
ATOM 3442 C CA . LEU A 1 445 ? -18.233 -3.116 18.818 1.00 82.81 445 LEU A CA 1
ATOM 3443 C C . LEU A 1 445 ? -18.207 -3.766 20.198 1.00 82.81 445 LEU A C 1
ATOM 3445 O O . LEU A 1 445 ? -17.157 -3.641 20.861 1.00 82.81 445 LEU A O 1
#

Solvent-accessible surface area (backbone atoms only — not comparable to full-atom values): 25326 Å² total; per-residue (Å²): 112,70,72,57,49,55,51,32,50,50,51,15,51,53,60,66,72,52,72,82,85,56,100,62,83,86,50,66,67,59,47,51,51,53,42,53,52,50,52,55,37,39,49,37,87,58,26,46,62,46,53,28,51,20,68,64,41,60,80,53,51,61,45,61,75,66,66,47,70,72,56,33,51,38,63,59,43,48,36,62,76,54,64,51,51,46,46,53,42,34,52,53,23,54,24,38,54,71,32,94,55,69,62,32,33,64,42,16,51,52,48,37,66,66,27,54,79,65,61,79,57,71,78,66,51,65,64,46,21,68,67,56,52,50,51,51,50,50,54,40,61,72,30,80,92,62,54,46,74,72,56,52,56,49,48,51,51,52,49,50,52,52,49,51,54,48,43,63,58,40,71,73,69,69,89,82,86,82,92,79,91,78,93,79,91,78,85,74,86,72,47,72,29,55,55,48,59,73,58,37,21,60,42,29,75,40,54,67,50,36,50,48,54,53,60,72,66,74,62,83,83,47,43,54,52,47,18,40,36,53,36,46,54,48,42,50,45,56,48,52,57,55,49,60,76,72,46,95,64,85,76,91,68,57,65,63,34,63,65,40,48,27,58,47,44,37,67,74,55,70,89,62,56,58,41,54,21,43,40,36,50,56,37,87,72,43,76,56,90,47,73,68,49,47,51,49,52,49,52,49,50,28,60,36,66,74,45,56,56,42,50,72,12,68,65,46,97,74,66,76,38,53,67,35,51,51,46,48,52,58,51,48,54,73,34,56,42,86,50,29,48,35,56,90,70,52,60,81,83,73,63,77,75,60,83,92,63,62,76,59,89,20,38,35,71,63,26,55,68,56,54,53,48,47,45,50,44,25,62,72,71,41,44,68,65,42,42,52,55,50,53,58,50,35,74,68,32,44,66,41,42,55,48,46,65,64,68,59,79,86,66,78,75,36,63,60,57,58,52,51,45,67,66,46,50,66,40,45,68,75,50,97,84,31,48,92,53,19,72,54,44,63,75,73,104

Radius of gyration: 29.32 Å; Cα contacts (8 Å, |Δi|>4): 484; chains: 1; bounding box: 81×40×84 Å

Organism: NCBI:txid89044

InterPro domains:
  IPR002321 Cytochrome c, class II [PS51009] (118-212)
  IPR040398 CCR4-NOT transcription complex subunit 1 [PTHR13162] (8-436)

Nearest PDB structures (foldseek):
  8fy3-assembly1_A  TM=4.356E-01  e=9.442E-11  Homo sapiens
  8bfi-assembly1_A  TM=4.301E-01  e=1.852E-10  Homo sapiens
  8fy4-assembly1_A  TM=7.601E-01  e=1.598E-02  Gallus gallus
  8wyd-assembly1_A  TM=1.769E-01  e=2.266E+00  Bacillus subtilis
  8any-assembly1_A5  TM=1.764E-01  e=3.369E+00  Homo sapiens

Mean predicted aligned error: 18.22 Å

Foldseek 3Di:
DVVLVVLLVVLLVLVVPDDLPDPDCPDPPSLQVNLVSLLVLQQDPCSLVSLQSSCCDDPCVVVLVVVDLVLLCVLVSNCVSSVAALQSSLLSLVSQCVHPRCSPVVNSVVSNQVSLVVPQDLVSCVSGHLNSLVVSLVVLCPDPVNDDVVSSVRSVVSSVVVVVVVCVVCVVPDDDDDDDDDDDDDDDLQQLLNQDLVVAQVCLPALVSVVVSVVVSVDQDALLSLLSNLLSLLLQLVVQVVVVVVDPDDDPGNHHPLLSVLVNLLVRVPPHDLLSSLLSVLDPSHDDDDLVSLVVSQVSSCSNPVAAREPNSLLDPDRPNLNNSLNNLLSLQQDALRRPAPVVQDDPLLDQDDPPADARRRNSLSRLSSVVSLLVSCVVPCVVVSLVSLVVVCVRHVLSLLLSLVPDPPCPPRPSSVVSNVVRVVLQPPDPNHDPSNVSSVVSD

Sequence (445 aa):
MSVENDRTHILSSLLDEVDFRDNLPKDELKLKYLKDELVGAFRRSNCVSQVCTAFENGSRQEMFKQGSKALETLPSNLCTVLNFSAAECVTLAYCLTQSQYRIFAGDSFRILKIKCPEVNNFESVANIHPDVLTAIGQYVYSSEELSSPAISEKLIKIVKAKQQQQQLAASSGAFGSLSLSGDLSLQPKSSIADALGELGGACSSSAEQFRSTLHNLRTKIDEEQLAAIIVTTLARAMQENEEKKKEIIPSLHPSWNLEVVADVLLQECRGLNWVLVAKFLDHPALVIRSESDYQLLTRFFMRISGTTIPVAGLLANSWQNRAAHFAILTLAASSPRTIVDFSVLITAEQLITGEGINTPPNLSWLCLPLFSRFLALASAGMTQEVMEVLVKAATSYPEYFIVSLSQIQDTTNSGVRSELLRRLLPLFTGLQGSRPTYPAVMRKL

Secondary structure (DSSP, 8-state):
-HHHHHHHHHHHHHHHHS-TTSSS-S-HHHHHHHHHHHHHHHTSTTHHHHHHHHHHSSTHHHHHHTT-GGGTTHHHHHHHHTT--HHHHHHHHHHHHTSS-GGGHHHHHHHHHHHGGG--SGGGGTTS-HHHHHHHHHHHHH-TTT--HHHHHHHHHHHHHHHHHHHHHHTTT------------------HHHHHHHHGGGGGSSHHHHHHHHHHT-----HHHHHHHHHHHHHHHHHHHHHHHH-SS--SSPPP-HHHHHHHHHHHTTT--HHHHHHHT--TT----SHHHHHHHHHHHHHHHSS-B-HHHHT-TT-S-HHHHHHHHHHHHHS-TTTB--GGG--GGGPPP-TTPPPPTT-GGG-HHHHHHHHHHIIIIIHHHHHHHHHHHHHH-HHHHHHHHHH----SS-HHHHHHHHHHGGGGSSSTT--TTHHHHHTT-

=== Feature glossary ===
Key to the feature types in this record:

— What the protein is —

Primary structure: the covalent order of the twenty standard amino acids along the backbone. Two proteins with the same sequence will (almost always) fold to the same structure; two with 30% identity often share a fold but not the details.

Database cross-references. InterPro integrates a dozen domain/family signature databases into unified entries with residue-range hits. GO terms attach function/process/location labels with evidence codes. CATH codes position the fold in a four-level structural taxonomy. Organism is the NCBI-taxonomy species name.

— Where its atoms are —

The mmCIF block holds the 3D Cartesian coordinates of each backbone atom (N, Cα, C, O) in ångströms. mmCIF is the PDB's canonical archive format — a tagged-loop text representation of the atomic model.

Six rendered views show the 3D structure from the faces of a cube — i.e. along ±x, ±y, ±z. Rendering representation is drawn randomly per protein from cartoon (secondary-structure ribbons), sticks (backbone bonds), or molecular surface; coloring is either N→C rainbow (blue at the N-terminus through red at the C-terminus) or one color per chain.

— Local backbone conformation —

DSSP 8-state secondary structure assigns each residue one of H (α-helix), G (3₁₀-helix), I (π-helix), E (extended β-strand), B (isolated β-bridge), T (hydrogen-bonded turn), S (bend), or '-' (coil). The assignment is computed from backbone hydrogen-bond geometry via the Kabsch–Sander algorithm.

P-SEA three-state annotation labels each residue as helix, strand, or coil based purely on the geometry of the Cα trace. It serves as a fallback when the full backbone (and thus DSSP) is unavailable.

The φ/ψ torsion pair specifies the backbone conformation at each residue. φ rotates about the N–Cα bond, ψ about the Cα–C bond. Steric clashes forbid most of the (φ, ψ) plane — the allowed regions (α-helix basin, β-sheet basin, left-handed helix) are the Ramachandran-allowed regions.

— Global shape and packing —

The geometric summary reports three shape descriptors. Rg (radius of gyration) measures how spread out the Cα atoms are about their centre of mass; compact globular proteins have small Rg, elongated or unfolded ones large. Cα contacts (<8 Å, |i−j|>4) count long-range residue pairs in spatial proximity — high for tightly packed folds, near zero for rods or random coil. The bounding-box extents give the protein's footprint along x, y, z in Å.

Accessible surface area quantifies burial. A residue with SASA near zero is packed into the hydrophobic core; one with SASA >100 Å² sits on the surface. Computed here via the Shrake–Rupley numerical algorithm with a 1.4 Å probe.

Plot images: a contact map (which residues are close in 3D, as an N×N binary image), a Ramachandran scatter (backbone torsion angles, revealing secondary-structure composition at a glance), and — for AlphaFold structures — a PAE heatmap (pairwise prediction confidence).

— Structural neighborhood —

The Foldseek 3Di string encodes local tertiary geometry as a 20-letter alphabet — one character per residue — derived from the relative positions of nearby Cα atoms. Unlike the amino-acid sequence, 3Di is a direct function of the 3D structure, so two proteins with the same fold have similar 3Di strings even at low sequence identity.

Nearest PDB neighbors are the top structural matches found by Foldseek when searching this structure against the entire Protein Data Bank. Each hit reports a TM-score (0 to 1; >0.5 almost always implies the same fold) and an E-value. These are *structural* homologs — they may share no detectable sequence similarity.

— Confidence and disorder —

For AlphaFold models, the B-factor field carries pLDDT — the model's own estimate of local accuracy on a 0–100 scale. Regions with pLDDT<50 should be treated as essentially unmodeled; they often correspond to intrinsically disordered segments.

B-factor (Debye–Waller factor) reflects atomic displacement in the crystal lattice. It is an experimental observable (units Å²), not a prediction; low values mean the atom is pinned down, high values mean it moves or is heterogeneous across the crystal.

Predicted aligned error is AlphaFold's pairwise confidence. Unlike pLDDT (per-residue), PAE is per-residue-pair and captures whether two parts of the structure are correctly placed relative to each other. Units are ångströms of expected positional error.